Protein AF-A0A9P6FR64-F1 (afdb_monomer)

Mean predicted aligned error: 18.08 Å

Sequence (550 aa):
MVRSAIDPIRPGASLILAWQIKQKHVVIIGGGFVAAGRLVNVLEADAKVTLICPDTEDMSEIVRQHLQDHAETTRWVQRSFQDSDLLIPFGQHPSSASSTQESLNHSTAAVDMVLSAIDDIPLSTHIYNLCKQYKIPVNIADVPPQCDFYFCSTHRDKSLQVAVSTSGKGPKMANLIRRHIADTLPDRVGDAIEQVGQLRAKLRVQAPENEQGPKRMQWMSKVCEQWAIKDLATLDEPSMEVILQGFEQNLVFSSAQVKAKLVSLQDQVAPTAASAVTPVADHDGAIVHQEKRGRLVLVGAGPGDPELLTRKAARRLEEADLVVADRLIPSEVLELARGEVRIAPKKRVILPVEQVSDQSPASGTTPTSPTDEKAITSDNIQDQLNAWCLEGLQAGKTVVRLKQGDPFIFGRGAEEILFFQKHGFDASEIEVIPGISSALSAPLAANVPLTHRGSSDQVVITTAQAKGGVLPDNFPEYDAKRTVVVLMGVGKAKEISDRLQSASLRWPKEVPVVIVENAHCENERVFDATLETLAQVVEEKKAVPPAVFV

Solvent-accessible surface area (backbone atoms only — not comparable to full-atom values): 31994 Å² total; per-residue (Å²): 133,83,81,89,62,90,73,82,88,74,85,86,71,70,88,88,75,89,79,86,39,63,74,34,34,33,38,34,34,31,41,26,68,64,25,34,60,52,49,52,58,40,54,77,40,48,26,29,36,42,37,28,26,56,89,53,90,72,44,28,66,68,40,57,50,48,48,64,79,34,51,91,44,37,43,80,42,75,32,78,86,55,84,65,64,52,53,46,45,87,94,61,65,80,88,74,61,78,93,46,82,78,60,61,81,76,57,69,58,36,42,66,32,40,39,39,36,57,100,42,68,71,59,50,53,49,53,44,53,52,26,58,76,55,71,31,51,34,32,37,58,98,36,74,93,57,36,78,59,79,88,52,34,69,45,76,40,83,84,43,73,47,75,28,73,50,72,87,75,36,70,68,57,19,42,54,54,36,47,54,53,59,74,68,53,65,75,57,49,27,45,16,53,52,36,52,51,51,46,52,52,51,49,42,67,80,52,67,57,73,86,47,48,65,59,53,51,56,49,51,50,50,48,65,71,73,47,54,54,66,57,40,40,64,58,45,74,71,52,45,56,56,40,56,67,23,54,89,77,72,42,74,65,50,75,68,54,41,52,53,52,51,53,60,56,56,74,73,70,73,82,88,84,86,79,91,79,83,78,82,83,76,92,69,98,69,90,77,75,80,73,62,75,29,43,49,31,42,26,8,44,7,57,40,32,57,87,54,36,39,76,68,41,52,52,47,37,48,69,15,51,31,37,43,31,48,67,85,54,43,67,75,51,56,66,54,39,70,35,50,78,48,65,49,79,82,73,68,80,80,72,83,77,77,84,77,84,80,83,88,84,89,82,91,76,91,77,82,80,81,77,87,77,73,81,64,45,74,65,60,50,51,53,50,53,53,48,54,46,49,53,36,26,75,72,38,28,38,27,28,43,39,29,58,11,12,31,75,68,91,47,57,39,65,58,53,46,56,52,41,36,76,73,73,44,55,69,91,68,47,45,75,40,74,24,46,34,44,82,68,51,26,40,54,74,71,72,43,71,65,56,39,95,97,50,20,88,38,74,47,82,48,55,41,58,38,89,92,71,40,68,56,90,78,72,75,60,63,50,87,39,52,36,55,28,32,36,69,29,73,95,39,34,54,60,52,35,55,52,41,49,27,91,87,23,57,36,63,53,76,43,73,29,40,38,26,24,40,34,69,39,99,76,47,46,76,44,85,39,23,41,69,42,37,38,56,50,40,60,77,69,61,63,59,85,63,37,38,38,63

Secondary structure (DSSP, 8-state):
----S-PPP---PPPP-----TT-EEEEE--SHHHHHHHHHHHTTT-EEEEE----TTS-HHHHHHHHHTTTTEEEE-S---GGGGGSPTT--GGGS---TTTGGGPPP--SEEEE--S-HHHHHHHHHHHHHHT--EEETT-GGG-S----EEEEETTEEEEE--TTS-HHHHHHHHHHHHHHSPTTHHHHHHHHHHHHHHHHHHS--GGGHHHHHHHHHHHHHHS-HHHHTT--HHHHHHHHTTTTTT----HHHHHHHHHHHHTTS--------PPP--------------EEEEEE-BSS-GGGS-HHHHHHHHH-SEEEE-TTS-HHHHTT--SEEEEPPP-------------------------------HHHHHHHHHHHHHHHHHTT-EEEEEESB-SSSSS-HHHHHHHHHHTT--TTTSEEE----HHHHHHHHTT--S-BTTTBSEEEEEES--GGGPPPS-PPPP-TTEEEEEES-GGGHHHHHHHHTSTTT---TT-EEEEEESTTSTT-EEEEEETTTHHHHHHHTT--SSEEE-

Foldseek 3Di:
DPPPDPDDDDPQDDDDDDDQQAAFEEEEEDQAPVSLVVVVVQVLSNAQYEYEEADDPRGDPSSVVCCVVVVVRYHYDHHHDDLCVQQAARPDDPVPDPPDPVVVLPGAGNHQAYEYDDPDPVVLVVVLVSCVSNVHAYDHPPPVVSHPDDAFQWDDDAPDIDGFDPSPPDNPVRVVVNVVVVLPDDPLLNLLVVLLVVLLVVLCVVVVDPVCVVLSVVLSVVQVVQADSVLSSPDDPQLSVQQSVCSVVSDGDYSVRSVVVVVVVVVVPDDDDDDDDDDDDDPDDDDDDPQQFAFAEEAECALADNVQGDPVRLVLQCQFQEEQEEPNHDPVSNVSHPHHYHYQDDQDDPDPDPPDDDDDDDDDDDDDDDDPPDGDDPVNSVVVSLVVQVVCRSNNTHYYHYFYAFCPQPVCVVVSLVSVVVVPQHSVRYHYYTGHHCLQQQCVLVVHHQADVPFADEEAEEECQDPVRHGDPPDAADDRRYDYKYFPCLVPLPVQLCNCCDPVRNDDQQAKKKKWASGPDPPIDIDIDTSNCRNVRSVVVVGDPPMMID

InterPro domains:
  IPR000878 Tetrapyrrole methylase [PF00590] (295-535)
  IPR006366 Uroporphyrin-III C-methyltransferase [cd11642] (299-550)
  IPR006367 Sirohaem synthase, N-terminal [TIGR01470] (109-212)
  IPR014776 Tetrapyrrole methylase, subdomain 2 [G3DSA:3.30.950.10] (438-550)
  IPR014777 Tetrapyrrole methylase, subdomain 1 [G3DSA:3.40.1010.10] (284-437)
  IPR028162 Siroheme biosynthesis protein Met8, C-terminal [PF14823] (186-251)
  IPR028281 Siroheme synthase, central domain [PF14824] (158-183)
  IPR035996 Tetrapyrrole methylase superfamily [SSF53790] (290-550)
  IPR036291 NAD(P)-binding domain superfamily [SSF51735] (15-151)
  IPR050161 Siroheme/cobalamin biosynthesis enzyme [PTHR45790] (160-550)

Nearest PDB structures (foldseek):
  6p5x-assembly1_B  TM=6.928E-01  e=2.566E-35  Salmonella enterica subsp. enterica serovar Typhimurium
  6ulu-assembly1_B  TM=6.928E-01  e=1.700E-35  Salmonella enterica subsp. enterica serovar Typhimurium
  1pjs-assembly1_B  TM=7.042E-01  e=3.849E-34  Salmonella enterica subsp. enterica serovar Typhimurium
  2ybo-assembly1_A-2  TM=8.734E-01  e=6.281E-19  Pseudomonas aeruginosa PAO1
  1cbf-assembly1_A  TM=8.084E-01  e=9.360E-17  Priestia megaterium

pLDDT: mean 84.08, std 19.16, range [25.22, 98.44]

Organism: NCBI:txid979761

Radius of gyration: 35.46 Å; Cα contacts (8 Å, |Δi|>4): 812; chains: 1; bounding box: 69×98×98 Å

Structure (mmCIF, N/CA/C/O backbone):
data_AF-A0A9P6FR64-F1
#
_entry.id   AF-A0A9P6FR64-F1
#
loop_
_atom_site.group_PDB
_atom_site.id
_atom_site.type_symbol
_atom_site.label_atom_id
_atom_site.label_alt_id
_atom_site.label_comp_id
_atom_site.label_asym_id
_atom_site.label_entity_id
_atom_site.label_seq_id
_atom_site.pdbx_PDB_ins_code
_atom_site.Cartn_x
_atom_site.Cartn_y
_atom_site.Cartn_z
_atom_site.occupancy
_atom_site.B_iso_or_equiv
_atom_site.auth_seq_id
_atom_site.auth_comp_id
_atom_site.auth_asym_id
_atom_site.auth_atom_id
_atom_site.pdbx_PDB_model_num
ATOM 1 N N . MET A 1 1 ? -29.094 -0.201 7.083 1.00 40.16 1 MET A N 1
ATOM 2 C CA . MET A 1 1 ? -30.062 -0.798 6.136 1.00 40.16 1 MET A CA 1
ATOM 3 C C . MET A 1 1 ? -31.048 -1.663 6.903 1.00 40.16 1 MET A C 1
ATOM 5 O O . MET A 1 1 ? -30.707 -2.776 7.279 1.00 40.16 1 MET A O 1
ATOM 9 N N . VAL A 1 2 ? -32.254 -1.158 7.158 1.00 39.72 2 VAL A N 1
ATOM 10 C CA . VAL A 1 2 ? -33.399 -2.029 7.459 1.00 39.72 2 VAL A CA 1
ATOM 11 C C . VAL A 1 2 ? -33.817 -2.613 6.108 1.00 39.72 2 VAL A C 1
ATOM 13 O O . VAL A 1 2 ? -34.114 -1.847 5.195 1.00 39.72 2 VAL A O 1
ATOM 16 N N . ARG A 1 3 ? -33.706 -3.935 5.928 1.00 43.22 3 ARG A N 1
ATOM 17 C CA . ARG A 1 3 ? -34.007 -4.605 4.651 1.00 43.22 3 ARG A CA 1
ATOM 18 C C . ARG A 1 3 ? -35.487 -4.398 4.312 1.00 43.22 3 ARG A C 1
ATOM 20 O O . ARG A 1 3 ? -36.341 -4.990 4.961 1.00 43.22 3 ARG A O 1
ATOM 27 N N . SER A 1 4 ? -35.785 -3.557 3.323 1.00 55.59 4 SER A N 1
ATOM 28 C CA . SER A 1 4 ? -37.152 -3.274 2.858 1.00 55.59 4 SER A CA 1
ATOM 29 C C . SER A 1 4 ? -37.603 -4.150 1.679 1.00 55.59 4 SER A C 1
ATOM 31 O O . SER A 1 4 ? -38.637 -3.884 1.077 1.00 55.59 4 SER A O 1
ATOM 33 N N . ALA A 1 5 ? -36.881 -5.229 1.373 1.00 57.34 5 ALA A N 1
ATOM 34 C CA . ALA A 1 5 ? -37.316 -6.291 0.471 1.00 57.34 5 ALA A CA 1
ATOM 35 C C . ALA A 1 5 ? -36.776 -7.627 1.002 1.00 57.34 5 ALA A C 1
ATOM 37 O O . ALA A 1 5 ? -35.629 -7.698 1.448 1.00 57.34 5 ALA A O 1
ATOM 38 N N . ILE A 1 6 ? -37.607 -8.671 1.031 1.00 72.19 6 ILE A N 1
ATOM 39 C CA . ILE A 1 6 ? -37.185 -10.004 1.481 1.00 72.19 6 ILE A CA 1
ATOM 40 C C . ILE A 1 6 ? -36.338 -10.615 0.361 1.00 72.19 6 ILE A C 1
ATOM 42 O O . ILE A 1 6 ? -36.864 -11.259 -0.543 1.00 72.19 6 ILE A O 1
ATOM 46 N N . ASP A 1 7 ? -35.028 -10.375 0.396 1.00 73.19 7 ASP A N 1
ATOM 47 C CA . ASP A 1 7 ? -34.085 -11.058 -0.488 1.00 73.19 7 ASP A CA 1
ATOM 48 C C . ASP A 1 7 ? -34.197 -12.585 -0.308 1.00 73.19 7 ASP A C 1
ATOM 50 O O . ASP A 1 7 ? -34.325 -13.063 0.828 1.00 73.19 7 ASP A O 1
ATOM 54 N N . PRO A 1 8 ? -34.117 -13.381 -1.391 1.00 84.88 8 PRO A N 1
ATOM 55 C CA . PRO A 1 8 ? -34.158 -14.834 -1.290 1.00 84.88 8 PRO A CA 1
ATOM 56 C C . PRO A 1 8 ? -32.965 -15.360 -0.480 1.00 84.88 8 PRO A C 1
ATOM 58 O O . PRO A 1 8 ? -31.817 -14.959 -0.694 1.00 84.88 8 PRO A O 1
ATOM 61 N N . ILE A 1 9 ? -33.233 -16.294 0.439 1.00 84.12 9 ILE A N 1
ATOM 62 C CA . ILE A 1 9 ? -32.202 -16.941 1.260 1.00 84.12 9 ILE A CA 1
ATOM 63 C C . ILE A 1 9 ? -31.272 -17.757 0.353 1.00 84.12 9 ILE A C 1
ATOM 65 O O . ILE A 1 9 ? -31.723 -18.637 -0.380 1.00 84.12 9 ILE A O 1
ATOM 69 N N . ARG A 1 10 ? -29.963 -17.491 0.432 1.00 83.19 10 ARG A N 1
ATOM 70 C CA . ARG A 1 10 ? -28.919 -18.231 -0.294 1.00 83.19 10 ARG A CA 1
ATOM 71 C C . ARG A 1 10 ? -28.153 -19.141 0.680 1.00 83.19 10 ARG A C 1
ATOM 73 O O . ARG A 1 10 ? -27.409 -18.616 1.508 1.00 83.19 10 ARG A O 1
ATOM 80 N N . PRO A 1 11 ? -28.333 -20.474 0.631 1.00 81.31 11 PRO A N 1
ATOM 81 C CA . PRO A 1 11 ? -27.602 -21.398 1.497 1.00 81.31 11 PRO A CA 1
ATOM 82 C C . PRO A 1 11 ? -26.124 -21.515 1.084 1.00 81.31 11 PRO A C 1
ATOM 84 O O . PRO A 1 11 ? -25.746 -21.149 -0.026 1.00 81.31 11 PRO A O 1
ATOM 87 N N . GLY A 1 12 ? -25.288 -22.065 1.972 1.00 78.06 12 GLY A N 1
ATOM 88 C CA . GLY A 1 12 ? -23.887 -22.405 1.673 1.00 78.06 12 GLY A CA 1
ATOM 89 C C . GLY A 1 12 ? -22.829 -21.421 2.184 1.00 78.06 12 GLY A C 1
ATOM 90 O O . GLY A 1 12 ? -21.642 -21.681 2.008 1.00 78.06 12 GLY A O 1
ATOM 91 N N . ALA A 1 13 ? -23.226 -20.327 2.837 1.00 81.00 13 ALA A N 1
ATOM 92 C CA . ALA A 1 13 ? -22.302 -19.437 3.540 1.00 81.00 13 ALA A CA 1
ATOM 93 C C . ALA A 1 13 ? -22.090 -19.884 4.996 1.00 81.00 13 ALA A C 1
ATOM 95 O O . ALA A 1 13 ? -23.035 -20.303 5.666 1.00 81.00 13 ALA A O 1
ATOM 96 N N . SER A 1 14 ? -20.863 -19.747 5.507 1.00 82.44 14 SER A N 1
ATOM 97 C CA . SER A 1 14 ? -20.594 -19.868 6.945 1.00 82.44 14 SER A CA 1
ATOM 98 C C . SER A 1 14 ? -21.149 -18.662 7.708 1.00 82.44 14 SER A C 1
ATOM 100 O O . SER A 1 14 ? -21.071 -17.527 7.235 1.00 82.44 14 SER A O 1
ATOM 102 N N . LEU A 1 15 ? -21.655 -18.893 8.921 1.00 87.88 15 LEU A N 1
ATOM 103 C CA . LEU A 1 15 ? -21.983 -17.815 9.849 1.00 87.88 15 LEU A CA 1
ATOM 104 C C . LEU A 1 15 ? -20.681 -17.221 10.409 1.00 87.88 15 LEU A C 1
ATOM 106 O O . LEU A 1 15 ? -19.907 -17.922 11.056 1.00 87.88 15 LEU A O 1
ATOM 110 N N . ILE A 1 16 ? -20.431 -15.937 10.147 1.00 89.38 16 ILE A N 1
ATOM 111 C CA . ILE A 1 16 ? -19.239 -15.236 10.640 1.00 89.38 16 ILE A CA 1
ATOM 112 C C . ILE A 1 16 ? -19.541 -14.672 12.029 1.00 89.38 16 ILE A C 1
ATOM 114 O O . ILE A 1 16 ? -20.452 -13.861 12.187 1.00 89.38 16 ILE A O 1
ATOM 118 N N . LEU A 1 17 ? -18.772 -15.101 13.031 1.00 91.06 17 LEU A N 1
ATOM 119 C CA . LEU A 1 17 ? -18.908 -14.681 14.427 1.00 91.06 17 LEU A CA 1
ATOM 120 C C . LEU A 1 17 ? -17.532 -14.354 15.010 1.00 91.06 17 LEU A C 1
ATOM 122 O O . LEU A 1 17 ? -16.554 -15.042 14.724 1.00 91.06 17 LEU A O 1
ATOM 126 N N . ALA A 1 18 ? -17.475 -13.340 15.872 1.00 90.12 18 ALA A N 1
ATOM 127 C CA . ALA A 1 18 ? -16.319 -13.082 16.723 1.00 90.12 18 ALA A CA 1
ATOM 128 C C . ALA A 1 18 ? -16.471 -13.884 18.022 1.00 90.12 18 ALA A C 1
ATOM 130 O O . ALA A 1 18 ? -17.239 -13.509 18.911 1.00 90.12 18 ALA A O 1
ATOM 131 N N . TRP A 1 19 ? -15.772 -15.012 18.123 1.00 91.44 19 TRP A N 1
ATOM 132 C CA . TRP A 1 19 ? -15.867 -15.878 19.293 1.00 91.44 19 TRP A CA 1
ATOM 133 C C . TRP A 1 19 ? -14.985 -15.360 20.435 1.00 91.44 19 TRP A C 1
ATOM 135 O O . TRP A 1 19 ? -13.762 -15.350 20.346 1.00 91.44 19 TRP A O 1
ATOM 145 N N . GLN A 1 20 ? -15.618 -14.937 21.529 1.00 92.44 20 GLN A N 1
ATOM 146 C CA . GLN A 1 20 ? -14.935 -14.526 22.754 1.00 92.44 20 GLN A CA 1
ATOM 147 C C . GLN A 1 20 ? -14.429 -15.750 23.532 1.00 92.44 20 GLN A C 1
ATOM 149 O O . GLN A 1 20 ? -15.215 -16.440 24.183 1.00 92.44 20 GLN A O 1
ATOM 154 N N . ILE A 1 21 ? -13.119 -16.003 23.470 1.00 94.31 21 ILE A N 1
ATOM 155 C CA . ILE A 1 21 ? -12.447 -17.118 24.167 1.00 94.31 21 ILE A CA 1
ATOM 156 C C . ILE A 1 21 ? -11.516 -16.653 25.296 1.00 94.31 21 ILE A C 1
ATOM 158 O O . ILE A 1 21 ? -10.679 -17.413 25.781 1.00 94.31 21 ILE A O 1
ATOM 162 N N . LYS A 1 22 ? -11.707 -15.420 25.771 1.00 94.75 22 LYS A N 1
ATOM 163 C CA . LYS A 1 22 ? -10.971 -14.878 26.911 1.00 94.75 22 LYS A CA 1
ATOM 164 C C . LYS A 1 22 ? -11.104 -15.791 28.129 1.00 94.75 22 LYS A C 1
ATOM 166 O O . LYS A 1 22 ? -12.213 -16.087 28.571 1.00 94.75 22 LYS A O 1
ATOM 171 N N . GLN A 1 23 ? -9.963 -16.214 28.671 1.00 93.69 23 GLN A N 1
ATOM 172 C CA . GLN A 1 23 ? -9.821 -17.132 29.807 1.00 93.69 23 GLN A CA 1
ATOM 173 C C . GLN A 1 23 ? -10.394 -18.545 29.589 1.00 93.69 23 GLN A C 1
ATOM 175 O O . GLN A 1 23 ? -10.441 -19.329 30.540 1.00 93.69 23 GLN A O 1
ATOM 180 N N . LYS A 1 24 ? -10.807 -18.887 28.363 1.00 95.62 24 LYS A N 1
ATOM 181 C CA . LYS A 1 24 ? -11.268 -20.231 27.999 1.00 95.62 24 LYS A CA 1
ATOM 182 C C . LYS A 1 24 ? -10.095 -21.176 27.779 1.00 95.62 24 LYS A C 1
ATOM 184 O O . LYS A 1 24 ? -9.022 -20.739 27.368 1.00 95.62 24 LYS A O 1
ATOM 189 N N . HIS A 1 25 ? -10.303 -22.459 28.059 1.00 96.56 25 HIS A N 1
ATOM 190 C CA . HIS A 1 25 ? -9.278 -23.484 27.918 1.00 96.56 25 HIS A CA 1
ATOM 191 C C . HIS A 1 25 ? -9.278 -24.052 26.497 1.00 96.56 25 HIS A C 1
ATOM 193 O O . HIS A 1 25 ? -10.228 -24.715 26.081 1.00 96.56 25 HIS A O 1
ATOM 199 N N . VAL A 1 26 ? -8.198 -23.808 25.760 1.00 97.75 26 VAL A N 1
ATOM 200 C CA . VAL A 1 26 ? -7.993 -24.298 24.396 1.00 97.75 26 VAL A CA 1
ATOM 201 C C . VAL A 1 26 ? -6.879 -25.335 24.390 1.00 97.75 26 VAL A C 1
ATOM 203 O O . VAL A 1 26 ? -5.791 -25.082 24.903 1.00 97.75 26 VAL A O 1
ATOM 206 N N . VAL A 1 27 ? -7.126 -26.485 23.771 1.00 97.88 27 VAL A N 1
ATOM 207 C CA . VAL A 1 27 ? -6.100 -27.504 23.537 1.00 97.88 27 VAL A CA 1
ATOM 208 C C . VAL A 1 27 ? -5.612 -27.414 22.095 1.00 97.88 27 VAL A C 1
ATOM 210 O O . VAL A 1 27 ? -6.414 -27.446 21.163 1.00 97.88 27 VAL A O 1
ATOM 213 N N . ILE A 1 28 ? -4.296 -27.320 21.909 1.00 97.75 28 ILE A N 1
ATOM 214 C CA . ILE A 1 28 ? -3.639 -27.382 20.600 1.00 97.75 28 ILE A CA 1
ATOM 215 C C . ILE A 1 28 ? -2.817 -28.665 20.533 1.00 97.75 28 ILE A C 1
ATOM 217 O O . ILE A 1 28 ? -2.012 -28.926 21.423 1.00 97.75 28 ILE A O 1
ATOM 221 N N . ILE A 1 29 ? -3.004 -29.459 19.482 1.00 97.38 29 ILE A N 1
ATOM 222 C CA . ILE A 1 29 ? -2.300 -30.729 19.280 1.00 97.38 29 ILE A CA 1
ATOM 223 C C . ILE A 1 29 ? -1.369 -30.574 18.076 1.00 97.38 29 ILE A C 1
ATOM 225 O O . ILE A 1 29 ? -1.831 -30.274 16.977 1.00 97.38 29 ILE A O 1
ATOM 229 N N . GLY A 1 30 ? -0.068 -30.777 18.284 1.00 95.44 30 GLY A N 1
ATOM 230 C CA . GLY A 1 30 ? 0.987 -30.538 17.293 1.00 95.44 30 GLY A CA 1
ATOM 231 C C . GLY A 1 30 ? 1.830 -29.294 17.599 1.00 95.44 30 GLY A C 1
ATOM 232 O O . GLY A 1 30 ? 1.368 -28.368 18.256 1.00 95.44 30 GLY A O 1
ATOM 233 N N . GLY A 1 31 ? 3.087 -29.290 17.138 1.00 93.94 31 GLY A N 1
ATOM 234 C CA . GLY A 1 31 ? 4.082 -28.244 17.440 1.00 93.94 31 GLY A CA 1
ATOM 235 C C . GLY A 1 31 ? 4.693 -27.546 16.217 1.00 93.94 31 GLY A C 1
ATOM 236 O O . GLY A 1 31 ? 5.573 -26.705 16.375 1.00 93.94 31 GLY A O 1
ATOM 237 N N . GLY A 1 32 ? 4.255 -27.892 15.002 1.00 93.31 32 GLY A N 1
ATOM 238 C CA . GLY A 1 32 ? 4.803 -27.350 13.754 1.00 93.31 32 GLY A CA 1
ATOM 239 C C . GLY A 1 32 ? 4.287 -25.950 13.390 1.00 93.31 32 GLY A C 1
ATOM 240 O O . GLY A 1 32 ? 3.623 -25.268 14.173 1.00 93.31 32 GLY A O 1
ATOM 241 N N . PHE A 1 33 ? 4.544 -25.521 12.152 1.00 90.38 33 PHE A N 1
ATOM 242 C CA . PHE A 1 33 ? 4.175 -24.183 11.663 1.00 90.38 33 PHE A CA 1
ATOM 243 C C . PHE A 1 33 ? 2.658 -23.917 11.671 1.00 90.38 33 PHE A C 1
ATOM 245 O O . PHE A 1 33 ? 2.209 -22.815 11.990 1.00 90.38 33 PHE A O 1
ATOM 252 N N . VAL A 1 34 ? 1.844 -24.936 11.374 1.00 91.25 34 VAL A N 1
ATOM 253 C CA . VAL A 1 34 ? 0.378 -24.820 11.439 1.00 91.25 34 VAL A CA 1
ATOM 254 C C . VAL A 1 34 ? -0.079 -24.567 12.879 1.00 91.25 34 VAL A C 1
ATOM 256 O O . VAL A 1 34 ? -0.910 -23.687 13.116 1.00 91.25 34 VAL A O 1
ATOM 259 N N . ALA A 1 35 ? 0.509 -25.276 13.848 1.00 94.38 35 ALA A N 1
ATOM 260 C CA . ALA A 1 35 ? 0.237 -25.070 15.267 1.00 94.38 35 ALA A CA 1
ATOM 261 C C . ALA A 1 35 ? 0.660 -23.669 15.731 1.00 94.38 35 ALA A C 1
ATOM 263 O O . ALA A 1 35 ? -0.084 -23.037 16.475 1.00 94.38 35 ALA A O 1
ATOM 264 N N . ALA A 1 36 ? 1.784 -23.141 15.231 1.00 93.56 36 ALA A N 1
ATOM 265 C CA . ALA A 1 36 ? 2.227 -21.775 15.519 1.00 93.56 36 ALA A CA 1
ATOM 266 C C . ALA A 1 36 ? 1.159 -20.732 15.149 1.00 93.56 36 ALA A C 1
ATOM 268 O O . ALA A 1 36 ? 0.788 -19.898 15.972 1.00 93.56 36 ALA A O 1
ATOM 269 N N . GLY A 1 37 ? 0.591 -20.825 13.941 1.00 91.00 37 GLY A N 1
ATOM 270 C CA . GLY A 1 37 ? -0.484 -19.925 13.514 1.00 91.00 37 GLY A CA 1
ATOM 271 C C . GLY A 1 37 ? -1.752 -20.053 14.366 1.00 91.00 37 GLY A C 1
ATOM 272 O O . GLY A 1 37 ? -2.430 -19.061 14.631 1.00 91.00 37 GLY A O 1
ATOM 273 N N . ARG A 1 38 ? -2.088 -21.264 14.829 1.00 94.19 38 ARG A N 1
ATOM 274 C CA . ARG A 1 38 ? -3.214 -21.491 15.752 1.00 94.19 38 ARG A CA 1
ATOM 275 C C . ARG A 1 38 ? -2.949 -20.889 17.130 1.00 94.19 38 ARG A C 1
ATOM 277 O O . ARG A 1 38 ? -3.829 -20.212 17.654 1.00 94.19 38 ARG A O 1
ATOM 284 N N . LEU A 1 39 ? -1.746 -21.093 17.663 1.00 95.31 39 LEU A N 1
ATOM 285 C CA . LEU A 1 39 ? -1.305 -20.592 18.961 1.00 95.31 39 LEU A CA 1
ATOM 286 C C . LEU A 1 39 ? -1.382 -19.067 19.026 1.00 95.31 39 LEU A C 1
ATOM 288 O O . LEU A 1 39 ? -2.020 -18.542 19.934 1.00 95.31 39 LEU A O 1
ATOM 292 N N . VAL A 1 40 ? -0.822 -18.371 18.029 1.00 92.56 40 VAL A N 1
ATOM 293 C CA . VAL A 1 40 ? -0.865 -16.901 17.959 1.00 92.56 40 VAL A CA 1
ATOM 294 C C . VAL A 1 40 ? -2.305 -16.403 18.044 1.00 92.56 40 VAL A C 1
ATOM 296 O O . VAL A 1 40 ? -2.603 -15.599 18.916 1.00 92.56 40 VAL A O 1
ATOM 299 N N . ASN A 1 41 ? -3.216 -16.943 17.224 1.00 92.19 41 ASN A N 1
ATOM 300 C CA . ASN A 1 41 ? -4.616 -16.502 17.185 1.00 92.19 41 ASN A CA 1
ATOM 301 C C . ASN A 1 41 ? -5.352 -16.657 18.526 1.00 92.19 41 ASN A C 1
ATOM 303 O O . ASN A 1 41 ? -6.180 -15.815 18.868 1.00 92.19 41 ASN A O 1
ATOM 307 N N . VAL A 1 42 ? -5.101 -17.739 19.271 1.00 95.00 42 VAL A N 1
ATOM 308 C CA . VAL A 1 42 ? -5.805 -17.973 20.543 1.00 95.00 42 VAL A CA 1
ATOM 309 C C . VAL A 1 42 ? -5.187 -17.201 21.705 1.00 95.00 42 VAL A C 1
ATOM 311 O O . VAL A 1 42 ? -5.927 -16.721 22.561 1.00 95.00 42 VAL A O 1
ATOM 314 N N . LEU A 1 43 ? -3.863 -17.012 21.712 1.00 94.25 43 LEU A N 1
ATOM 315 C CA . LEU A 1 43 ? -3.188 -16.146 22.685 1.00 94.25 43 LEU A CA 1
ATOM 316 C C . LEU A 1 43 ? -3.618 -14.694 22.521 1.00 94.25 43 LEU A C 1
ATOM 318 O O . LEU A 1 43 ? -3.958 -14.024 23.490 1.00 94.25 43 LEU A O 1
ATOM 322 N N . GLU A 1 44 ? -3.706 -14.247 21.274 1.00 90.94 44 GLU A N 1
ATOM 323 C CA . GLU A 1 44 ? -4.242 -12.948 20.892 1.00 90.94 44 GLU A CA 1
ATOM 324 C C . GLU A 1 44 ? -5.686 -12.699 21.365 1.00 90.94 44 GLU A C 1
ATOM 326 O O . GLU A 1 44 ? -6.118 -11.544 21.453 1.00 90.94 44 GLU A O 1
ATOM 331 N N . ALA A 1 45 ? -6.438 -13.767 21.632 1.00 92.62 45 ALA A N 1
ATOM 332 C CA . ALA A 1 45 ? -7.809 -13.743 22.129 1.00 92.62 45 ALA A CA 1
ATOM 333 C C . ALA A 1 45 ? -7.905 -14.015 23.646 1.00 92.62 45 ALA A C 1
ATOM 335 O O . ALA A 1 45 ? -8.988 -14.331 24.145 1.00 92.62 45 ALA A O 1
ATOM 336 N N . ASP A 1 46 ? -6.793 -13.881 24.377 1.00 94.75 46 ASP A N 1
ATOM 337 C CA . ASP A 1 46 ? -6.674 -14.068 25.828 1.00 94.75 46 ASP A CA 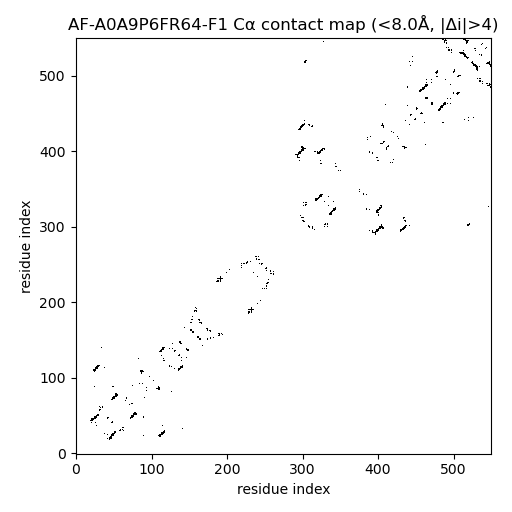1
ATOM 338 C C . ASP A 1 46 ? -7.032 -15.489 26.320 1.00 94.75 46 ASP A C 1
ATOM 340 O O . ASP A 1 46 ? -7.505 -15.656 27.452 1.00 94.75 46 ASP A O 1
ATOM 344 N N . ALA A 1 47 ? -6.864 -16.522 25.489 1.00 96.69 47 ALA A N 1
ATOM 345 C CA . ALA A 1 47 ? -7.149 -17.903 25.878 1.00 96.69 47 ALA A CA 1
ATOM 346 C C . ALA A 1 47 ? -6.076 -18.496 26.809 1.00 96.69 47 ALA A C 1
ATOM 348 O O . ALA A 1 47 ? -4.916 -18.088 26.807 1.00 96.69 47 ALA A O 1
ATOM 349 N N . LYS A 1 48 ? -6.468 -19.519 27.575 1.00 96.81 48 LYS A N 1
ATOM 350 C CA . LYS A 1 48 ? -5.555 -20.402 28.310 1.00 96.81 48 LYS A CA 1
ATOM 351 C C . LYS A 1 48 ? -5.273 -21.624 27.451 1.00 96.81 48 LYS A C 1
ATOM 353 O O . LYS A 1 48 ? -6.208 -22.336 27.091 1.00 96.81 48 LYS A O 1
ATOM 358 N N . VAL A 1 49 ? -4.016 -21.876 27.115 1.00 97.00 49 VAL A N 1
ATOM 359 C CA . VAL A 1 49 ? -3.652 -22.842 26.076 1.00 97.00 49 VAL A CA 1
ATOM 360 C C . VAL A 1 49 ? -2.886 -24.020 26.657 1.00 97.00 49 VAL A C 1
ATOM 362 O O . VAL A 1 49 ? -1.835 -23.838 27.263 1.00 97.00 49 VAL A O 1
ATOM 365 N N . THR A 1 50 ? -3.359 -25.237 26.410 1.00 96.56 50 THR A N 1
ATOM 366 C CA . THR A 1 50 ? -2.558 -26.452 26.596 1.00 96.56 50 THR A CA 1
ATOM 367 C C . THR A 1 50 ? -2.077 -26.933 25.230 1.00 96.56 50 THR A C 1
ATOM 369 O O . THR A 1 50 ? -2.877 -27.356 24.399 1.00 96.56 50 THR A O 1
ATOM 372 N N . LEU A 1 51 ? -0.772 -26.860 24.989 1.00 96.19 51 LEU A N 1
ATOM 373 C CA . LEU A 1 51 ? -0.112 -27.383 23.799 1.00 96.19 51 LEU A CA 1
ATOM 374 C C . LEU A 1 51 ? 0.365 -28.814 24.062 1.00 96.19 51 LEU A C 1
ATOM 376 O O . LEU A 1 51 ? 1.111 -29.054 25.010 1.00 96.19 51 LEU A O 1
ATOM 380 N N . ILE A 1 52 ? -0.026 -29.755 23.209 1.00 96.12 52 ILE A N 1
ATOM 381 C CA . ILE A 1 52 ? 0.339 -31.169 23.305 1.00 96.12 52 ILE A CA 1
ATOM 382 C C . ILE A 1 52 ? 1.155 -31.539 22.072 1.00 96.12 52 ILE A C 1
ATOM 384 O O . ILE A 1 52 ? 0.621 -31.662 20.968 1.00 96.12 52 ILE A O 1
ATOM 388 N N . CYS A 1 53 ? 2.459 -31.705 22.256 1.00 94.62 53 CYS A N 1
ATOM 389 C CA . CYS A 1 53 ? 3.356 -32.191 21.217 1.00 94.62 53 CYS A CA 1
ATOM 390 C C . CYS A 1 53 ? 4.654 -32.715 21.839 1.00 94.62 53 CYS A C 1
ATOM 392 O O . CYS A 1 53 ? 5.092 -32.178 22.861 1.00 94.62 53 CYS A O 1
ATOM 394 N N . PRO A 1 54 ? 5.292 -33.734 21.240 1.00 91.31 54 PRO A N 1
ATOM 395 C CA . PRO A 1 54 ? 6.607 -34.179 21.681 1.00 91.31 54 PRO A CA 1
ATOM 396 C C . PRO A 1 54 ? 7.655 -33.081 21.457 1.00 91.31 54 PRO A C 1
ATOM 398 O O . PRO A 1 54 ? 7.535 -32.272 20.533 1.00 91.31 54 PRO A O 1
ATOM 401 N N . ASP A 1 55 ? 8.690 -33.073 22.295 1.00 87.25 55 ASP A N 1
ATOM 402 C CA . ASP A 1 55 ? 9.874 -32.248 22.060 1.00 87.25 55 ASP A CA 1
ATOM 403 C C . ASP A 1 55 ? 10.693 -32.872 20.925 1.00 87.25 55 ASP A C 1
ATOM 405 O O . ASP A 1 55 ? 11.268 -33.951 21.068 1.00 87.25 55 ASP A O 1
ATOM 409 N N . THR A 1 56 ? 10.630 -32.245 19.754 1.00 84.50 56 THR A N 1
ATOM 410 C CA . THR A 1 56 ? 11.218 -32.732 18.500 1.00 84.50 56 THR A CA 1
ATOM 411 C C . THR A 1 56 ? 11.874 -31.573 17.759 1.00 84.50 56 THR A C 1
ATOM 413 O O . THR A 1 56 ? 11.533 -30.405 17.977 1.00 84.50 56 THR A O 1
ATOM 416 N N . GLU A 1 57 ? 12.812 -31.883 16.861 1.00 75.56 57 GLU A N 1
ATOM 417 C CA . GLU A 1 57 ? 13.474 -30.871 16.025 1.00 75.56 57 GLU A CA 1
ATOM 418 C C . GLU A 1 57 ? 12.476 -30.109 15.134 1.00 75.56 57 GLU A C 1
ATOM 420 O O . GLU A 1 57 ? 12.653 -28.913 14.915 1.00 75.56 57 GLU A O 1
ATOM 425 N N . ASP A 1 58 ? 11.377 -30.758 14.731 1.00 79.50 58 ASP A N 1
ATOM 426 C CA . ASP A 1 58 ? 10.322 -30.204 13.866 1.00 79.50 58 ASP A CA 1
ATOM 427 C C . ASP A 1 58 ? 9.412 -29.168 14.555 1.00 79.50 58 ASP A C 1
ATOM 429 O O . ASP A 1 58 ? 8.521 -28.578 13.930 1.00 79.50 58 ASP A O 1
ATOM 433 N N . MET A 1 59 ? 9.601 -28.937 15.856 1.00 88.75 59 MET A N 1
ATOM 434 C CA . MET A 1 59 ? 8.851 -27.926 16.588 1.00 88.75 59 MET A CA 1
ATOM 435 C C . MET A 1 59 ? 9.233 -26.518 16.118 1.00 88.75 59 MET A C 1
ATOM 437 O O . MET A 1 59 ? 10.400 -26.129 16.100 1.00 88.75 59 MET A O 1
ATOM 441 N N . SER A 1 60 ? 8.219 -25.724 15.780 1.00 91.06 60 SER A N 1
ATOM 442 C CA . SER A 1 60 ? 8.393 -24.361 15.288 1.00 91.06 60 SER A CA 1
ATOM 443 C C . SER A 1 60 ? 8.975 -23.447 16.366 1.00 91.06 60 SER A C 1
ATOM 445 O O . SER A 1 60 ? 8.451 -23.373 17.478 1.00 91.06 60 SER A O 1
ATOM 447 N N . GLU A 1 61 ? 9.970 -22.641 15.997 1.00 90.44 61 GLU A N 1
ATOM 448 C CA . GLU A 1 61 ? 10.603 -21.682 16.911 1.00 90.44 61 GLU A CA 1
ATOM 449 C C . GLU A 1 61 ? 9.605 -20.663 17.482 1.00 90.44 61 GLU A C 1
ATOM 451 O O . GLU A 1 61 ? 9.649 -20.337 18.662 1.00 90.44 61 GLU A O 1
ATOM 456 N N . ILE A 1 62 ? 8.611 -20.255 16.684 1.00 89.44 62 ILE A N 1
ATOM 457 C CA . ILE A 1 62 ? 7.504 -19.390 17.134 1.00 89.44 62 ILE A CA 1
ATOM 458 C C . ILE A 1 62 ? 6.748 -20.014 18.320 1.00 89.44 62 ILE A C 1
ATOM 460 O O . ILE A 1 62 ? 6.349 -19.314 19.247 1.00 89.44 62 ILE A O 1
ATOM 464 N N . VAL A 1 63 ? 6.548 -21.336 18.305 1.00 92.31 63 VAL A N 1
ATOM 465 C CA . VAL A 1 63 ? 5.861 -22.041 19.393 1.00 92.31 63 VAL A CA 1
ATOM 466 C C . VAL A 1 63 ? 6.741 -22.051 20.637 1.00 92.31 63 VAL A C 1
ATOM 468 O O . VAL A 1 63 ? 6.249 -21.734 21.717 1.00 92.31 63 VAL A O 1
ATOM 471 N N . ARG A 1 64 ? 8.040 -22.355 20.494 1.00 91.56 64 ARG A N 1
ATOM 472 C CA . ARG A 1 64 ? 8.996 -22.326 21.615 1.00 91.56 64 ARG A CA 1
ATOM 473 C C . ARG A 1 64 ? 9.048 -20.950 22.275 1.00 91.56 64 ARG A C 1
ATOM 475 O O . ARG A 1 64 ? 8.938 -20.869 23.495 1.00 91.56 64 ARG A O 1
ATOM 482 N N . GLN A 1 65 ? 9.139 -19.891 21.474 1.00 92.06 65 GLN A N 1
ATOM 483 C CA . GLN A 1 65 ? 9.172 -18.512 21.954 1.00 92.06 65 GLN A CA 1
ATOM 484 C C . GLN A 1 65 ? 7.898 -18.156 22.734 1.00 92.06 65 GLN A C 1
ATOM 486 O O . GLN A 1 65 ? 7.979 -17.719 23.878 1.00 92.06 65 GLN A O 1
ATOM 491 N N . HIS A 1 66 ? 6.708 -18.424 22.184 1.00 91.75 66 HIS A N 1
ATOM 492 C CA . HIS A 1 66 ? 5.457 -18.105 22.882 1.00 91.75 66 HIS A CA 1
ATOM 493 C C . HIS A 1 66 ? 5.222 -18.937 24.148 1.00 91.75 66 HIS A C 1
ATOM 495 O O . HIS A 1 66 ? 4.615 -18.429 25.088 1.00 91.75 66 HIS A O 1
ATOM 501 N N . LEU A 1 67 ? 5.698 -20.185 24.210 1.00 91.00 67 LEU A N 1
ATOM 502 C CA . LEU A 1 67 ? 5.656 -20.968 25.451 1.00 91.00 67 LEU A CA 1
ATOM 503 C C . LEU A 1 67 ? 6.496 -20.326 26.567 1.00 91.00 67 LEU A C 1
ATOM 505 O O . LEU A 1 67 ? 6.135 -20.436 27.736 1.00 91.00 67 LEU A O 1
ATOM 509 N N . GLN A 1 68 ? 7.601 -19.663 26.216 1.00 89.88 68 GLN A N 1
ATOM 510 C CA . GLN A 1 68 ? 8.434 -18.928 27.171 1.00 89.88 68 GLN A CA 1
ATOM 511 C C . GLN A 1 68 ? 7.785 -17.593 27.554 1.00 89.88 68 GLN A C 1
ATOM 513 O O . GLN A 1 68 ? 7.598 -17.319 28.739 1.00 89.88 68 GLN A O 1
ATOM 518 N N . ASP A 1 69 ? 7.380 -16.800 26.561 1.00 92.25 69 ASP A N 1
ATOM 519 C CA . ASP A 1 69 ? 6.838 -15.450 26.763 1.00 92.25 69 ASP A CA 1
ATOM 520 C C . ASP A 1 69 ? 5.472 -15.447 27.468 1.00 92.25 69 ASP A C 1
ATOM 522 O O . ASP A 1 69 ? 5.102 -14.471 28.121 1.00 92.25 69 ASP A O 1
ATOM 526 N N . HIS A 1 70 ? 4.715 -16.543 27.358 1.00 91.56 70 HIS A N 1
ATOM 527 C CA . HIS A 1 70 ? 3.362 -16.671 27.901 1.00 91.56 70 HIS A CA 1
ATOM 528 C C . HIS A 1 70 ? 3.221 -17.857 28.862 1.00 91.56 70 HIS A C 1
ATOM 530 O O . HIS A 1 70 ? 2.183 -18.522 28.885 1.00 91.56 70 HIS A O 1
ATOM 536 N N . ALA A 1 71 ? 4.239 -18.135 29.677 1.00 88.44 71 ALA A N 1
ATOM 537 C CA . ALA A 1 71 ? 4.247 -19.271 30.606 1.00 88.44 71 ALA A CA 1
ATOM 538 C C . ALA A 1 71 ? 3.073 -19.286 31.618 1.00 88.44 71 ALA A C 1
ATOM 540 O O . ALA A 1 71 ? 2.719 -20.339 32.141 1.00 88.44 71 ALA A O 1
ATOM 541 N N . GLU A 1 72 ? 2.439 -18.140 31.894 1.00 88.19 72 GLU A N 1
ATOM 542 C CA . GLU A 1 72 ? 1.274 -18.053 32.794 1.00 88.19 72 GLU A CA 1
ATOM 543 C C . GLU A 1 72 ? -0.038 -18.528 32.148 1.00 88.19 72 GLU A C 1
ATOM 545 O O . GLU A 1 72 ? -0.950 -18.999 32.833 1.00 88.19 72 GLU A O 1
ATOM 550 N N . THR A 1 73 ? -0.155 -18.391 30.826 1.00 91.00 73 THR A N 1
ATOM 551 C CA . THR A 1 73 ? -1.371 -18.714 30.065 1.00 91.00 73 THR A CA 1
ATOM 552 C C . THR A 1 73 ? -1.179 -19.887 29.117 1.00 91.00 73 THR A C 1
ATOM 554 O O . THR A 1 73 ? -2.158 -20.367 28.549 1.00 91.00 73 THR A O 1
ATOM 557 N N . THR A 1 74 ? 0.045 -20.397 28.982 1.00 94.00 74 THR A N 1
ATOM 558 C CA . THR A 1 74 ? 0.372 -21.568 28.172 1.00 94.00 74 THR A CA 1
ATOM 559 C C . THR A 1 74 ? 0.941 -22.691 29.020 1.00 94.00 74 THR A C 1
ATOM 561 O O . THR A 1 74 ? 1.690 -22.483 29.970 1.00 94.00 74 THR A O 1
ATOM 564 N N . ARG A 1 75 ? 0.593 -23.920 28.656 1.00 92.94 75 ARG A N 1
ATOM 565 C CA . ARG A 1 75 ? 1.164 -25.131 29.225 1.00 92.94 75 ARG A CA 1
ATOM 566 C C . ARG A 1 75 ? 1.590 -26.057 28.109 1.00 92.94 75 ARG A C 1
ATOM 568 O O . ARG A 1 75 ? 0.801 -26.341 27.214 1.00 92.94 75 ARG A O 1
ATOM 575 N N . TRP A 1 76 ? 2.789 -26.608 28.225 1.00 94.00 76 TRP A N 1
ATOM 576 C CA . TRP A 1 76 ? 3.278 -27.620 27.303 1.00 94.00 76 TRP A CA 1
ATOM 577 C C . TRP A 1 76 ? 3.224 -29.020 27.920 1.00 94.00 76 TRP A C 1
ATOM 579 O O . TRP A 1 76 ? 3.712 -29.257 29.026 1.00 94.00 76 TRP A O 1
ATOM 589 N N . VAL A 1 77 ? 2.612 -29.953 27.197 1.00 94.12 77 VAL A N 1
ATOM 590 C CA . VAL A 1 77 ? 2.593 -31.386 27.488 1.00 94.12 77 VAL A CA 1
ATOM 591 C C . VAL A 1 77 ? 3.471 -32.079 26.446 1.00 94.12 77 VAL A C 1
ATOM 593 O O . VAL A 1 77 ? 3.073 -32.252 25.296 1.00 94.12 77 VAL A O 1
ATOM 596 N N . GLN A 1 78 ? 4.677 -32.460 26.869 1.00 93.56 78 GLN A N 1
ATOM 597 C CA . GLN A 1 78 ? 5.755 -33.003 26.030 1.00 93.56 78 GLN A CA 1
ATOM 598 C C . GLN A 1 78 ? 5.542 -34.473 25.640 1.00 93.56 78 GLN A C 1
ATOM 600 O O . GLN A 1 78 ? 6.342 -35.348 25.964 1.00 93.56 78 GLN A O 1
ATOM 605 N N . ARG A 1 79 ? 4.423 -34.782 24.992 1.00 93.75 79 ARG A N 1
ATOM 606 C CA . ARG A 1 79 ? 4.121 -36.122 24.474 1.00 93.75 79 ARG A CA 1
ATOM 607 C C . ARG A 1 79 ? 3.054 -36.056 23.389 1.00 93.75 79 ARG A C 1
ATOM 609 O O . ARG A 1 79 ? 2.468 -35.006 23.139 1.00 93.75 79 ARG A O 1
ATOM 616 N N . SER A 1 80 ? 2.774 -37.202 22.782 1.00 93.19 80 SER A N 1
ATOM 617 C CA . SER A 1 80 ? 1.603 -37.380 21.926 1.00 93.19 80 SER A CA 1
ATOM 618 C C . SER A 1 80 ? 0.296 -37.270 22.719 1.00 93.19 80 SER A C 1
ATOM 620 O O . SER A 1 80 ? 0.255 -37.487 23.938 1.00 93.19 80 SER A O 1
ATOM 622 N N . PHE A 1 81 ? -0.771 -36.934 21.997 1.00 95.50 81 PHE A N 1
ATOM 623 C CA . PHE A 1 81 ? -2.131 -36.820 22.515 1.00 95.50 81 PHE A CA 1
ATOM 624 C C . PHE A 1 81 ? -2.638 -38.126 23.145 1.00 95.50 81 PHE A C 1
ATOM 626 O O . PHE A 1 81 ? -2.336 -39.219 22.666 1.00 95.50 81 PHE A O 1
ATOM 633 N N . GLN A 1 82 ? -3.424 -37.991 24.213 1.00 94.62 82 GLN A N 1
ATOM 634 C CA . GLN A 1 82 ? -4.164 -39.058 24.882 1.00 94.62 82 GLN A CA 1
ATOM 635 C C . GLN A 1 82 ? -5.600 -38.592 25.139 1.00 94.62 82 GLN A C 1
ATOM 637 O O . GLN A 1 82 ? -5.819 -37.437 25.487 1.00 94.62 82 GLN A O 1
ATOM 642 N N . ASP A 1 83 ? -6.579 -39.493 25.062 1.00 93.75 83 ASP A N 1
ATOM 643 C CA . ASP A 1 83 ? -8.005 -39.150 25.207 1.00 93.75 83 ASP A CA 1
ATOM 644 C C . ASP A 1 83 ? -8.330 -38.403 26.513 1.00 93.75 83 ASP A C 1
ATOM 646 O O . ASP A 1 83 ? -9.178 -37.508 26.538 1.00 93.75 83 ASP A O 1
ATOM 650 N N . SER A 1 84 ? -7.609 -38.717 27.596 1.00 89.94 84 SER A N 1
ATOM 651 C CA . SER A 1 84 ? -7.744 -38.044 28.892 1.00 89.94 84 SER A CA 1
ATOM 652 C C . SER A 1 84 ? -7.407 -36.553 28.850 1.00 89.94 84 SER A C 1
ATOM 654 O O . SER A 1 84 ? -7.857 -35.816 29.721 1.00 89.94 84 SER A O 1
ATOM 656 N N . ASP A 1 85 ? -6.645 -36.086 27.858 1.00 92.12 85 ASP A N 1
ATOM 657 C CA . ASP A 1 85 ? -6.234 -34.683 27.739 1.00 92.12 85 ASP A CA 1
ATOM 658 C C . ASP A 1 85 ? -7.417 -33.728 27.568 1.00 92.12 85 ASP A C 1
ATOM 660 O O . ASP A 1 85 ? -7.342 -32.574 27.984 1.00 92.12 85 ASP A O 1
ATOM 664 N N . LEU A 1 86 ? -8.541 -34.210 27.027 1.00 93.00 86 LEU A N 1
ATOM 665 C CA . LEU A 1 86 ? -9.763 -33.411 26.887 1.00 93.00 86 LEU A CA 1
ATOM 666 C C . LEU A 1 86 ? -10.557 -33.271 28.197 1.00 93.00 86 LEU A C 1
ATOM 668 O O . LEU A 1 86 ? -11.511 -32.491 28.280 1.00 93.00 86 LEU A O 1
ATOM 672 N N . LEU A 1 87 ? -10.168 -34.022 29.228 1.00 89.06 87 LEU A N 1
ATOM 673 C CA . LEU A 1 87 ? -10.839 -34.080 30.526 1.00 89.06 87 LEU A CA 1
ATOM 674 C C . LEU A 1 87 ? -10.043 -33.397 31.643 1.00 89.06 87 LEU A C 1
ATOM 676 O O . LEU A 1 87 ? -10.533 -33.302 32.765 1.00 89.06 87 LEU A O 1
ATOM 680 N N . ILE A 1 88 ? -8.832 -32.914 31.356 1.00 86.62 88 ILE A N 1
ATOM 681 C CA . ILE A 1 88 ? -7.966 -32.259 32.341 1.00 86.62 88 ILE A CA 1
ATOM 682 C C . ILE A 1 88 ? -8.244 -30.745 32.338 1.00 86.62 88 ILE A C 1
ATOM 684 O O . ILE A 1 88 ? -8.038 -30.090 31.314 1.00 86.62 88 ILE A O 1
ATOM 688 N N . PRO A 1 89 ? -8.674 -30.145 33.466 1.00 86.56 89 PRO A N 1
ATOM 689 C CA . PRO A 1 89 ? -8.794 -28.695 33.576 1.00 86.56 89 PRO A CA 1
ATOM 690 C C . PRO A 1 89 ? -7.439 -27.999 33.434 1.00 86.56 89 PRO A C 1
ATOM 692 O O . PRO A 1 89 ? -6.407 -28.516 33.874 1.00 86.56 89 PRO A O 1
ATOM 695 N N . PHE A 1 90 ? -7.441 -26.782 32.885 1.00 86.81 90 PHE A N 1
ATOM 696 C CA . PHE A 1 90 ? -6.220 -25.986 32.776 1.00 86.81 90 PHE A CA 1
ATOM 697 C C . PHE A 1 90 ? -5.528 -25.838 34.145 1.00 86.81 90 PHE A C 1
ATOM 699 O O . PHE A 1 90 ? -6.162 -25.484 35.140 1.00 86.81 90 PHE A O 1
ATOM 706 N N . GLY A 1 91 ? -4.221 -26.113 34.190 1.00 78.88 91 GLY A N 1
ATOM 707 C CA . GLY A 1 91 ? -3.405 -26.062 35.410 1.00 78.88 91 GLY A CA 1
ATOM 708 C C . GLY A 1 91 ? -3.362 -27.348 36.255 1.00 78.88 91 GLY A C 1
ATOM 709 O O . GLY A 1 91 ? -2.553 -27.416 37.175 1.00 78.88 91 GLY A O 1
ATOM 710 N N . GLN A 1 92 ? -4.147 -28.392 35.951 1.00 79.81 92 GLN A N 1
ATOM 711 C CA . GLN A 1 92 ? -4.121 -29.665 36.703 1.00 79.81 92 GLN A CA 1
ATOM 712 C C . GLN A 1 92 ? -3.217 -30.726 36.063 1.00 79.81 92 GLN A C 1
ATOM 714 O O . GLN A 1 92 ? -3.079 -30.779 34.844 1.00 79.81 92 GLN A O 1
ATOM 719 N N . HIS A 1 93 ? -2.552 -31.569 36.860 1.00 65.31 93 HIS A N 1
ATOM 720 C CA . HIS A 1 93 ? -1.661 -32.614 36.335 1.00 65.31 93 HIS A CA 1
ATOM 721 C C . HIS A 1 93 ? -2.422 -33.885 35.913 1.00 65.31 93 HIS A C 1
ATOM 723 O O . HIS A 1 93 ? -3.396 -34.245 36.563 1.00 65.31 93 HIS A O 1
ATOM 729 N N . PRO A 1 94 ? -1.940 -34.633 34.898 1.00 58.38 94 PRO A N 1
ATOM 730 C CA . PRO A 1 94 ? -2.579 -35.874 34.442 1.00 58.38 94 PRO A CA 1
ATOM 731 C C . PRO A 1 94 ? -2.731 -36.956 35.526 1.00 58.38 94 PRO A C 1
ATOM 733 O O . PRO A 1 94 ? -3.574 -37.836 35.402 1.00 58.38 94 PRO A O 1
ATOM 736 N N . SER A 1 95 ? -1.936 -36.895 36.599 1.00 56.56 95 SER A N 1
ATOM 737 C CA . SER A 1 95 ? -1.960 -37.858 37.705 1.00 56.56 95 SER A CA 1
ATOM 738 C C . SER A 1 95 ? -3.184 -37.750 38.627 1.00 56.56 95 SER A C 1
ATOM 740 O O . SER A 1 95 ? -3.341 -38.605 39.494 1.00 56.56 95 SER A O 1
ATOM 742 N N . SER A 1 96 ? -4.053 -36.743 38.464 1.00 49.53 96 SER A N 1
ATOM 743 C CA . SER A 1 96 ? -5.288 -36.602 39.255 1.00 49.53 96 SER A CA 1
ATOM 744 C C . SER A 1 96 ? -6.529 -37.242 38.619 1.00 49.53 96 SER A C 1
ATOM 746 O O . SER A 1 96 ? -7.577 -37.280 39.260 1.00 49.53 96 SER A O 1
ATOM 748 N N . ALA A 1 97 ? -6.440 -37.760 37.389 1.00 51.41 97 ALA A N 1
ATOM 749 C CA . ALA A 1 97 ? -7.537 -38.480 36.746 1.00 51.41 97 ALA A CA 1
ATOM 750 C C . ALA A 1 97 ? -7.451 -39.978 37.089 1.00 51.41 97 ALA A C 1
ATOM 752 O O . ALA A 1 97 ? -6.561 -40.683 36.616 1.00 51.41 97 ALA A O 1
ATOM 753 N N . SER A 1 98 ? -8.360 -40.477 37.931 1.00 44.38 98 SER A N 1
ATOM 754 C CA . SER A 1 98 ? -8.434 -41.903 38.264 1.00 44.38 98 SER A CA 1
ATOM 755 C C . SER A 1 98 ? -8.696 -42.742 37.008 1.00 44.38 98 SER A C 1
ATOM 757 O O . SER A 1 98 ? -9.727 -42.600 36.354 1.00 44.38 98 SER A O 1
ATOM 759 N N . SER A 1 99 ? -7.768 -43.643 36.702 1.00 44.19 99 SER A N 1
ATOM 760 C CA . SER A 1 99 ? -7.721 -44.524 35.534 1.00 44.19 99 SER A CA 1
ATOM 761 C C . SER A 1 99 ? -8.710 -45.698 35.600 1.00 44.19 99 SER A C 1
ATOM 763 O O . SER A 1 99 ? -8.315 -46.860 35.531 1.00 44.19 99 SER A O 1
ATOM 765 N N . THR A 1 100 ? -10.010 -45.423 35.711 1.00 46.22 100 THR A N 1
ATOM 766 C CA . THR A 1 100 ? -11.045 -46.445 35.474 1.00 46.22 100 THR A CA 1
ATOM 767 C C . THR A 1 100 ? -11.901 -46.035 34.282 1.00 46.22 100 THR A C 1
ATOM 769 O O . THR A 1 100 ? -12.567 -45.007 34.314 1.00 46.22 100 THR A O 1
ATOM 772 N N . GLN A 1 101 ? -11.890 -46.837 33.211 1.00 48.00 101 GLN A N 1
ATOM 773 C CA . GLN A 1 101 ? -12.668 -46.590 31.984 1.00 48.00 101 GLN A CA 1
ATOM 774 C C . GLN A 1 101 ? -14.176 -46.391 32.243 1.00 48.00 101 GLN A C 1
ATOM 776 O O . GLN A 1 101 ? -14.847 -45.733 31.454 1.00 48.00 101 GLN A O 1
ATOM 781 N N . GLU A 1 102 ? -14.704 -46.880 33.368 1.00 41.03 102 GLU A N 1
ATOM 782 C CA . GL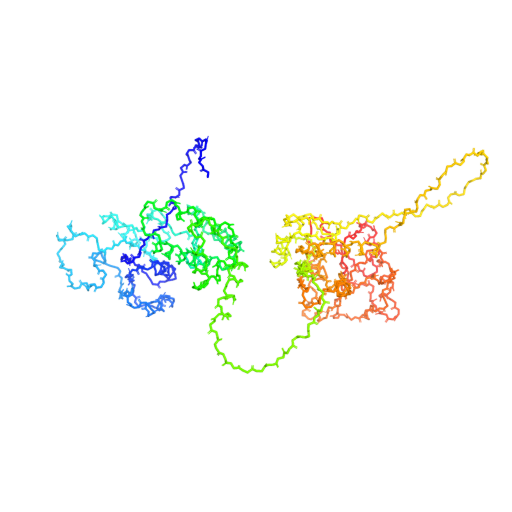U A 1 102 ? -16.100 -46.677 33.775 1.00 41.03 102 GLU A CA 1
ATOM 783 C C . GLU A 1 102 ? -16.413 -45.249 34.262 1.00 41.03 102 GLU A C 1
ATOM 785 O O . GLU A 1 102 ? -17.549 -44.802 34.115 1.00 41.03 102 GLU A O 1
ATOM 790 N N . SER A 1 103 ? -15.434 -44.488 34.774 1.00 46.47 103 SER A N 1
ATOM 791 C CA . SER A 1 103 ? -15.651 -43.109 35.255 1.00 46.47 103 SER A CA 1
ATOM 792 C C . SER A 1 103 ? -15.497 -42.031 34.167 1.00 46.47 103 SER A C 1
ATOM 794 O O . SER A 1 103 ? -15.989 -40.915 34.340 1.00 46.47 103 SER A O 1
ATOM 796 N N . LEU A 1 104 ? -14.934 -42.364 32.994 1.00 51.75 104 LEU A N 1
ATOM 797 C CA . LEU A 1 104 ? -14.885 -41.460 31.831 1.00 51.75 104 LEU A CA 1
ATOM 798 C C . LEU A 1 104 ? -16.260 -41.220 31.186 1.00 51.75 104 LEU A C 1
ATOM 800 O O . LEU A 1 104 ? -16.480 -40.161 30.600 1.00 51.75 104 LEU A O 1
ATOM 804 N N . ASN A 1 105 ? -17.201 -42.160 31.324 1.00 46.78 105 ASN A N 1
ATOM 805 C CA . ASN A 1 105 ? -18.521 -42.078 30.686 1.00 46.78 105 ASN A CA 1
ATOM 806 C C . ASN A 1 105 ? -19.450 -41.017 31.313 1.00 46.78 105 ASN A C 1
ATOM 808 O O . ASN A 1 105 ? -20.462 -40.658 30.711 1.00 46.78 105 ASN A O 1
ATOM 812 N N . HIS A 1 106 ? -19.100 -40.485 32.490 1.00 48.09 106 HIS A N 1
ATOM 813 C CA . HIS A 1 106 ? -19.840 -39.421 33.181 1.00 48.09 106 HIS A CA 1
ATOM 814 C C . HIS A 1 106 ? -19.024 -38.138 33.419 1.00 48.09 106 HIS A C 1
ATOM 816 O O . HIS A 1 106 ? -19.528 -37.209 34.050 1.00 48.09 106 HIS A O 1
ATOM 822 N N . SER A 1 107 ? -17.791 -38.052 32.907 1.00 58.59 107 SER A N 1
ATOM 823 C CA . SER A 1 107 ? -16.952 -36.860 33.062 1.00 58.59 107 SER A CA 1
ATOM 824 C C . SER A 1 107 ? -17.333 -35.779 32.043 1.00 58.59 107 SER A C 1
ATOM 826 O O . SER A 1 107 ? -17.427 -36.039 30.843 1.00 58.59 107 SER A O 1
ATOM 828 N N . THR A 1 108 ? -17.573 -34.555 32.514 1.00 64.88 108 THR A N 1
ATOM 829 C CA . THR A 1 108 ? -17.808 -33.383 31.658 1.00 64.88 108 THR A CA 1
ATOM 830 C C . THR A 1 108 ? -16.494 -32.890 31.059 1.00 64.88 108 THR A C 1
ATOM 832 O O . THR A 1 108 ? -15.491 -32.823 31.767 1.00 64.88 108 THR A O 1
ATOM 835 N N . ALA A 1 109 ? -16.510 -32.495 29.783 1.00 71.56 109 ALA A N 1
ATOM 836 C CA . ALA A 1 109 ? -15.362 -31.886 29.111 1.00 71.56 109 ALA A CA 1
ATOM 837 C C . ALA A 1 109 ? -14.760 -30.732 29.931 1.00 71.56 109 ALA A C 1
ATOM 839 O O . ALA A 1 109 ? -15.493 -29.863 30.406 1.00 71.56 109 ALA A O 1
ATOM 840 N N . ALA A 1 110 ? -13.431 -30.700 30.051 1.00 86.31 110 ALA A N 1
ATOM 841 C CA . ALA A 1 110 ? -12.701 -29.638 30.752 1.00 86.31 110 ALA A CA 1
ATOM 842 C C . ALA A 1 110 ? -12.050 -28.622 29.791 1.00 86.31 110 ALA A C 1
ATOM 844 O O . ALA A 1 110 ? -11.258 -27.769 30.204 1.00 86.31 110 ALA A O 1
ATOM 845 N N . VAL A 1 111 ? -12.363 -28.742 28.500 1.00 93.81 111 VAL A N 1
ATOM 846 C CA . VAL A 1 111 ? -11.784 -27.993 27.382 1.00 93.81 111 VAL A CA 1
ATOM 847 C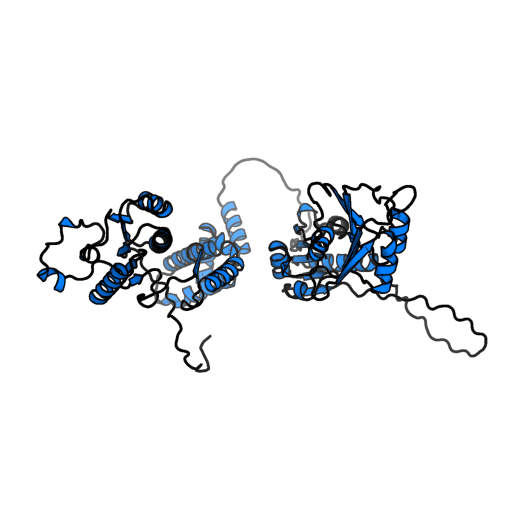 C . VAL A 1 111 ? -12.909 -27.309 26.609 1.00 93.81 111 VAL A C 1
ATOM 849 O O . VAL A 1 111 ? -13.934 -27.925 26.326 1.00 93.81 111 VAL A O 1
ATOM 852 N N . ASP A 1 112 ? -12.714 -26.040 26.253 1.00 95.62 112 ASP A N 1
ATOM 853 C CA . ASP A 1 112 ? -13.689 -25.237 25.510 1.00 95.62 112 ASP A CA 1
ATOM 854 C C . ASP A 1 112 ? -13.500 -25.331 23.981 1.00 95.62 112 ASP A C 1
ATOM 856 O O . ASP A 1 112 ? -14.440 -25.065 23.233 1.00 95.62 112 ASP A O 1
ATOM 860 N N . MET A 1 113 ? -12.295 -25.671 23.500 1.00 96.88 113 MET A N 1
ATOM 861 C CA . MET A 1 113 ? -11.962 -25.761 22.069 1.00 96.88 113 MET A CA 1
ATOM 862 C C . MET A 1 113 ? -10.741 -26.655 21.823 1.00 96.88 113 MET A C 1
ATOM 864 O O . MET A 1 113 ? -9.774 -26.604 22.584 1.00 96.88 113 MET A O 1
ATOM 868 N N . VAL A 1 114 ? -10.750 -27.408 20.719 1.00 98.06 114 VAL A N 1
ATOM 869 C CA . VAL A 1 114 ? -9.600 -28.207 20.262 1.00 98.06 114 VAL A CA 1
ATOM 870 C C . VAL A 1 114 ? -9.139 -27.765 18.874 1.00 98.06 114 VAL A C 1
ATOM 872 O O . VAL A 1 114 ? -9.945 -27.627 17.952 1.00 98.06 114 VAL A O 1
ATOM 875 N N . LEU A 1 115 ? -7.829 -27.578 18.713 1.00 97.94 115 LEU A N 1
ATOM 876 C CA . LEU A 1 115 ? -7.165 -27.261 17.451 1.00 97.94 115 LEU A CA 1
ATOM 877 C C . LEU A 1 115 ? -6.120 -28.344 17.152 1.00 97.94 115 LEU A C 1
ATOM 879 O O . LEU A 1 115 ? -5.060 -28.371 17.772 1.00 97.94 115 LEU A O 1
ATOM 883 N N . SER A 1 116 ? -6.408 -29.239 16.209 1.00 97.06 116 SER A N 1
ATOM 884 C CA . SER A 1 116 ? -5.451 -30.265 15.780 1.00 97.06 116 SER A CA 1
ATOM 885 C C . SER A 1 116 ? -4.658 -29.784 14.569 1.00 97.06 116 SER A C 1
ATOM 887 O O . SER A 1 116 ? -5.240 -29.354 13.573 1.00 97.06 116 SER A O 1
ATOM 889 N N . ALA A 1 117 ? -3.334 -29.853 14.658 1.00 94.88 117 ALA A N 1
ATOM 890 C CA . ALA A 1 117 ? -2.374 -29.423 13.646 1.00 94.88 117 ALA A CA 1
ATOM 891 C C . ALA A 1 117 ? -1.280 -30.489 13.431 1.00 94.88 117 ALA A C 1
ATOM 893 O O . ALA A 1 117 ? -0.099 -30.164 13.297 1.00 94.88 117 ALA A O 1
ATOM 894 N N . ILE A 1 118 ? -1.680 -31.761 13.454 1.00 93.75 118 ILE A N 1
ATOM 895 C CA . ILE A 1 118 ? -0.817 -32.926 13.228 1.00 93.75 118 ILE A CA 1
ATOM 896 C C . ILE A 1 118 ? -1.030 -33.493 11.826 1.00 93.75 118 ILE A C 1
ATOM 898 O O . ILE A 1 118 ? -2.148 -33.474 11.314 1.00 93.75 118 ILE A O 1
ATOM 902 N N . ASP A 1 119 ? 0.023 -34.064 11.248 1.00 90.12 119 ASP A N 1
ATOM 903 C CA . ASP A 1 119 ? -0.030 -34.783 9.970 1.00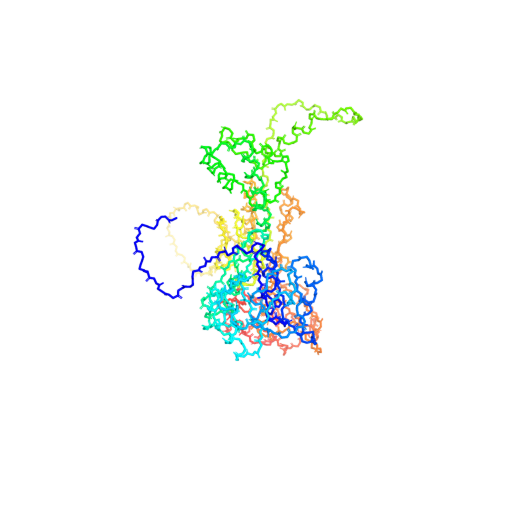 90.12 119 ASP A CA 1
ATOM 904 C C . ASP A 1 119 ? -0.285 -36.286 10.199 1.00 90.12 119 ASP A C 1
ATOM 906 O O . ASP A 1 119 ? 0.516 -37.155 9.865 1.00 90.12 119 ASP A O 1
ATOM 910 N N . ASP A 1 120 ? -1.388 -36.590 10.888 1.00 92.31 120 ASP A N 1
ATOM 911 C CA . ASP A 1 120 ? -1.846 -37.955 11.172 1.00 92.31 120 ASP A CA 1
ATOM 912 C C . ASP A 1 120 ? -3.369 -37.999 10.997 1.00 92.31 120 ASP A C 1
ATOM 914 O O . ASP A 1 120 ? -4.132 -37.535 11.851 1.00 92.31 120 ASP A O 1
ATOM 918 N N . ILE A 1 121 ? -3.815 -38.509 9.845 1.00 90.81 121 ILE A N 1
ATOM 919 C CA . ILE A 1 121 ? -5.235 -38.563 9.469 1.00 90.81 121 ILE A CA 1
ATOM 920 C C . ILE A 1 121 ? -6.038 -39.494 10.401 1.00 90.81 121 ILE A C 1
ATOM 922 O O . ILE A 1 121 ? -7.104 -39.067 10.868 1.00 90.81 121 ILE A O 1
ATOM 926 N N . PRO A 1 122 ? -5.588 -40.734 10.704 1.00 95.25 122 PRO A N 1
ATOM 927 C CA . PRO A 1 122 ? -6.245 -41.588 11.694 1.00 95.25 122 PRO A CA 1
ATOM 928 C C . PRO A 1 122 ? -6.418 -40.920 13.061 1.00 95.25 122 PRO A C 1
ATOM 930 O O . PRO A 1 122 ? -7.534 -40.891 13.586 1.00 95.25 122 PRO A O 1
ATOM 933 N N . LEU A 1 123 ? -5.351 -40.340 13.617 1.00 95.12 123 LEU A N 1
ATOM 934 C CA . LEU A 1 123 ? -5.403 -39.688 14.924 1.00 95.12 123 LEU A CA 1
ATOM 935 C C . LEU A 1 123 ? -6.274 -38.428 14.890 1.00 95.12 123 LEU A C 1
ATOM 937 O O . LEU A 1 123 ? -7.068 -38.205 15.799 1.00 95.12 123 LEU A O 1
ATOM 941 N N . SER A 1 124 ? -6.206 -37.640 13.818 1.00 95.69 124 SER A N 1
ATOM 942 C CA . SER A 1 124 ? -7.069 -36.468 13.628 1.00 95.69 124 SER A CA 1
ATOM 943 C C . SER A 1 124 ? -8.553 -36.835 13.565 1.00 95.69 124 SER A C 1
ATOM 945 O O . SER A 1 124 ? -9.384 -36.171 14.188 1.00 95.69 124 SER A O 1
ATOM 947 N N . THR A 1 125 ? -8.889 -37.936 12.885 1.00 96.12 125 THR A N 1
ATOM 948 C CA . THR A 1 125 ? -10.259 -38.468 12.836 1.00 96.12 125 THR A CA 1
ATOM 949 C C . THR A 1 125 ? -10.717 -38.946 14.216 1.00 96.12 125 THR A C 1
ATOM 951 O O . THR A 1 125 ? -11.857 -38.698 14.614 1.00 96.12 125 THR A O 1
ATOM 954 N N . HIS A 1 126 ? -9.831 -39.601 14.971 1.00 96.88 126 HIS A N 1
ATOM 955 C CA . HIS A 1 126 ? -10.100 -40.016 16.349 1.00 96.88 126 HIS A CA 1
ATOM 956 C C . HIS A 1 126 ? -10.368 -38.815 17.268 1.00 96.88 126 HIS A C 1
ATOM 958 O O . HIS A 1 126 ? -11.406 -38.770 17.928 1.00 96.88 126 HIS A O 1
ATOM 964 N N . ILE A 1 127 ? -9.506 -37.792 17.229 1.00 97.00 127 ILE A N 1
ATOM 965 C CA . ILE A 1 127 ? -9.676 -36.531 17.971 1.00 97.00 127 ILE A CA 1
ATOM 966 C C . ILE A 1 127 ? -11.016 -35.873 17.622 1.00 97.00 127 ILE A C 1
ATOM 968 O O . ILE A 1 127 ? -11.742 -35.449 18.522 1.00 97.00 127 ILE A O 1
ATOM 972 N N . TYR A 1 128 ? -11.376 -35.813 16.335 1.00 97.56 128 TYR A N 1
ATOM 973 C CA . TYR A 1 128 ? -12.659 -35.268 15.891 1.00 97.56 128 TYR A CA 1
ATOM 974 C C . TYR A 1 128 ? -13.845 -36.006 16.528 1.00 97.56 128 TYR A C 1
ATOM 976 O O . TYR A 1 128 ? -14.726 -35.364 17.107 1.00 97.56 128 TYR A O 1
ATOM 984 N N . ASN A 1 129 ? -13.854 -37.341 16.474 1.00 96.94 129 ASN A N 1
ATOM 985 C CA . ASN A 1 129 ? -14.924 -38.165 17.042 1.00 96.94 129 ASN A CA 1
ATOM 986 C C . ASN A 1 129 ? -15.039 -37.986 18.561 1.00 96.94 129 ASN A C 1
ATOM 988 O O . ASN A 1 129 ? -16.144 -37.836 19.087 1.00 96.94 129 ASN A O 1
ATOM 992 N N . LEU A 1 130 ? -13.902 -37.924 19.256 1.00 95.75 130 LEU A N 1
ATOM 993 C CA . LEU A 1 130 ? -13.854 -37.682 20.694 1.00 95.75 130 LEU A CA 1
ATOM 994 C C . LEU A 1 130 ? -14.420 -36.295 21.045 1.00 95.75 130 LEU A C 1
ATOM 996 O O . LEU A 1 130 ? -15.251 -36.155 21.943 1.00 95.75 130 LEU A O 1
ATOM 1000 N N . CYS A 1 131 ? -14.062 -35.267 20.272 1.00 96.62 131 CYS A N 1
ATOM 1001 C CA . CYS A 1 131 ? -14.622 -33.923 20.419 1.00 96.62 131 CYS A CA 1
ATOM 1002 C C . CYS A 1 131 ? -16.139 -33.901 20.170 1.00 96.62 131 CYS A C 1
ATOM 1004 O O . CYS A 1 131 ? -16.866 -33.239 20.912 1.00 96.62 131 CYS A O 1
ATOM 1006 N N . LYS A 1 132 ? -16.651 -34.656 19.181 1.00 95.62 132 LYS A N 1
ATOM 1007 C CA . LYS A 1 132 ? -18.103 -34.804 18.962 1.00 95.62 132 LYS A CA 1
ATOM 1008 C C . LYS A 1 132 ? -18.794 -35.414 20.183 1.00 95.62 132 LYS A C 1
ATOM 1010 O O . LYS A 1 132 ? -19.818 -34.887 20.615 1.00 95.62 132 LYS A O 1
ATOM 1015 N N . GLN A 1 133 ? -18.229 -36.482 20.747 1.00 93.50 133 GLN A N 1
ATOM 1016 C CA . GLN A 1 133 ? -18.767 -37.160 21.929 1.00 93.50 133 GLN A CA 1
ATOM 1017 C C . GLN A 1 133 ? -18.862 -36.212 23.132 1.00 93.50 133 GLN A C 1
ATOM 1019 O O . GLN A 1 133 ? -19.888 -36.170 23.811 1.00 93.50 133 GLN A O 1
ATOM 1024 N N . TYR A 1 134 ? -17.828 -35.399 23.350 1.00 94.00 134 TYR A N 1
ATOM 1025 C CA . TYR A 1 134 ? -17.762 -34.445 24.457 1.00 94.00 134 TYR A CA 1
ATOM 1026 C C . TYR A 1 134 ? -18.385 -33.073 24.162 1.00 94.00 134 TYR A C 1
ATOM 1028 O O . TYR A 1 134 ? -18.387 -32.205 25.033 1.00 94.00 134 TYR A O 1
ATOM 1036 N N . LYS A 1 135 ? -18.950 -32.876 22.962 1.00 95.12 135 LYS A N 1
ATOM 1037 C CA . LYS A 1 135 ? -19.518 -31.599 22.491 1.00 95.12 135 LYS A CA 1
ATOM 1038 C C . LYS A 1 135 ? -18.513 -30.441 22.535 1.00 95.12 135 LYS A C 1
ATOM 1040 O O . LYS A 1 135 ? -18.889 -29.297 22.785 1.00 95.12 135 LYS A O 1
ATOM 1045 N N . ILE A 1 136 ? -17.247 -30.744 22.266 1.00 96.19 136 ILE A N 1
ATOM 1046 C CA . ILE A 1 136 ? -16.169 -29.764 22.171 1.00 96.19 136 ILE A CA 1
ATOM 1047 C C . ILE A 1 136 ? -16.058 -29.322 20.707 1.00 96.19 136 ILE A C 1
ATOM 1049 O O . ILE A 1 136 ? -15.928 -30.173 19.821 1.00 96.19 136 ILE A O 1
ATOM 1053 N N . PRO A 1 137 ? -16.112 -28.016 20.415 1.00 96.62 137 PRO A N 1
ATOM 1054 C CA . PRO A 1 137 ? -15.847 -27.518 19.077 1.00 96.62 137 PRO A CA 1
ATOM 1055 C C . PRO A 1 137 ? -14.400 -27.782 18.658 1.00 96.62 137 PRO A C 1
ATOM 1057 O O . PRO A 1 137 ? -13.459 -27.480 19.398 1.00 96.62 137 PRO A O 1
ATOM 1060 N N . VAL A 1 138 ? -14.226 -28.308 17.450 1.00 97.38 138 VAL A N 1
ATOM 1061 C CA . VAL A 1 138 ? -12.925 -28.743 16.945 1.00 97.38 138 VAL A CA 1
ATOM 1062 C C . VAL A 1 138 ? -12.620 -28.178 15.559 1.00 97.38 138 VAL A C 1
ATOM 1064 O O . VAL A 1 138 ? -13.483 -28.113 14.680 1.00 97.38 138 VAL A O 1
ATOM 1067 N N . ASN A 1 139 ? -11.365 -27.783 15.358 1.00 96.12 139 ASN A N 1
ATOM 1068 C CA . ASN A 1 139 ? -10.791 -27.503 14.047 1.00 96.12 139 ASN A CA 1
ATOM 1069 C C . ASN A 1 139 ? -9.616 -28.457 13.806 1.00 96.12 139 ASN A C 1
ATOM 1071 O O . ASN A 1 139 ? -8.666 -28.482 14.588 1.00 96.12 139 ASN A O 1
ATOM 1075 N N . ILE A 1 140 ? -9.688 -29.223 12.722 1.00 95.75 140 ILE A N 1
ATOM 1076 C CA . ILE A 1 140 ? -8.631 -30.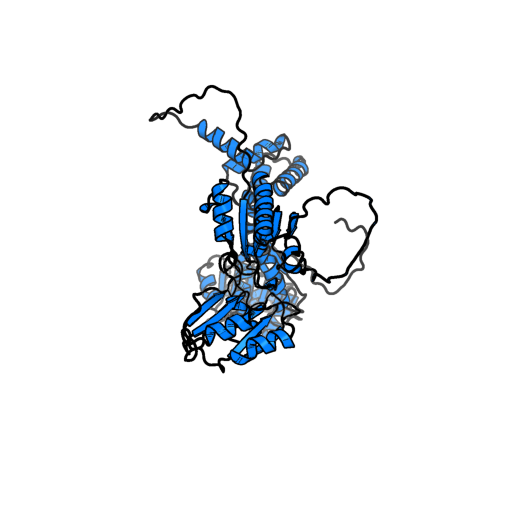129 12.273 1.00 95.75 140 ILE A CA 1
ATOM 1077 C C . ILE A 1 140 ? -7.970 -29.510 11.038 1.00 95.75 140 ILE A C 1
ATOM 1079 O O . ILE A 1 140 ? -8.640 -29.225 10.042 1.00 95.75 140 ILE A O 1
ATOM 1083 N N . ALA A 1 141 ? -6.662 -29.266 11.102 1.00 90.56 141 ALA A N 1
ATOM 1084 C CA . ALA A 1 141 ? -5.896 -28.778 9.962 1.00 90.56 141 ALA A CA 1
ATOM 1085 C C . ALA A 1 141 ? -6.019 -29.738 8.771 1.00 90.56 141 ALA A C 1
ATOM 1087 O O . ALA A 1 141 ? -6.033 -30.950 8.947 1.00 90.56 141 ALA A O 1
ATOM 1088 N N . ASP A 1 142 ? -6.159 -29.179 7.569 1.00 86.06 142 ASP A N 1
ATOM 1089 C CA . ASP A 1 142 ? -6.178 -29.907 6.292 1.00 86.06 142 ASP A CA 1
ATOM 1090 C C . ASP A 1 142 ? -7.255 -31.001 6.126 1.00 86.06 142 ASP A C 1
ATOM 1092 O O . ASP A 1 142 ? -7.330 -31.643 5.079 1.00 86.06 142 ASP A O 1
ATOM 1096 N N . VAL A 1 143 ? -8.200 -31.117 7.072 1.00 89.69 143 VAL A N 1
ATOM 1097 C CA . VAL A 1 143 ? -9.373 -32.005 6.974 1.00 89.69 143 VAL A CA 1
ATOM 1098 C C . VAL A 1 143 ? -10.685 -31.207 7.113 1.00 89.69 143 VAL A C 1
ATOM 1100 O O . VAL A 1 143 ? -11.384 -31.300 8.127 1.00 89.69 143 VAL A O 1
ATOM 1103 N N . PRO A 1 144 ? -11.085 -30.407 6.097 1.00 84.75 144 PRO A N 1
ATOM 1104 C CA . PRO A 1 144 ? -12.254 -29.523 6.183 1.00 84.75 144 PRO A CA 1
ATOM 1105 C C . PRO A 1 144 ? -13.597 -30.179 6.555 1.00 84.75 144 PRO A C 1
ATOM 1107 O O . PRO A 1 144 ? -14.376 -29.511 7.240 1.00 84.75 144 PRO A O 1
ATOM 1110 N N . PRO A 1 145 ? -13.909 -31.430 6.146 1.00 89.56 145 PRO A N 1
ATOM 1111 C CA . PRO A 1 145 ? -15.134 -32.117 6.575 1.00 89.56 145 PRO A CA 1
ATOM 1112 C C . PRO A 1 145 ? -15.176 -32.439 8.076 1.00 89.56 145 PRO A C 1
ATOM 1114 O O . PRO A 1 145 ? -16.252 -32.676 8.615 1.00 89.56 145 PRO A O 1
ATOM 1117 N N . GLN A 1 146 ? -14.020 -32.444 8.746 1.00 93.94 146 GLN A N 1
ATOM 1118 C CA . GLN A 1 146 ? -13.867 -32.730 10.174 1.00 93.94 146 GLN A CA 1
ATOM 1119 C C . GLN A 1 146 ? -13.605 -31.445 10.980 1.00 93.94 146 GLN A C 1
ATOM 1121 O O . GLN A 1 146 ? -12.831 -31.432 11.930 1.00 93.94 146 GLN A O 1
ATOM 1126 N N . CYS A 1 147 ? -14.248 -30.337 10.607 1.00 92.06 147 CYS A N 1
ATOM 1127 C CA . CYS A 1 147 ? -14.168 -29.060 11.319 1.00 92.06 147 CYS A CA 1
ATOM 1128 C C . CYS A 1 147 ? -15.567 -28.555 11.689 1.00 92.06 147 CYS A C 1
ATOM 1130 O O . CYS A 1 147 ? -16.468 -28.584 10.856 1.00 92.06 147 CYS A O 1
ATOM 1132 N N . ASP A 1 148 ? -15.729 -28.007 12.895 1.00 92.81 148 ASP A N 1
ATOM 1133 C CA . ASP A 1 148 ? -16.938 -27.253 13.276 1.00 92.81 148 ASP A CA 1
ATOM 1134 C C . ASP A 1 148 ? -16.877 -25.785 12.850 1.00 92.81 148 ASP A C 1
ATOM 1136 O O . ASP A 1 148 ? -17.902 -25.126 12.679 1.00 92.81 148 ASP A O 1
ATOM 1140 N N . PHE A 1 149 ? -15.664 -25.256 12.707 1.00 91.75 149 PHE A N 1
ATOM 1141 C CA . PHE A 1 149 ? -15.405 -23.872 12.336 1.00 91.75 149 PHE A CA 1
ATOM 1142 C C . PHE A 1 149 ? -14.111 -23.758 11.531 1.00 91.75 149 PHE A C 1
ATOM 1144 O O . PHE A 1 149 ? -13.248 -24.639 11.565 1.00 91.75 149 PHE A O 1
ATOM 1151 N N . TYR A 1 150 ? -13.968 -22.638 10.826 1.00 87.38 150 TYR A N 1
ATOM 1152 C CA . TYR A 1 150 ? -12.800 -22.319 10.014 1.00 87.38 150 TYR A CA 1
ATOM 1153 C C . TYR A 1 150 ? -12.163 -21.015 10.481 1.00 87.38 150 TYR A C 1
ATOM 1155 O O . TYR A 1 150 ? -12.855 -20.075 10.874 1.00 87.38 150 TYR A O 1
ATOM 1163 N N . PHE A 1 151 ? -10.841 -20.933 10.368 1.00 86.44 151 PHE A N 1
ATOM 1164 C CA . PHE A 1 151 ? -10.133 -19.670 10.531 1.00 86.44 151 PHE A CA 1
ATOM 1165 C C . PHE A 1 151 ? -10.277 -18.845 9.253 1.00 86.44 151 PHE A C 1
ATOM 1167 O O . PHE A 1 151 ? -10.017 -19.328 8.150 1.00 86.44 151 PHE A O 1
ATOM 1174 N N . CYS A 1 152 ? -10.703 -17.597 9.413 1.00 90.12 152 CYS A N 1
ATOM 1175 C CA . CYS A 1 152 ? -10.759 -16.633 8.321 1.00 90.12 152 CYS A CA 1
ATOM 1176 C C . CYS A 1 152 ? -9.370 -16.041 8.057 1.00 90.12 152 CYS A C 1
ATOM 1178 O O . CYS A 1 152 ? -8.479 -16.120 8.901 1.00 90.12 152 CYS A O 1
ATOM 1180 N N . SER A 1 153 ? -9.195 -15.380 6.910 1.00 91.12 153 SER A N 1
ATOM 1181 C CA . SER A 1 153 ? -8.069 -14.459 6.772 1.00 91.12 153 SER A CA 1
ATOM 1182 C C . SER A 1 153 ? -8.384 -13.207 7.583 1.00 91.12 153 SER A C 1
ATOM 1184 O O . SER A 1 153 ? -9.340 -12.498 7.269 1.00 91.12 153 SER A O 1
ATOM 1186 N N . THR A 1 154 ? -7.615 -12.964 8.639 1.00 92.00 154 THR A N 1
ATOM 1187 C CA . THR A 1 154 ? -7.866 -11.884 9.595 1.00 92.00 154 THR A CA 1
ATOM 1188 C C . THR A 1 154 ? -6.829 -10.775 9.473 1.00 92.00 154 THR A C 1
ATOM 1190 O O . THR A 1 154 ? -5.640 -11.027 9.281 1.00 92.00 154 THR A O 1
ATOM 1193 N N . HIS A 1 155 ? -7.287 -9.528 9.530 1.00 92.12 155 HIS A N 1
ATOM 1194 C CA . HIS A 1 155 ? -6.451 -8.362 9.795 1.00 92.12 155 HIS A CA 1
ATOM 1195 C C . HIS A 1 155 ? -6.826 -7.830 11.170 1.00 92.12 155 HIS A C 1
ATOM 1197 O O . HIS A 1 155 ? -8.015 -7.711 11.478 1.00 92.12 155 HIS A O 1
ATOM 1203 N N . ARG A 1 156 ? -5.814 -7.514 11.971 1.00 89.06 156 ARG A N 1
ATOM 1204 C CA . ARG A 1 156 ? -5.986 -6.941 13.294 1.00 89.06 156 ARG A CA 1
ATOM 1205 C C . ARG A 1 156 ? -5.144 -5.684 13.426 1.00 89.06 156 ARG A C 1
ATOM 1207 O O . ARG A 1 156 ? -3.968 -5.690 13.075 1.00 89.06 156 ARG A O 1
ATOM 1214 N N . ASP A 1 157 ? -5.765 -4.651 13.972 1.00 90.69 157 ASP A N 1
ATOM 1215 C CA . ASP A 1 157 ? -5.126 -3.423 14.432 1.00 90.69 157 ASP A CA 1
ATOM 1216 C C . ASP A 1 157 ? -5.729 -3.081 15.801 1.00 90.69 157 ASP A C 1
ATOM 1218 O O . ASP A 1 157 ? -6.826 -2.527 15.904 1.00 90.69 157 ASP A O 1
ATOM 1222 N N . LYS A 1 158 ? -5.050 -3.512 16.872 1.00 89.06 158 LYS A N 1
ATOM 1223 C CA . LYS A 1 158 ? -5.550 -3.445 18.257 1.00 89.06 158 LYS A CA 1
ATOM 1224 C C . LYS A 1 158 ? -6.944 -4.081 18.397 1.00 89.06 158 LYS A C 1
ATOM 1226 O O . LYS A 1 158 ? -7.081 -5.293 18.196 1.00 89.06 158 LYS A O 1
ATOM 1231 N N . SER A 1 159 ? -7.959 -3.290 18.754 1.00 89.81 159 SER A N 1
ATOM 1232 C CA . SER A 1 159 ? -9.359 -3.718 18.848 1.00 89.81 159 SER A CA 1
ATOM 1233 C C . SER A 1 159 ? -10.067 -3.842 17.496 1.00 89.81 159 SER A C 1
ATOM 1235 O O . SER A 1 159 ? -11.105 -4.503 17.424 1.00 89.81 159 SER A O 1
ATOM 1237 N N . LEU A 1 160 ? -9.539 -3.255 16.415 1.00 93.88 160 LEU A N 1
ATOM 1238 C CA . LEU A 1 160 ? -10.089 -3.478 15.082 1.00 93.88 160 LEU A CA 1
ATOM 1239 C C . LEU A 1 160 ? -9.755 -4.890 14.616 1.00 93.88 160 LEU A C 1
ATOM 1241 O O . LEU A 1 160 ? -8.592 -5.292 14.589 1.00 93.88 160 LEU A O 1
ATOM 1245 N N . GLN A 1 161 ? -10.778 -5.615 14.180 1.00 92.56 161 GLN A N 1
ATOM 1246 C CA . GLN A 1 161 ? -10.625 -6.916 13.547 1.00 92.56 161 GLN A CA 1
ATOM 1247 C C . GLN A 1 161 ? -11.474 -6.973 12.282 1.00 92.56 161 GLN A C 1
ATOM 1249 O O . GLN A 1 161 ? -12.663 -6.655 12.297 1.00 92.56 161 GLN A O 1
ATOM 1254 N N . VAL A 1 162 ? -10.861 -7.417 11.189 1.00 94.12 162 VAL A N 1
ATOM 1255 C CA . VAL A 1 162 ? -11.527 -7.686 9.913 1.00 94.12 162 VAL A CA 1
ATOM 1256 C C . VAL A 1 162 ? -11.289 -9.143 9.558 1.00 94.12 162 VAL A C 1
ATOM 1258 O O . VAL A 1 162 ? -10.144 -9.584 9.509 1.00 94.12 162 VAL A O 1
ATOM 1261 N N . ALA A 1 163 ? -12.358 -9.883 9.274 1.00 92.88 163 ALA A N 1
ATOM 1262 C CA . ALA A 1 163 ? -12.293 -11.277 8.857 1.00 92.88 163 ALA A CA 1
ATOM 1263 C C . ALA A 1 163 ? -12.844 -11.438 7.436 1.00 92.88 163 ALA A C 1
ATOM 1265 O O . ALA A 1 163 ? -13.963 -11.023 7.142 1.00 92.88 163 ALA A O 1
ATOM 1266 N N . VAL A 1 164 ? -12.068 -12.085 6.567 1.00 93.12 164 VAL A N 1
ATOM 1267 C CA . VAL A 1 164 ? -12.481 -12.454 5.211 1.00 93.12 164 VAL A CA 1
ATOM 1268 C C . VAL A 1 164 ? -12.571 -13.970 5.108 1.00 93.12 164 VAL A C 1
ATOM 1270 O O . VAL A 1 164 ? -11.593 -14.683 5.349 1.00 93.12 164 VAL A O 1
ATOM 1273 N N . SER A 1 165 ? -13.746 -14.461 4.714 1.00 89.88 165 SER A N 1
ATOM 1274 C CA . SER A 1 165 ? -14.005 -15.880 4.471 1.00 89.88 165 SER A CA 1
ATOM 1275 C C . SER A 1 165 ? -14.441 -16.112 3.032 1.00 89.88 165 SER A C 1
ATOM 1277 O O . SER A 1 165 ? -15.265 -15.381 2.491 1.00 89.88 165 SER A O 1
ATOM 1279 N N . THR A 1 166 ? -13.924 -17.180 2.431 1.00 88.19 166 THR A N 1
ATOM 1280 C CA . THR A 1 166 ? -14.385 -17.719 1.142 1.00 88.19 166 THR A CA 1
ATOM 1281 C C . THR A 1 166 ? -15.128 -19.044 1.324 1.00 88.19 166 THR A C 1
ATOM 1283 O O . THR A 1 166 ? -15.233 -19.828 0.384 1.00 88.19 166 THR A O 1
ATOM 1286 N N . SER A 1 167 ? -15.612 -19.333 2.542 1.00 81.62 167 SER A N 1
ATOM 1287 C CA . SER A 1 167 ? -16.241 -20.616 2.912 1.00 81.62 167 SER A CA 1
ATOM 1288 C C . SER A 1 167 ? -15.387 -21.826 2.495 1.00 81.62 167 SER A C 1
ATOM 1290 O O . SER A 1 167 ? -15.877 -22.799 1.926 1.00 81.62 167 SER A O 1
ATOM 1292 N N . GLY A 1 168 ? -14.068 -21.711 2.694 1.00 75.62 168 GLY A N 1
ATOM 1293 C CA . GLY A 1 168 ? -13.084 -22.743 2.358 1.00 75.62 168 GLY A CA 1
ATOM 1294 C C . GLY A 1 168 ? -12.743 -22.887 0.868 1.00 75.62 168 GLY A C 1
ATOM 1295 O O . GLY A 1 168 ? -11.902 -23.711 0.530 1.00 75.62 168 GLY A O 1
ATOM 1296 N N . LYS A 1 169 ? -13.342 -22.100 -0.038 1.00 81.25 169 LYS A N 1
ATOM 1297 C CA . LYS A 1 169 ? -13.144 -22.255 -1.494 1.00 81.25 169 LYS A CA 1
ATOM 1298 C C . LYS A 1 169 ? -11.837 -21.671 -2.027 1.00 81.25 169 LYS A C 1
ATOM 1300 O O . LYS A 1 169 ? -11.361 -22.107 -3.068 1.00 81.25 169 LYS A O 1
ATOM 1305 N N . GLY A 1 170 ? -11.260 -20.680 -1.351 1.00 83.44 170 GLY A N 1
ATOM 1306 C CA . GLY A 1 170 ? -10.056 -20.007 -1.835 1.00 83.44 170 GLY A CA 1
ATOM 1307 C C . GLY A 1 170 ? -9.311 -19.268 -0.728 1.00 83.44 170 GLY A C 1
ATOM 1308 O O . GLY A 1 170 ? -9.551 -18.071 -0.546 1.00 83.44 170 GLY A O 1
ATOM 1309 N N . PRO A 1 171 ? -8.391 -19.933 -0.003 1.00 79.56 171 PRO A N 1
ATOM 1310 C CA . PRO A 1 171 ? -7.597 -19.300 1.054 1.00 79.56 171 PRO A CA 1
ATOM 1311 C C . PRO A 1 171 ? -6.716 -18.156 0.532 1.00 79.56 171 PRO A C 1
ATOM 1313 O O . PRO A 1 171 ? -6.634 -17.094 1.149 1.00 79.56 171 PRO A O 1
ATOM 1316 N N . LYS A 1 172 ? -6.113 -18.330 -0.654 1.00 80.94 172 LYS A N 1
ATOM 1317 C CA . LYS A 1 172 ? -5.296 -17.290 -1.301 1.00 80.94 172 LYS A CA 1
ATOM 1318 C C . LYS A 1 172 ? -6.125 -16.050 -1.639 1.00 80.94 172 LYS A C 1
ATOM 1320 O O . LYS A 1 172 ? -5.686 -14.938 -1.365 1.00 80.94 172 LYS A O 1
ATOM 1325 N N . MET A 1 173 ? -7.336 -16.242 -2.164 1.00 87.69 173 MET A N 1
ATOM 1326 C CA . MET A 1 173 ? -8.245 -15.141 -2.488 1.00 87.69 173 MET A CA 1
ATOM 1327 C C . MET A 1 173 ? -8.708 -14.395 -1.231 1.00 87.69 173 MET A C 1
ATOM 1329 O O . MET A 1 173 ? -8.694 -13.168 -1.209 1.00 87.69 173 MET A O 1
ATOM 1333 N N . ALA A 1 174 ? -9.025 -15.122 -0.151 1.00 89.50 174 ALA A N 1
ATOM 1334 C CA . ALA A 1 174 ? -9.360 -14.507 1.134 1.00 89.50 174 ALA A CA 1
ATOM 1335 C C . ALA A 1 174 ? -8.228 -13.594 1.638 1.00 89.50 174 ALA A C 1
ATOM 1337 O O . ALA A 1 174 ? -8.489 -12.486 2.100 1.00 89.50 174 ALA A O 1
ATOM 1338 N N . ASN A 1 175 ? -6.969 -14.030 1.497 1.00 86.06 175 ASN A N 1
ATOM 1339 C CA . ASN A 1 175 ? -5.805 -13.240 1.898 1.00 86.06 175 ASN A CA 1
ATOM 1340 C C . ASN A 1 175 ? -5.612 -11.990 1.026 1.00 86.06 175 ASN A C 1
ATOM 1342 O O . ASN A 1 175 ? -5.352 -10.921 1.571 1.00 86.06 175 ASN A O 1
ATOM 1346 N N . LEU A 1 176 ? -5.775 -12.097 -0.297 1.00 80.44 176 LEU A N 1
ATOM 1347 C CA . LEU A 1 176 ? -5.683 -10.945 -1.204 1.00 80.44 176 LEU A CA 1
ATOM 1348 C C . LEU A 1 176 ? -6.728 -9.873 -0.869 1.00 80.44 176 LEU A C 1
ATOM 1350 O O . LEU A 1 176 ? -6.370 -8.712 -0.692 1.00 80.44 176 LEU A O 1
ATOM 1354 N N . ILE A 1 177 ? -7.988 -10.272 -0.684 1.00 91.94 177 ILE A N 1
ATOM 1355 C CA . ILE A 1 177 ? -9.069 -9.353 -0.295 1.00 91.94 177 ILE A CA 1
ATOM 1356 C C . ILE A 1 177 ? -8.780 -8.735 1.078 1.00 91.94 177 ILE A C 1
ATOM 1358 O O . ILE A 1 177 ? -8.898 -7.526 1.251 1.00 91.94 177 ILE A O 1
ATOM 1362 N N . ARG A 1 178 ? -8.346 -9.537 2.059 1.00 95.38 178 ARG A N 1
ATOM 1363 C CA . ARG A 1 178 ? -7.992 -9.038 3.394 1.00 95.38 178 ARG A CA 1
ATOM 1364 C C . ARG A 1 178 ? -6.823 -8.042 3.357 1.00 95.38 178 ARG A C 1
ATOM 1366 O O . ARG A 1 178 ? -6.840 -7.083 4.124 1.00 95.38 178 ARG A O 1
ATOM 1373 N N . ARG A 1 179 ? -5.814 -8.249 2.499 1.00 87.25 179 ARG A N 1
ATOM 1374 C CA . ARG A 1 179 ? -4.723 -7.276 2.283 1.00 87.25 179 ARG A CA 1
ATOM 1375 C C . ARG A 1 179 ? -5.254 -5.980 1.713 1.00 87.25 179 ARG A C 1
ATOM 1377 O O . ARG A 1 179 ? -4.993 -4.947 2.301 1.00 87.25 179 ARG A O 1
ATOM 1384 N N . HIS A 1 180 ? -6.041 -6.064 0.644 1.00 90.19 180 HIS A N 1
ATOM 1385 C CA . HIS A 1 180 ? -6.642 -4.892 0.026 1.00 90.19 180 HIS A CA 1
ATOM 1386 C C . HIS A 1 180 ? -7.450 -4.079 1.045 1.00 90.19 180 HIS A C 1
ATOM 1388 O O . HIS A 1 180 ? -7.209 -2.889 1.192 1.00 90.19 180 HIS A O 1
ATOM 1394 N N . ILE A 1 181 ? -8.312 -4.733 1.837 1.00 92.12 181 ILE A N 1
ATOM 1395 C CA . ILE A 1 181 ? -9.050 -4.054 2.912 1.00 92.12 181 ILE A CA 1
ATOM 1396 C C . ILE A 1 181 ? -8.077 -3.391 3.894 1.00 92.12 181 ILE A C 1
ATOM 1398 O O . ILE A 1 181 ? -8.198 -2.197 4.139 1.00 92.12 181 ILE A O 1
ATOM 1402 N N . ALA A 1 182 ? -7.093 -4.130 4.414 1.00 88.94 182 ALA A N 1
ATOM 1403 C CA . ALA A 1 182 ? -6.123 -3.590 5.367 1.00 88.94 182 ALA A CA 1
ATOM 1404 C C . ALA A 1 182 ? -5.338 -2.387 4.813 1.00 88.94 182 ALA A C 1
ATOM 1406 O O . ALA A 1 182 ? -5.148 -1.409 5.523 1.00 88.94 182 ALA A O 1
ATOM 1407 N N . ASP A 1 183 ? -4.929 -2.433 3.544 1.00 85.75 183 ASP A N 1
ATOM 1408 C CA . ASP A 1 183 ? -4.178 -1.368 2.871 1.00 85.75 183 ASP A CA 1
ATOM 1409 C C . ASP A 1 183 ? -5.010 -0.108 2.590 1.00 85.75 183 ASP A C 1
ATOM 1411 O O . ASP A 1 183 ? -4.431 0.956 2.359 1.00 85.75 183 ASP A O 1
ATOM 1415 N N . THR A 1 184 ? -6.341 -0.233 2.590 1.00 90.81 184 THR A N 1
ATOM 1416 C CA . THR A 1 184 ? -7.292 0.881 2.422 1.00 90.81 184 THR A CA 1
ATOM 1417 C C . THR A 1 184 ? -7.771 1.480 3.745 1.00 90.81 184 THR A C 1
ATOM 1419 O O . THR A 1 184 ? -8.409 2.533 3.741 1.00 90.81 184 THR A O 1
ATOM 1422 N N . LEU A 1 185 ? -7.495 0.831 4.883 1.00 89.19 185 LEU A N 1
ATOM 1423 C CA . LEU A 1 185 ? -7.874 1.366 6.188 1.00 89.19 185 LEU A CA 1
ATOM 1424 C C . LEU A 1 185 ? -7.041 2.617 6.517 1.00 89.19 185 LEU A C 1
ATOM 1426 O O . LEU A 1 185 ? -5.836 2.629 6.267 1.00 89.19 185 LEU A O 1
ATOM 1430 N N . PRO A 1 186 ? -7.650 3.663 7.106 1.00 86.75 186 PRO A N 1
ATOM 1431 C CA . PRO A 1 186 ? -6.911 4.830 7.572 1.00 86.75 186 PRO A CA 1
ATOM 1432 C C . PRO A 1 186 ? -5.860 4.470 8.626 1.00 86.75 186 PRO A C 1
ATOM 1434 O O . PRO A 1 186 ? -6.097 3.621 9.489 1.00 86.75 186 PRO A O 1
ATOM 1437 N N . ASP A 1 187 ? -4.727 5.173 8.598 1.00 84.56 187 ASP A N 1
ATOM 1438 C CA . ASP A 1 187 ? -3.661 4.991 9.582 1.00 84.56 187 ASP A CA 1
ATOM 1439 C C . ASP A 1 187 ? -4.183 5.204 11.014 1.00 84.56 187 ASP A C 1
ATOM 1441 O O . ASP A 1 187 ? -4.959 6.125 11.287 1.00 84.56 187 ASP A O 1
ATOM 1445 N N . ARG A 1 188 ? -3.699 4.376 11.949 1.00 90.06 188 ARG A N 1
ATOM 1446 C CA . ARG A 1 188 ? -3.999 4.460 13.392 1.00 90.06 188 ARG A CA 1
ATOM 1447 C C . ARG A 1 188 ? -5.487 4.313 13.742 1.00 90.06 188 ARG A C 1
ATOM 1449 O O . ARG A 1 188 ? -5.938 4.807 14.777 1.00 90.06 188 ARG A O 1
ATOM 1456 N N . VAL A 1 189 ? -6.261 3.608 12.918 1.00 94.06 189 VAL A N 1
ATOM 1457 C CA . VAL A 1 189 ? -7.669 3.305 13.209 1.00 94.06 189 VAL A CA 1
ATOM 1458 C C . VAL A 1 189 ? -7.838 2.528 14.521 1.00 94.06 189 VAL A C 1
ATOM 1460 O O . VAL A 1 189 ? -8.750 2.832 15.292 1.00 94.06 189 VAL A O 1
ATOM 1463 N N . GLY A 1 190 ? -6.934 1.593 14.830 1.00 93.94 190 GLY A N 1
ATOM 1464 C CA . GLY A 1 190 ? -6.927 0.865 16.097 1.00 93.94 190 GLY A CA 1
ATOM 1465 C C . GLY A 1 190 ? -6.793 1.793 17.305 1.00 93.94 190 GLY A C 1
ATOM 1466 O O . GLY A 1 190 ? -7.538 1.646 18.271 1.00 93.94 190 GLY A O 1
ATOM 1467 N N . ASP A 1 191 ? -5.914 2.799 17.232 1.00 95.44 191 ASP A N 1
ATOM 1468 C CA . ASP A 1 191 ? -5.761 3.810 18.290 1.00 95.44 191 ASP A CA 1
ATOM 1469 C C . ASP A 1 191 ? -7.052 4.597 18.506 1.00 95.44 191 ASP A C 1
ATOM 1471 O O . ASP A 1 191 ? -7.486 4.767 19.642 1.00 95.44 191 ASP A O 1
ATOM 1475 N N . ALA A 1 192 ? -7.688 5.053 17.424 1.00 95.50 192 ALA A N 1
ATOM 1476 C CA . ALA A 1 192 ? -8.938 5.801 17.511 1.00 95.50 192 ALA A CA 1
ATOM 1477 C C . ALA A 1 192 ? -10.040 4.993 18.211 1.00 95.50 192 ALA A C 1
ATOM 1479 O O . ALA A 1 192 ? -10.767 5.538 19.040 1.00 95.50 192 ALA A O 1
ATOM 1480 N N . ILE A 1 193 ? -10.144 3.692 17.917 1.00 96.38 193 ILE A N 1
ATOM 1481 C CA . ILE A 1 193 ? -11.124 2.803 18.557 1.00 96.38 193 ILE A CA 1
ATOM 1482 C C . ILE A 1 193 ? -10.860 2.688 20.062 1.00 96.38 193 ILE A C 1
ATOM 1484 O O . ILE A 1 193 ? -11.807 2.788 20.845 1.00 96.38 193 ILE A O 1
ATOM 1488 N N . GLU A 1 194 ? -9.600 2.529 20.476 1.00 96.56 194 GLU A N 1
ATOM 1489 C CA . GLU A 1 194 ? -9.236 2.495 21.898 1.00 96.56 194 GLU A CA 1
ATOM 1490 C C . GLU A 1 194 ? -9.612 3.801 22.605 1.00 96.56 194 GLU A C 1
ATOM 1492 O O . GLU A 1 194 ? -10.280 3.774 23.642 1.00 96.56 194 GLU A O 1
ATOM 1497 N N . GLN A 1 195 ? -9.260 4.951 22.021 1.00 96.56 195 GLN A N 1
ATOM 1498 C CA . GLN A 1 195 ? -9.556 6.254 22.621 1.00 96.56 195 GLN A CA 1
ATOM 1499 C C . GLN A 1 195 ? -11.061 6.528 22.714 1.00 96.56 195 GLN A C 1
ATOM 1501 O O . GLN A 1 195 ? -11.554 7.008 23.736 1.00 96.56 195 GLN A O 1
ATOM 1506 N N . VAL A 1 196 ? -11.831 6.156 21.688 1.00 96.44 196 VAL A N 1
ATOM 1507 C CA . VAL A 1 196 ? -13.300 6.217 21.731 1.00 96.44 196 VAL A CA 1
ATOM 1508 C C . VAL A 1 196 ? -13.855 5.296 22.823 1.00 96.44 196 VAL A C 1
ATOM 1510 O O . VAL A 1 196 ? -14.808 5.663 23.515 1.00 96.44 196 VAL A O 1
ATOM 1513 N N . GLY A 1 197 ? -13.260 4.115 23.013 1.00 96.44 197 GLY A N 1
ATOM 1514 C CA . GLY A 1 197 ? -13.593 3.196 24.100 1.00 96.44 197 GLY A CA 1
ATOM 1515 C C . GLY A 1 197 ? -13.380 3.816 25.484 1.00 96.44 197 GLY A C 1
ATOM 1516 O O . GLY A 1 197 ? -14.280 3.759 26.328 1.00 96.44 197 GLY A O 1
ATOM 1517 N N . GLN A 1 198 ? -12.237 4.469 25.696 1.00 96.69 198 GLN A N 1
ATOM 1518 C CA . GLN A 1 198 ? -11.913 5.180 26.937 1.00 96.69 198 GLN A CA 1
ATOM 1519 C C . GLN A 1 198 ? -12.867 6.354 27.190 1.00 96.69 198 GLN A C 1
ATOM 1521 O O . GLN A 1 198 ? -13.451 6.456 28.273 1.00 96.69 198 GLN A O 1
ATOM 1526 N N . LEU A 1 199 ? -13.127 7.178 26.171 1.00 96.38 199 LEU A N 1
ATOM 1527 C CA . LEU A 1 199 ? -14.092 8.276 26.249 1.00 96.38 199 LEU A CA 1
ATOM 1528 C C . LEU A 1 199 ? -15.495 7.767 26.614 1.00 96.38 199 LEU A C 1
ATOM 1530 O O . LEU A 1 199 ? -16.166 8.333 27.477 1.00 96.38 199 LEU A O 1
ATOM 1534 N N . ARG A 1 200 ? -15.930 6.650 26.015 1.00 96.19 200 ARG A N 1
ATOM 1535 C CA . ARG A 1 200 ? -17.217 6.012 26.330 1.00 96.19 200 ARG A CA 1
ATOM 1536 C C . ARG A 1 200 ? -17.276 5.515 27.775 1.00 96.19 200 ARG A C 1
ATOM 1538 O O . ARG A 1 200 ? -18.331 5.617 28.405 1.00 96.19 200 ARG A O 1
ATOM 1545 N N . ALA A 1 201 ? -16.179 4.969 28.299 1.00 95.94 201 ALA A N 1
ATOM 1546 C CA . ALA A 1 201 ? -16.092 4.542 29.692 1.00 95.94 201 ALA A CA 1
ATOM 1547 C C . ALA A 1 201 ? -16.216 5.738 30.648 1.00 95.94 201 ALA A C 1
ATOM 1549 O O . ALA A 1 201 ? -17.029 5.695 31.570 1.00 95.94 201 ALA A O 1
ATOM 1550 N N . LYS A 1 202 ? -15.508 6.840 30.375 1.00 95.56 202 LYS A N 1
ATOM 1551 C CA . LYS A 1 202 ? -15.611 8.089 31.147 1.00 95.56 202 LYS A CA 1
ATOM 1552 C C . LYS A 1 202 ? -17.008 8.697 31.102 1.00 95.56 202 LYS A C 1
ATOM 1554 O O . LYS A 1 202 ? -17.554 9.060 32.141 1.00 95.56 202 LYS A O 1
ATOM 1559 N N . LEU A 1 203 ? -17.633 8.721 29.926 1.00 95.38 203 LEU A N 1
ATOM 1560 C CA . LEU A 1 203 ? -19.007 9.194 29.776 1.00 95.38 203 LEU A CA 1
ATOM 1561 C C . LEU A 1 203 ? -19.988 8.382 30.634 1.00 95.38 203 LEU A C 1
ATOM 1563 O O . LEU A 1 203 ? -20.941 8.928 31.184 1.00 95.38 203 LEU A O 1
ATOM 1567 N N . ARG A 1 204 ? -19.758 7.072 30.776 1.00 94.25 204 ARG A N 1
ATOM 1568 C CA . ARG A 1 204 ? -20.567 6.214 31.650 1.00 94.25 204 ARG A CA 1
ATOM 1569 C C . ARG A 1 204 ? -20.373 6.536 33.135 1.00 94.25 204 ARG A C 1
ATOM 1571 O O . ARG A 1 204 ? -21.311 6.341 33.896 1.00 94.25 204 ARG A O 1
ATOM 1578 N N . VAL A 1 205 ? -19.200 7.020 33.540 1.00 94.38 205 VAL A N 1
ATOM 1579 C CA . VAL A 1 205 ? -18.955 7.488 34.915 1.00 94.38 205 VAL A CA 1
ATOM 1580 C C . VAL A 1 205 ? -19.667 8.819 35.170 1.00 94.38 205 VAL A C 1
ATOM 1582 O O . VAL A 1 205 ? -20.318 8.960 36.199 1.00 94.38 205 VAL A O 1
ATOM 1585 N N . GLN A 1 206 ? -19.602 9.765 34.225 1.00 92.25 206 GLN A N 1
ATOM 1586 C CA . GLN A 1 206 ? -20.280 11.066 34.333 1.00 92.25 206 GLN A CA 1
ATOM 1587 C C . GLN A 1 206 ? -21.811 10.941 34.322 1.00 92.25 206 GLN A C 1
ATOM 1589 O O . GLN A 1 206 ? -22.493 11.653 35.051 1.00 92.25 206 GLN A O 1
ATOM 1594 N N . ALA A 1 207 ? -22.349 10.027 33.511 1.00 91.88 207 ALA A N 1
ATOM 1595 C CA . ALA A 1 207 ? -23.780 9.781 33.366 1.00 91.88 207 ALA A CA 1
ATOM 1596 C C . ALA A 1 207 ? -24.103 8.299 33.647 1.00 91.88 207 ALA A C 1
ATOM 1598 O O . ALA A 1 207 ? -24.278 7.526 32.696 1.00 91.88 207 ALA A O 1
ATOM 1599 N N . PRO A 1 208 ? -24.166 7.871 34.925 1.00 91.00 208 PRO A N 1
ATOM 1600 C CA . PRO A 1 208 ? -24.242 6.455 35.301 1.00 91.00 208 PRO A CA 1
ATOM 1601 C C . PRO A 1 208 ? -25.634 5.834 35.139 1.00 91.00 208 PRO A C 1
ATOM 1603 O O . PRO A 1 208 ? -25.750 4.618 34.984 1.00 91.00 208 PRO A O 1
ATOM 1606 N N . GLU A 1 209 ? -26.692 6.645 35.147 1.00 91.88 209 GLU A N 1
ATOM 1607 C CA . GLU A 1 209 ? -28.075 6.172 35.097 1.00 91.88 209 GLU A CA 1
ATOM 1608 C C . GLU A 1 209 ? -28.380 5.410 33.798 1.00 91.88 209 GLU A C 1
ATOM 1610 O O . GLU A 1 209 ? -28.004 5.814 32.689 1.00 91.88 209 GLU A O 1
ATOM 1615 N N . ASN A 1 210 ? -29.094 4.288 33.919 1.00 83.94 210 ASN A N 1
ATOM 1616 C CA . ASN A 1 210 ? -29.435 3.445 32.771 1.00 83.94 210 ASN A CA 1
ATOM 1617 C C . ASN A 1 210 ? -30.375 4.154 31.782 1.00 83.94 210 ASN A C 1
ATOM 1619 O O . ASN A 1 210 ? -30.240 3.955 30.575 1.00 83.94 210 ASN A O 1
ATOM 1623 N N . GLU A 1 211 ? -31.256 5.030 32.275 1.00 87.31 211 GLU A N 1
ATOM 1624 C CA . GLU A 1 211 ? -32.199 5.820 31.466 1.00 87.31 211 GLU A CA 1
ATOM 1625 C C . GLU A 1 211 ? -31.488 6.764 30.485 1.00 87.31 211 GLU A C 1
ATOM 1627 O O . GLU A 1 211 ? -31.995 7.042 29.400 1.00 87.31 211 GLU A O 1
ATOM 1632 N N . GLN A 1 212 ? -30.255 7.176 30.797 1.00 86.88 212 GLN A N 1
ATOM 1633 C CA . GLN A 1 212 ? -29.435 8.026 29.930 1.00 86.88 212 GLN A CA 1
ATOM 1634 C C . GLN A 1 212 ? -28.696 7.241 28.830 1.00 86.88 212 GLN A C 1
ATOM 1636 O O . GLN A 1 212 ? -27.952 7.823 28.038 1.00 86.88 212 GLN A O 1
ATOM 1641 N N . GLY A 1 213 ? -28.899 5.921 28.736 1.00 89.12 213 GLY A N 1
ATOM 1642 C CA . GLY A 1 213 ? -28.285 5.056 27.724 1.00 89.12 213 GLY A CA 1
ATOM 1643 C C . GLY A 1 213 ? -28.454 5.552 26.281 1.00 89.12 213 GLY A C 1
ATOM 1644 O O . GLY A 1 213 ? -27.440 5.702 25.591 1.00 89.12 213 GLY A O 1
ATOM 1645 N N . PRO A 1 214 ? -29.684 5.862 25.825 1.00 92.38 214 PRO A N 1
ATOM 1646 C CA . PRO A 1 214 ? -29.921 6.420 24.495 1.00 92.38 214 PRO A CA 1
ATOM 1647 C C . PRO A 1 214 ? -29.220 7.768 24.273 1.00 92.38 214 PRO A C 1
ATOM 1649 O O . PRO A 1 214 ? -28.603 7.960 23.227 1.00 92.38 214 PRO A O 1
ATOM 1652 N N . LYS A 1 215 ? -29.230 8.666 25.275 1.00 92.75 215 LYS A N 1
ATOM 1653 C CA . LYS A 1 215 ? -28.551 9.977 25.217 1.00 92.75 215 LYS A CA 1
ATOM 1654 C C . LYS A 1 215 ? -27.038 9.806 25.037 1.00 92.75 215 LYS A C 1
ATOM 1656 O O . LYS A 1 215 ? -26.457 10.421 24.145 1.00 92.75 215 LYS A O 1
ATOM 1661 N N . ARG A 1 216 ? -26.404 8.918 25.820 1.00 94.69 216 ARG A N 1
ATOM 1662 C CA . ARG A 1 216 ? -24.970 8.590 25.687 1.00 94.69 216 ARG A CA 1
ATOM 1663 C C . ARG A 1 216 ? -24.641 8.025 24.308 1.00 94.69 216 ARG A C 1
ATOM 1665 O O . ARG A 1 216 ? -23.658 8.438 23.705 1.00 94.69 216 ARG A O 1
ATOM 1672 N N . MET A 1 217 ? -25.451 7.087 23.812 1.00 92.38 217 MET A N 1
ATOM 1673 C CA . MET A 1 217 ? -25.240 6.470 22.499 1.00 92.38 217 MET A CA 1
ATOM 1674 C C . MET A 1 217 ? -25.321 7.511 21.382 1.00 92.38 217 MET A C 1
ATOM 1676 O O . MET A 1 217 ? -24.402 7.599 20.575 1.00 92.38 217 MET A O 1
ATOM 1680 N N . GLN A 1 218 ? -26.373 8.333 21.381 1.00 93.62 218 GLN A N 1
ATOM 1681 C CA . GLN A 1 218 ? -26.569 9.372 20.374 1.00 93.62 218 GLN A CA 1
ATOM 1682 C C . GLN A 1 218 ? -25.429 10.397 20.381 1.00 93.62 218 GLN A C 1
ATOM 1684 O O . GLN A 1 218 ? -24.946 10.788 19.321 1.00 93.62 218 GLN A O 1
ATOM 1689 N N . TRP A 1 219 ? -24.981 10.826 21.562 1.00 95.50 219 TRP A N 1
ATOM 1690 C CA . TRP A 1 219 ? -23.879 11.779 21.666 1.00 95.50 219 TRP A CA 1
ATOM 1691 C C . TRP A 1 219 ? -22.540 11.167 21.228 1.00 95.50 219 TRP A C 1
ATOM 1693 O O . TRP A 1 219 ? -21.819 11.786 20.452 1.00 95.50 219 TRP A O 1
ATOM 1703 N N . MET A 1 220 ? -22.239 9.923 21.620 1.00 95.88 220 MET A N 1
ATOM 1704 C CA . MET A 1 220 ? -21.030 9.226 21.157 1.00 95.88 220 MET A CA 1
ATOM 1705 C C . MET A 1 220 ? -21.013 9.019 19.639 1.00 95.88 220 MET A C 1
ATOM 1707 O O . MET A 1 220 ? -19.954 9.163 19.029 1.00 95.88 220 MET A O 1
ATOM 1711 N N . SER A 1 221 ? -22.162 8.727 19.018 1.00 92.94 221 SER A N 1
ATOM 1712 C CA . SER A 1 221 ? -22.274 8.666 17.555 1.00 92.94 221 SER A CA 1
ATOM 1713 C C . SER A 1 221 ? -21.879 9.995 16.913 1.00 92.94 221 SER A C 1
ATOM 1715 O O . SER A 1 221 ? -21.042 9.998 16.016 1.00 92.94 221 SER A O 1
ATOM 1717 N N . LYS A 1 222 ? -22.371 11.128 17.436 1.00 90.81 222 LYS A N 1
ATOM 1718 C CA . LYS A 1 222 ? -21.986 12.459 16.936 1.00 90.81 222 LYS A CA 1
ATOM 1719 C C . LYS A 1 222 ? -20.486 12.721 17.056 1.00 90.81 222 LYS A C 1
ATOM 1721 O O . LYS A 1 222 ? -19.903 13.270 16.129 1.00 90.81 222 LYS A O 1
ATOM 1726 N N . VAL A 1 223 ? -19.857 12.332 18.169 1.00 91.88 223 VAL A N 1
ATOM 1727 C CA . VAL A 1 223 ? -18.398 12.464 18.333 1.00 91.88 223 VAL A CA 1
ATOM 1728 C C . VAL A 1 223 ? -17.666 11.697 17.229 1.00 91.88 223 VAL A C 1
ATOM 1730 O O . VAL A 1 223 ? -16.791 12.261 16.578 1.00 91.88 223 VAL A O 1
ATOM 1733 N N . CYS A 1 224 ? -18.066 10.449 16.967 1.00 91.00 224 CYS A N 1
ATOM 1734 C CA . CYS A 1 224 ? -17.437 9.602 15.948 1.00 91.00 224 CYS A CA 1
ATOM 1735 C C . CYS A 1 224 ? -17.687 10.088 14.510 1.00 91.00 224 CYS A C 1
ATOM 1737 O O . CYS A 1 224 ? -16.852 9.862 13.643 1.00 91.00 224 CYS A O 1
ATOM 1739 N N . GLU A 1 225 ? -18.824 10.735 14.248 1.00 88.31 225 GLU A N 1
ATOM 1740 C CA . GLU A 1 225 ? -19.173 11.279 12.929 1.00 88.31 225 GLU A CA 1
ATOM 1741 C C . GLU A 1 225 ? -18.483 12.621 12.638 1.00 88.31 225 GLU A C 1
ATOM 1743 O O . GLU A 1 225 ? -18.186 12.921 11.484 1.00 88.31 225 GLU A O 1
ATOM 1748 N N . GLN A 1 226 ? -18.239 13.442 13.665 1.00 87.56 226 GLN A N 1
ATOM 1749 C CA . GLN A 1 226 ? -17.685 14.792 13.499 1.00 87.56 226 GLN A CA 1
ATOM 1750 C C . GLN A 1 226 ? -16.158 14.855 13.585 1.00 87.56 226 GLN A C 1
ATOM 1752 O O . GLN A 1 226 ? -15.557 15.800 13.072 1.00 87.56 226 GLN A O 1
ATOM 1757 N N . TRP A 1 227 ? -15.522 13.893 14.252 1.00 88.88 227 TRP A N 1
ATOM 1758 C CA . TRP A 1 227 ? -14.071 13.861 14.398 1.00 88.88 227 TRP A CA 1
ATOM 1759 C C . TRP A 1 227 ? -13.417 12.964 13.351 1.00 88.88 227 TRP A C 1
ATOM 1761 O O . TRP A 1 227 ? -13.868 11.852 13.087 1.00 88.88 227 TRP A O 1
ATOM 1771 N N . ALA A 1 228 ? -12.295 13.420 12.791 1.00 88.44 228 ALA A N 1
ATOM 1772 C CA . ALA A 1 228 ? -11.482 12.578 11.926 1.00 88.44 228 ALA A CA 1
ATOM 1773 C C . ALA A 1 228 ? -10.783 11.478 12.745 1.00 88.44 228 ALA A C 1
ATOM 1775 O O . ALA A 1 228 ? -10.337 11.715 13.869 1.00 88.44 228 ALA A O 1
ATOM 1776 N N . ILE A 1 229 ? -10.600 10.295 12.145 1.00 87.75 229 ILE A N 1
ATOM 1777 C CA . ILE A 1 229 ? -9.944 9.136 12.786 1.00 87.75 229 ILE A CA 1
ATOM 1778 C C . ILE A 1 229 ? -8.569 9.509 13.354 1.00 87.75 229 ILE A C 1
ATOM 1780 O O . ILE A 1 229 ? -8.259 9.163 14.489 1.00 87.75 229 ILE A O 1
ATOM 1784 N N . LYS A 1 230 ? -7.772 10.281 12.606 1.00 87.31 230 LYS A N 1
ATOM 1785 C CA . LYS A 1 230 ? -6.448 10.743 13.047 1.00 87.31 230 LYS A CA 1
ATOM 1786 C C . LYS A 1 230 ? -6.485 11.590 14.323 1.00 87.31 230 LYS A C 1
ATOM 1788 O O . LYS A 1 230 ? -5.562 11.501 15.121 1.00 87.31 230 LYS A O 1
ATOM 1793 N N . ASP A 1 231 ? -7.534 12.393 14.513 1.00 89.31 231 ASP A N 1
ATOM 1794 C CA . ASP A 1 231 ? -7.680 13.244 15.694 1.00 89.31 231 ASP A CA 1
ATOM 1795 C C . ASP A 1 231 ? -8.154 12.405 16.888 1.00 89.31 231 ASP A C 1
ATOM 1797 O O . ASP A 1 231 ? -7.592 12.519 17.978 1.00 89.31 231 ASP A O 1
ATOM 1801 N N . LEU A 1 232 ? -9.114 11.495 16.663 1.00 92.88 232 LEU A N 1
ATOM 1802 C CA . LEU A 1 232 ? -9.563 10.520 17.664 1.00 92.88 232 LEU A CA 1
ATOM 1803 C C . LEU A 1 232 ? -8.405 9.648 18.169 1.00 92.88 232 LEU A C 1
ATOM 1805 O O . LEU A 1 232 ? -8.282 9.428 19.368 1.00 92.88 232 LEU A O 1
ATOM 1809 N N . ALA A 1 233 ? -7.519 9.208 17.272 1.00 93.06 233 ALA A N 1
ATOM 1810 C CA . ALA A 1 233 ? -6.330 8.414 17.593 1.00 93.06 233 ALA A CA 1
ATOM 1811 C C . ALA A 1 233 ? -5.314 9.136 18.497 1.00 93.06 233 ALA A C 1
ATOM 1813 O O . ALA A 1 233 ? -4.410 8.502 19.047 1.00 93.06 233 ALA A O 1
ATOM 1814 N N . THR A 1 234 ? -5.428 10.458 18.628 1.00 91.69 234 THR A N 1
ATOM 1815 C CA . THR A 1 234 ? -4.533 11.299 19.436 1.00 91.69 234 THR A CA 1
ATOM 1816 C C . THR A 1 234 ? -5.201 11.886 20.672 1.00 91.69 234 THR A C 1
ATOM 1818 O O . THR A 1 234 ? -4.591 12.718 21.335 1.00 91.69 234 THR A O 1
ATOM 1821 N N . LEU A 1 235 ? -6.437 11.483 20.984 1.00 92.94 235 LEU A N 1
ATOM 1822 C CA . LEU A 1 235 ? -7.112 11.943 22.191 1.00 92.94 235 LEU A CA 1
ATOM 1823 C C . LEU A 1 235 ? -6.339 11.506 23.433 1.00 92.94 235 LEU A C 1
ATOM 1825 O O . LEU A 1 235 ? -6.089 10.321 23.639 1.00 92.94 235 LEU A O 1
ATOM 1829 N N . ASP A 1 236 ? -5.989 12.486 24.252 1.00 93.25 236 ASP A N 1
ATOM 1830 C CA . ASP A 1 236 ? -5.415 12.303 25.573 1.00 93.25 236 ASP A CA 1
ATOM 1831 C C . ASP A 1 236 ? -6.448 12.618 26.663 1.00 93.25 236 ASP A C 1
ATOM 1833 O O . ASP A 1 236 ? -7.545 13.126 26.403 1.00 93.25 236 ASP A O 1
ATOM 1837 N N . GLU A 1 237 ? -6.092 12.294 27.904 1.00 93.25 237 GLU A N 1
ATOM 1838 C CA . GLU A 1 237 ? -6.968 12.441 29.066 1.00 93.25 237 GLU A CA 1
ATOM 1839 C C . GLU A 1 237 ? -7.551 13.866 29.206 1.00 93.25 237 GLU A C 1
ATOM 1841 O O . GLU A 1 237 ? -8.777 13.989 29.309 1.00 93.25 237 GLU A O 1
ATOM 1846 N N . PRO A 1 238 ? -6.753 14.955 29.117 1.00 93.44 238 PRO A N 1
ATOM 1847 C CA . PRO A 1 238 ? -7.284 16.314 29.217 1.00 93.44 238 PRO A CA 1
ATOM 1848 C C . PRO A 1 238 ? -8.235 16.664 28.068 1.00 93.44 238 PRO A C 1
ATOM 1850 O O . PRO A 1 238 ? -9.270 17.299 28.286 1.00 93.44 238 PRO A O 1
ATOM 1853 N N . SER A 1 239 ? -7.929 16.234 26.837 1.00 92.75 239 SER A N 1
ATOM 1854 C CA . SER A 1 239 ? -8.822 16.447 25.693 1.00 92.75 239 SER A CA 1
ATOM 1855 C C . SER A 1 239 ? -10.171 15.770 25.909 1.00 92.75 239 SER A C 1
ATOM 1857 O O . SER A 1 239 ? -11.210 16.371 25.630 1.00 92.75 239 SER A O 1
ATOM 1859 N N . MET A 1 240 ? -10.180 14.541 26.436 1.00 95.19 240 MET A N 1
ATOM 1860 C CA . MET A 1 240 ? -11.420 13.822 26.731 1.00 95.19 240 MET A CA 1
ATOM 1861 C C . MET A 1 240 ? -12.274 14.556 27.764 1.00 95.19 240 MET A C 1
ATOM 1863 O O . MET A 1 240 ? -13.482 14.676 27.569 1.00 95.19 240 MET A O 1
ATOM 1867 N N . GLU A 1 241 ? -11.668 15.084 28.829 1.00 94.00 241 GLU A N 1
ATOM 1868 C CA . GLU A 1 241 ? -12.386 15.860 29.846 1.00 94.00 241 GLU A CA 1
ATOM 1869 C C . GLU A 1 241 ? -13.050 17.103 29.254 1.00 94.00 241 GLU A C 1
ATOM 1871 O O . GLU A 1 241 ? -14.216 17.381 29.537 1.00 94.00 241 GLU A O 1
ATOM 1876 N N . VAL A 1 242 ? -12.351 17.817 28.370 1.00 93.31 242 VAL A N 1
ATOM 1877 C CA . VAL A 1 242 ? -12.920 18.970 27.666 1.00 93.31 242 VAL A CA 1
ATOM 1878 C C . VAL A 1 242 ? -14.078 18.554 26.759 1.00 93.31 242 VAL A C 1
ATOM 1880 O O . VAL A 1 242 ? -15.113 19.219 26.749 1.00 93.31 242 VAL A O 1
ATOM 1883 N N . ILE A 1 243 ? -13.944 17.453 26.014 1.00 93.50 243 ILE A N 1
ATOM 1884 C CA . ILE A 1 243 ? -15.013 16.944 25.141 1.00 93.50 243 ILE A CA 1
ATOM 1885 C C . ILE A 1 243 ? -16.262 16.608 25.965 1.00 93.50 243 ILE A C 1
ATOM 1887 O O . ILE A 1 243 ? -17.371 17.005 25.603 1.00 93.50 243 ILE A O 1
ATOM 1891 N N . LEU A 1 244 ? -16.082 15.940 27.104 1.00 95.56 244 LEU A N 1
ATOM 1892 C CA . LEU A 1 244 ? -17.152 15.518 28.010 1.00 95.56 244 LEU A CA 1
ATOM 1893 C C . LEU A 1 244 ? -17.963 16.678 28.609 1.00 95.56 244 LEU A C 1
ATOM 1895 O O . LEU A 1 244 ? -19.151 16.507 28.893 1.00 95.56 244 LEU A O 1
ATOM 1899 N N . GLN A 1 245 ? -17.389 17.881 28.724 1.00 93.75 245 GLN A N 1
ATOM 1900 C CA . GLN A 1 245 ? -18.130 19.077 29.157 1.00 93.75 245 GLN A CA 1
ATOM 1901 C C . GLN A 1 245 ? -19.303 19.418 28.221 1.00 93.75 245 GLN A C 1
ATOM 1903 O O . GLN A 1 245 ? -20.283 20.023 28.653 1.00 93.75 245 GLN A O 1
ATOM 1908 N N . GLY A 1 246 ? -19.234 19.019 26.946 1.00 91.75 246 GLY A N 1
ATOM 1909 C CA . GLY A 1 246 ? -20.292 19.260 25.963 1.00 91.75 246 GLY A CA 1
ATOM 1910 C C . GLY A 1 246 ? -21.491 18.314 26.090 1.00 91.75 246 GLY A C 1
ATOM 1911 O O . GLY A 1 246 ? -22.548 18.588 25.517 1.00 91.75 246 GLY A O 1
ATOM 1912 N N . PHE A 1 247 ? -21.366 17.220 26.854 1.00 94.75 247 PHE A N 1
ATOM 1913 C CA . PHE A 1 247 ? -22.377 16.162 26.914 1.00 94.75 247 PHE A CA 1
ATOM 1914 C C . PHE A 1 247 ? -23.752 16.661 27.372 1.00 94.75 247 PHE A C 1
ATOM 1916 O O . PHE A 1 247 ? -24.758 16.367 26.719 1.00 94.75 247 PHE A O 1
ATOM 1923 N N . GLU A 1 248 ? -23.816 17.446 28.453 1.00 90.31 248 GLU A N 1
ATOM 1924 C CA . GLU A 1 248 ? -25.105 17.891 29.002 1.00 90.31 248 GLU A CA 1
ATOM 1925 C C . GLU A 1 248 ? -25.899 18.749 28.019 1.00 90.31 248 GLU A C 1
ATOM 1927 O O . GLU A 1 248 ? -27.119 18.627 27.917 1.00 90.31 248 GLU A O 1
ATOM 1932 N N . GLN A 1 249 ? -25.182 19.548 27.232 1.00 90.81 249 GLN A N 1
ATOM 1933 C CA . GLN A 1 249 ? -25.732 20.446 26.221 1.00 90.81 249 GLN A CA 1
ATOM 1934 C C . GLN A 1 249 ? -25.902 19.756 24.858 1.00 90.81 249 GLN A C 1
ATOM 1936 O O . GLN A 1 249 ? -26.304 20.398 23.891 1.00 90.81 249 GLN A O 1
ATOM 1941 N N . ASN A 1 250 ? -25.600 18.452 24.762 1.00 89.62 250 ASN A N 1
ATOM 1942 C CA . ASN A 1 250 ? -25.578 17.686 23.514 1.00 89.62 250 ASN A CA 1
ATOM 1943 C C . ASN A 1 250 ? -24.700 18.339 22.424 1.00 89.62 250 ASN A C 1
ATOM 1945 O O . ASN A 1 250 ? -24.989 18.242 21.225 1.00 89.62 250 ASN A O 1
ATOM 1949 N N . LEU A 1 251 ? -23.638 19.015 22.866 1.00 90.19 251 LEU A N 1
ATOM 1950 C CA . LEU A 1 251 ? -22.657 19.708 22.048 1.00 90.19 251 LEU A CA 1
ATOM 1951 C C . LEU A 1 251 ? -21.408 18.832 21.927 1.00 90.19 251 LEU A C 1
ATOM 1953 O O . LEU A 1 251 ? -20.971 18.214 22.897 1.00 90.19 251 LEU A O 1
ATOM 1957 N N . VAL A 1 252 ? -20.833 18.776 20.731 1.00 90.38 252 VAL A N 1
ATOM 1958 C CA . VAL A 1 252 ? -19.551 18.115 20.481 1.00 90.38 252 VAL A CA 1
ATOM 1959 C C . VAL A 1 252 ? -18.568 19.199 20.068 1.00 90.38 252 VAL A C 1
ATOM 1961 O O . VAL A 1 252 ? -18.768 19.875 19.061 1.00 90.38 252 VAL A O 1
ATOM 1964 N N . PHE A 1 253 ? -17.527 19.402 20.872 1.00 87.88 253 PHE A N 1
ATOM 1965 C CA . PHE A 1 253 ? -16.450 20.320 20.518 1.00 87.88 253 PHE A CA 1
ATOM 1966 C C . PHE A 1 253 ? -15.604 19.704 19.403 1.00 87.88 253 PHE A C 1
ATOM 1968 O O . PHE A 1 253 ? -15.286 18.519 19.447 1.00 87.88 253 PHE A O 1
ATOM 1975 N N . SER A 1 254 ? -15.224 20.507 18.414 1.00 86.81 254 SER A N 1
ATOM 1976 C CA . SER A 1 254 ? -14.250 20.111 17.390 1.00 86.81 254 SER A CA 1
ATOM 1977 C C . SER A 1 254 ? -12.834 20.012 17.969 1.00 86.81 254 SER A C 1
ATOM 1979 O O . SER A 1 254 ? -12.521 20.650 18.976 1.00 86.81 254 SER A O 1
ATOM 1981 N N . SER A 1 255 ? -11.939 19.290 17.285 1.00 84.31 255 SER A N 1
ATOM 1982 C CA . SER A 1 255 ? -10.518 19.173 17.667 1.00 84.31 255 SER A CA 1
ATOM 1983 C C . SER A 1 255 ? -9.845 20.536 17.893 1.00 84.31 255 SER A C 1
ATOM 1985 O O . SER A 1 255 ? -9.123 20.724 18.872 1.00 84.31 255 SER A O 1
ATOM 1987 N N . ALA A 1 256 ? -10.153 21.539 17.063 1.00 80.00 256 ALA A N 1
ATOM 1988 C CA . ALA A 1 256 ? -9.636 22.898 17.232 1.00 80.00 256 ALA A CA 1
ATOM 1989 C C . ALA A 1 256 ? -10.167 23.586 18.505 1.00 80.00 256 ALA A C 1
ATOM 1991 O O . ALA A 1 256 ? -9.401 24.221 19.227 1.00 80.00 256 ALA A O 1
ATOM 1992 N N . GLN A 1 257 ? -11.460 23.435 18.809 1.00 85.31 257 GLN A N 1
ATOM 1993 C CA . GLN A 1 257 ? -12.069 24.010 20.014 1.00 85.31 257 GLN A CA 1
ATOM 1994 C C . GLN A 1 257 ? -11.538 23.359 21.293 1.00 85.31 257 GLN A C 1
ATOM 1996 O O . GLN A 1 257 ? -11.336 24.054 22.287 1.00 85.31 257 GLN A O 1
ATOM 2001 N N . VAL A 1 258 ? -11.284 22.047 21.265 1.00 86.75 258 VAL A N 1
ATOM 2002 C CA . VAL A 1 258 ? -10.663 21.331 22.386 1.00 86.75 258 VAL A CA 1
ATOM 2003 C C . VAL A 1 258 ? -9.248 21.848 22.629 1.00 86.75 258 VAL A C 1
ATOM 2005 O O . VAL A 1 258 ? -8.938 22.245 23.749 1.00 86.75 258 VAL A O 1
ATOM 2008 N N . LYS A 1 259 ? -8.423 21.952 21.579 1.00 86.44 259 LYS A N 1
ATOM 2009 C CA . LYS A 1 259 ? -7.061 22.503 21.680 1.00 86.44 259 LYS A CA 1
ATOM 2010 C C . LYS A 1 259 ? -7.057 23.933 22.223 1.00 86.44 259 LYS A C 1
ATOM 2012 O O . LYS A 1 259 ? -6.303 24.227 23.143 1.00 86.44 259 LYS A O 1
ATOM 2017 N N . ALA A 1 260 ? -7.935 24.801 21.718 1.00 84.25 260 ALA A N 1
ATOM 2018 C CA . ALA A 1 260 ? -8.052 26.177 22.201 1.00 84.25 260 ALA A CA 1
ATOM 2019 C C . ALA A 1 260 ? -8.440 26.245 23.689 1.00 84.25 260 ALA A C 1
ATOM 2021 O O . ALA A 1 260 ? -7.858 27.017 24.450 1.00 84.25 260 ALA A O 1
ATOM 2022 N N . LYS A 1 261 ? -9.386 25.400 24.126 1.00 86.62 261 LYS A N 1
ATOM 2023 C CA . LYS A 1 261 ? -9.775 25.299 25.539 1.00 86.62 261 LYS A CA 1
ATOM 2024 C C . LYS A 1 261 ? -8.625 24.800 26.415 1.00 86.62 261 LYS A C 1
ATOM 2026 O O . LYS A 1 261 ? -8.421 25.356 27.488 1.00 86.62 261 LYS A O 1
ATOM 2031 N N . LEU A 1 262 ? -7.850 23.817 25.960 1.00 85.25 262 LEU A N 1
ATOM 2032 C CA . LEU A 1 262 ? -6.693 23.313 26.704 1.00 85.25 262 LEU A CA 1
ATOM 2033 C C . LEU A 1 262 ? -5.602 24.374 26.882 1.00 85.25 262 LEU A C 1
ATOM 2035 O O . LEU A 1 262 ? -5.109 24.535 27.995 1.00 85.25 262 LEU A O 1
ATOM 2039 N N . VAL A 1 263 ? -5.290 25.149 25.838 1.00 80.94 263 VAL A N 1
ATOM 2040 C CA . VAL A 1 263 ? -4.342 26.275 25.936 1.00 80.94 263 VAL A CA 1
ATOM 2041 C C . VAL A 1 263 ? -4.830 27.301 26.965 1.00 80.94 263 VAL A C 1
ATOM 2043 O O . VAL A 1 263 ? -4.088 27.669 27.870 1.00 80.94 263 VAL A O 1
ATOM 2046 N N . SER A 1 264 ? -6.117 27.668 26.921 1.00 75.06 264 SER A N 1
ATOM 2047 C CA . SER A 1 264 ? -6.693 28.621 27.885 1.00 75.06 264 SER A CA 1
ATOM 2048 C C . SER A 1 264 ? -6.707 28.126 29.339 1.00 75.06 264 SER A C 1
ATOM 2050 O O . SER A 1 264 ? -6.743 28.940 30.259 1.00 75.06 264 SER A O 1
ATOM 2052 N N . LEU A 1 265 ? -6.690 26.805 29.557 1.00 69.81 265 LEU A N 1
ATOM 2053 C CA . LEU A 1 265 ? -6.613 26.190 30.886 1.00 69.81 265 LEU A CA 1
ATOM 2054 C C . LEU A 1 265 ? -5.167 26.109 31.395 1.00 69.81 265 LEU A C 1
ATOM 2056 O O . LEU A 1 265 ? -4.944 26.210 32.598 1.00 69.81 265 LEU A O 1
ATOM 2060 N N . GLN A 1 266 ? -4.185 25.968 30.499 1.00 62.94 266 GLN A N 1
ATOM 2061 C CA . GLN A 1 266 ? -2.760 25.981 30.845 1.00 62.94 266 GLN A CA 1
ATOM 2062 C C . GLN A 1 266 ? -2.278 27.385 31.245 1.00 62.94 266 GLN A C 1
ATOM 2064 O O . GLN A 1 266 ? -1.522 27.511 32.210 1.00 62.94 266 GLN A O 1
ATOM 2069 N N . ASP A 1 267 ? -2.797 28.438 30.605 1.00 54.16 267 ASP A N 1
ATOM 2070 C CA . ASP A 1 267 ? -2.486 29.837 30.950 1.00 54.16 267 ASP A CA 1
ATOM 2071 C C . ASP A 1 267 ? -3.029 30.275 32.327 1.00 54.16 267 ASP A C 1
ATOM 2073 O O . ASP A 1 267 ? -2.597 31.290 32.872 1.00 54.16 267 ASP A O 1
ATOM 2077 N N . GLN A 1 268 ? -3.943 29.510 32.937 1.00 53.62 268 GLN A N 1
ATOM 2078 C CA . GLN A 1 268 ? -4.498 29.817 34.264 1.00 53.62 268 GLN A CA 1
ATOM 2079 C C . GLN A 1 268 ? -3.717 29.189 35.437 1.00 53.62 268 GLN A C 1
ATOM 2081 O O . GLN A 1 268 ? -4.068 29.446 36.589 1.00 53.62 268 GLN A O 1
ATOM 2086 N N . VAL A 1 269 ? -2.663 28.390 35.189 1.00 43.09 269 VAL A N 1
ATOM 2087 C CA . VAL A 1 269 ? -1.998 27.568 36.232 1.00 43.09 269 VAL A CA 1
ATOM 2088 C C . VAL A 1 269 ? -0.523 27.935 36.515 1.00 43.09 269 VAL A C 1
ATOM 2090 O O . VAL A 1 269 ? 0.084 27.347 37.407 1.00 43.09 269 VAL A O 1
ATOM 2093 N N . ALA A 1 270 ? 0.080 28.948 35.883 1.00 34.31 270 ALA A N 1
ATOM 2094 C CA . ALA A 1 270 ? 1.471 29.332 36.192 1.00 34.31 270 ALA A CA 1
ATOM 2095 C C . ALA A 1 270 ? 1.594 30.618 37.048 1.00 34.31 270 ALA A C 1
ATOM 2097 O O . ALA A 1 270 ? 1.249 31.700 36.568 1.00 34.31 270 ALA A O 1
ATOM 2098 N N . PRO A 1 271 ? 2.162 30.565 38.276 1.00 38.16 271 PRO A N 1
ATOM 2099 C CA . PRO A 1 271 ? 2.673 31.742 38.969 1.00 38.16 271 PRO A CA 1
ATOM 2100 C C . PRO A 1 271 ? 4.151 32.010 38.612 1.00 38.16 271 PRO A C 1
ATOM 2102 O O . PRO A 1 271 ? 4.985 31.112 38.633 1.00 38.16 271 PRO A O 1
ATOM 2105 N N . THR A 1 272 ? 4.454 33.285 38.336 1.00 40.28 272 THR A N 1
ATOM 2106 C CA . THR A 1 272 ? 5.746 33.991 38.506 1.00 40.28 272 THR A CA 1
ATOM 2107 C C . THR A 1 272 ? 7.056 33.268 38.139 1.00 40.28 272 THR A C 1
ATOM 2109 O O . THR A 1 272 ? 7.597 32.536 38.960 1.00 40.28 272 THR A O 1
ATOM 2112 N N . ALA A 1 273 ? 7.671 33.639 37.006 1.00 30.98 273 ALA A N 1
ATOM 2113 C CA . ALA A 1 273 ? 8.995 34.288 36.952 1.00 30.98 273 ALA A CA 1
ATOM 2114 C C . ALA A 1 273 ? 9.526 34.448 35.510 1.00 30.98 273 ALA A C 1
ATOM 2116 O O . ALA A 1 273 ? 9.483 33.521 34.712 1.00 30.98 273 ALA A O 1
ATOM 2117 N N . ALA A 1 274 ? 10.154 35.608 35.294 1.00 29.00 274 ALA A N 1
ATOM 2118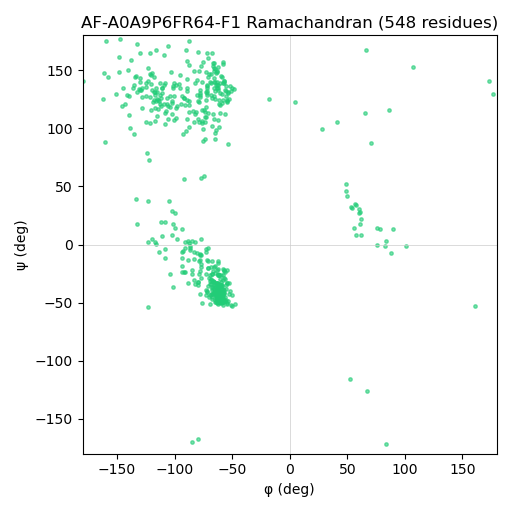 C CA . ALA A 1 274 ? 11.186 35.934 34.304 1.00 29.00 274 ALA A CA 1
ATOM 2119 C C . ALA A 1 274 ? 10.796 36.377 32.873 1.00 29.00 274 ALA A C 1
ATOM 2121 O O . ALA A 1 274 ? 10.351 35.613 32.028 1.00 29.00 274 ALA A O 1
ATOM 2122 N N . SER A 1 275 ? 11.186 37.637 32.630 1.00 27.70 275 SER A N 1
ATOM 2123 C CA . SER A 1 275 ? 11.750 38.212 31.401 1.00 27.70 275 SER A CA 1
ATOM 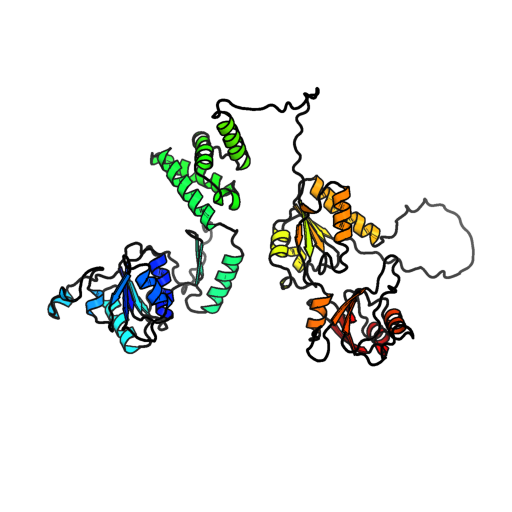2124 C C . SER A 1 275 ? 10.866 38.405 30.171 1.00 27.70 275 SER A C 1
ATOM 2126 O O . SER A 1 275 ? 10.877 37.635 29.220 1.00 27.70 275 SER A O 1
ATOM 2128 N N . ALA A 1 276 ? 10.219 39.572 30.176 1.00 37.62 276 ALA A N 1
ATOM 2129 C CA . ALA A 1 276 ? 10.402 40.638 29.188 1.00 37.62 276 ALA A CA 1
ATOM 2130 C C . ALA A 1 276 ? 10.843 40.229 27.770 1.00 37.62 276 ALA A C 1
ATOM 2132 O O . ALA A 1 276 ? 12.036 40.169 27.487 1.00 37.62 276 ALA A O 1
ATOM 2133 N N . VAL A 1 277 ? 9.871 40.161 26.858 1.00 28.11 277 VAL A N 1
ATOM 2134 C CA . VAL A 1 277 ? 9.943 40.873 25.573 1.00 28.11 277 VAL A CA 1
ATOM 2135 C C . VAL A 1 277 ? 8.549 41.434 25.290 1.00 28.11 277 VAL A C 1
ATOM 2137 O O . VAL A 1 277 ? 7.589 40.697 25.092 1.00 28.11 277 VAL A O 1
ATOM 2140 N N . THR A 1 278 ? 8.427 42.754 25.337 1.00 25.22 278 THR A N 1
ATOM 2141 C CA . THR A 1 278 ? 7.243 43.511 24.924 1.00 25.22 278 THR A CA 1
ATOM 2142 C C . THR A 1 278 ? 7.040 43.352 23.414 1.00 25.22 278 THR A C 1
ATOM 2144 O O . THR A 1 278 ? 7.971 43.667 22.669 1.00 25.22 278 THR A O 1
ATOM 2147 N N . PRO A 1 279 ? 5.855 42.966 22.908 1.00 30.20 279 PRO A N 1
ATOM 2148 C CA . PRO A 1 279 ? 5.463 43.360 21.570 1.00 30.20 279 PRO A CA 1
ATOM 2149 C C . PRO A 1 279 ? 4.994 44.814 21.627 1.00 30.20 279 PRO A C 1
ATOM 2151 O O . PRO A 1 279 ? 4.241 45.227 22.512 1.00 30.20 279 PRO A O 1
ATOM 2154 N N . VAL A 1 280 ? 5.502 45.594 20.685 1.00 28.88 280 VAL A N 1
ATOM 2155 C CA . VAL A 1 280 ? 5.070 46.956 20.388 1.00 28.88 280 VAL A CA 1
ATOM 2156 C C . VAL A 1 280 ? 3.562 46.941 20.118 1.00 28.88 280 VAL A C 1
ATOM 2158 O O . VAL A 1 280 ? 3.066 46.084 19.390 1.00 28.88 280 VAL A O 1
ATOM 2161 N N . ALA A 1 281 ? 2.836 47.863 20.746 1.00 28.42 281 ALA A N 1
ATOM 2162 C CA . ALA A 1 281 ? 1.426 48.080 20.470 1.00 28.42 281 ALA A CA 1
ATOM 2163 C C . ALA A 1 281 ? 1.281 48.737 19.093 1.00 28.42 281 ALA A C 1
ATOM 2165 O O . ALA A 1 281 ? 1.662 49.897 18.940 1.00 28.42 281 ALA A O 1
ATOM 2166 N N . ASP A 1 282 ? 0.697 48.026 18.130 1.00 28.70 282 ASP A N 1
ATOM 2167 C CA . ASP A 1 282 ? 0.117 48.669 16.955 1.00 28.70 282 ASP A CA 1
ATOM 2168 C C . ASP A 1 282 ? -1.304 49.129 17.299 1.00 28.70 282 ASP A C 1
ATOM 2170 O O . ASP A 1 282 ? -2.205 48.345 17.609 1.00 28.70 282 ASP A O 1
ATOM 2174 N N . HIS A 1 283 ? -1.478 50.450 17.280 1.00 36.44 283 HIS A N 1
ATOM 2175 C CA . HIS A 1 283 ? -2.765 51.083 17.028 1.00 36.44 283 HIS A CA 1
ATOM 2176 C C . HIS A 1 283 ? -3.209 50.677 15.620 1.00 36.44 283 HIS A C 1
ATOM 2178 O O . HIS A 1 283 ? -2.687 51.195 14.642 1.00 36.44 283 HIS A O 1
ATOM 2184 N N . ASP A 1 284 ? -4.116 49.711 15.527 1.00 33.38 284 ASP A N 1
ATOM 2185 C CA . ASP A 1 284 ? -5.396 49.865 14.832 1.00 33.38 284 ASP A CA 1
ATOM 2186 C C . ASP A 1 284 ? -6.154 48.534 14.855 1.00 33.38 284 ASP A C 1
ATOM 2188 O O . ASP A 1 284 ? -5.632 47.461 14.555 1.00 33.38 284 ASP A O 1
ATOM 2192 N N . GLY A 1 285 ? -7.415 48.602 15.277 1.00 38.72 285 GLY A N 1
ATOM 2193 C CA . GLY A 1 285 ? -8.282 47.442 15.413 1.00 38.72 285 GLY A CA 1
ATOM 2194 C C . GLY A 1 285 ? -8.598 46.798 14.065 1.00 38.72 285 GLY A C 1
ATOM 2195 O O . GLY A 1 285 ? -9.425 47.304 13.312 1.00 38.72 285 GLY A O 1
ATOM 2196 N N . ALA A 1 286 ? -8.021 45.625 13.815 1.00 28.14 286 ALA A N 1
ATOM 2197 C CA . ALA A 1 286 ? -8.537 44.650 12.864 1.00 28.14 286 ALA A CA 1
ATOM 2198 C C . ALA A 1 286 ? -8.242 43.236 13.383 1.00 28.14 286 ALA A C 1
ATOM 2200 O O . ALA A 1 286 ? -7.092 42.850 13.577 1.00 28.14 286 ALA A O 1
ATOM 2201 N N . ILE A 1 287 ? -9.294 42.448 13.618 1.00 34.00 287 ILE A N 1
ATOM 2202 C CA . ILE A 1 287 ? -9.168 41.007 13.850 1.00 34.00 287 ILE A CA 1
ATOM 2203 C C . ILE A 1 287 ? -8.692 40.399 12.526 1.00 34.00 287 ILE A C 1
ATOM 2205 O O . ILE A 1 287 ? -9.477 40.258 11.591 1.00 34.00 287 ILE A O 1
ATOM 2209 N N . VAL A 1 288 ? -7.404 40.071 12.421 1.00 29.06 288 VAL A N 1
ATOM 2210 C CA . VAL A 1 288 ? -6.872 39.345 11.264 1.00 29.06 288 VAL A CA 1
ATOM 2211 C C . VAL A 1 288 ? -7.304 37.887 11.405 1.00 29.06 288 VAL A C 1
ATOM 2213 O O . VAL A 1 288 ? -6.710 37.115 12.157 1.00 29.06 288 VAL A O 1
ATOM 2216 N N . HIS A 1 289 ? -8.369 37.497 10.703 1.00 36.75 289 HIS A N 1
ATOM 2217 C CA . HIS A 1 289 ? -8.607 36.089 10.406 1.00 36.75 289 HIS A CA 1
ATOM 2218 C C . HIS A 1 289 ? -7.358 35.565 9.680 1.00 36.75 289 HIS A C 1
ATOM 2220 O O . HIS A 1 289 ? -7.077 36.003 8.568 1.00 36.75 289 HIS A O 1
ATOM 2226 N N . GLN A 1 290 ? -6.580 34.661 10.289 1.00 39.00 290 GLN A N 1
ATOM 2227 C CA . GLN A 1 290 ? -5.600 33.888 9.522 1.00 39.00 290 GLN A CA 1
ATOM 2228 C C . GLN A 1 290 ? -6.393 33.013 8.549 1.00 39.00 290 GLN A C 1
ATOM 2230 O O . GLN A 1 290 ? -6.912 31.960 8.924 1.00 39.00 290 GLN A O 1
ATOM 2235 N N . GLU A 1 291 ? -6.554 33.490 7.315 1.00 51.16 291 GLU A N 1
ATOM 2236 C CA . GLU A 1 291 ? -7.127 32.700 6.236 1.00 51.16 291 GLU A CA 1
ATOM 2237 C C . GLU A 1 291 ? -6.323 31.405 6.105 1.00 51.16 291 GLU A C 1
ATOM 2239 O O . GLU A 1 291 ? -5.090 31.400 6.063 1.00 51.16 291 GLU A O 1
ATOM 2244 N N . LYS A 1 292 ? -7.038 30.280 6.116 1.00 60.00 292 LYS A N 1
ATOM 2245 C CA . LYS A 1 292 ? -6.457 28.943 6.053 1.00 60.00 292 LYS A CA 1
ATOM 2246 C C . LYS A 1 292 ? -5.761 28.795 4.698 1.00 60.00 292 LYS A C 1
ATOM 2248 O O . LYS A 1 292 ? -6.424 28.549 3.698 1.00 60.00 292 LYS A O 1
ATOM 2253 N N . ARG A 1 293 ? -4.441 28.982 4.656 1.00 75.44 293 ARG A N 1
ATOM 2254 C CA . ARG A 1 293 ? -3.648 28.849 3.426 1.00 75.44 293 ARG A CA 1
ATOM 2255 C C . ARG A 1 293 ? -3.767 27.428 2.875 1.00 75.44 293 ARG A C 1
ATOM 2257 O O . ARG A 1 293 ? -3.611 26.459 3.620 1.00 75.44 293 ARG A O 1
ATOM 2264 N N . GLY A 1 294 ? -4.071 27.317 1.584 1.00 89.12 294 GLY A N 1
ATOM 2265 C CA . GLY A 1 294 ? -4.184 26.034 0.898 1.00 89.12 294 GLY A CA 1
ATOM 2266 C C . GLY A 1 294 ? -2.838 25.327 0.779 1.00 89.12 294 GLY A C 1
ATOM 2267 O O . GLY A 1 294 ? -1.778 25.922 0.974 1.00 89.12 294 GLY A O 1
ATOM 2268 N N . ARG A 1 295 ? -2.881 24.036 0.455 1.00 94.75 295 ARG A N 1
ATOM 2269 C CA . ARG A 1 295 ? -1.700 23.168 0.397 1.00 94.75 295 ARG A CA 1
ATOM 2270 C C . ARG A 1 295 ? -1.468 22.684 -1.023 1.00 94.75 295 ARG A C 1
ATOM 2272 O O . ARG A 1 295 ? -2.390 22.152 -1.630 1.00 94.75 295 ARG A O 1
ATOM 2279 N N . LEU A 1 296 ? -0.237 22.801 -1.519 1.00 96.62 296 LEU A N 1
ATOM 2280 C CA . LEU A 1 296 ? 0.145 22.308 -2.840 1.00 96.62 296 LEU A CA 1
ATOM 2281 C C . LEU A 1 296 ? 0.888 20.973 -2.746 1.00 96.62 296 LEU A C 1
ATOM 2283 O O . LEU A 1 296 ? 1.823 20.823 -1.956 1.00 96.62 296 LEU A O 1
ATOM 2287 N N . VAL A 1 297 ? 0.507 20.030 -3.604 1.00 97.75 297 VAL A N 1
ATOM 2288 C CA . VAL A 1 297 ? 1.201 18.755 -3.787 1.00 97.75 297 VAL A CA 1
ATOM 2289 C C . VAL A 1 297 ? 1.484 18.544 -5.276 1.00 97.75 297 VAL A C 1
ATOM 2291 O O . VAL A 1 297 ? 0.555 18.433 -6.070 1.00 97.75 297 VAL A O 1
ATOM 2294 N N . LEU A 1 298 ? 2.755 18.473 -5.673 1.00 97.62 298 LEU A N 1
ATOM 2295 C CA . LEU A 1 298 ? 3.160 18.077 -7.027 1.00 97.62 298 LEU A CA 1
ATOM 2296 C C . LEU A 1 298 ? 3.284 16.557 -7.079 1.00 97.62 298 LEU A C 1
ATOM 2298 O O . LEU A 1 298 ? 4.049 15.972 -6.316 1.00 97.62 298 LEU A O 1
ATOM 2302 N N . VAL A 1 299 ? 2.557 15.915 -7.986 1.00 98.06 299 VAL A N 1
ATOM 2303 C CA . VAL A 1 299 ? 2.456 14.454 -8.049 1.00 98.06 299 VAL A CA 1
ATOM 2304 C C . VAL A 1 299 ? 2.841 13.957 -9.433 1.00 98.06 299 VAL A C 1
ATOM 2306 O O . VAL A 1 299 ? 2.293 14.421 -10.429 1.00 98.06 299 VAL A O 1
ATOM 2309 N N . GLY A 1 300 ? 3.763 12.999 -9.497 1.00 97.69 300 GLY A N 1
ATOM 2310 C CA . GLY A 1 300 ? 4.025 12.230 -10.712 1.00 97.69 300 GLY A CA 1
ATOM 2311 C C . GLY A 1 300 ? 2.983 11.133 -10.922 1.00 97.69 300 GLY A C 1
ATOM 2312 O O . GLY A 1 300 ? 2.805 10.276 -10.058 1.00 97.69 300 GLY A O 1
ATOM 2313 N N . ALA A 1 301 ? 2.310 11.157 -12.069 1.00 95.00 301 ALA A N 1
ATOM 2314 C CA . ALA A 1 301 ? 1.272 10.204 -12.459 1.00 95.00 301 ALA A CA 1
ATOM 2315 C C . ALA A 1 301 ? 1.832 8.867 -12.969 1.00 95.00 301 ALA A C 1
ATOM 2317 O O . ALA A 1 301 ? 1.087 7.902 -13.081 1.00 95.00 301 ALA A O 1
ATOM 2318 N N . GLY A 1 302 ? 3.129 8.797 -13.285 1.00 93.25 302 GLY A N 1
ATOM 2319 C CA . GLY A 1 302 ? 3.692 7.642 -13.984 1.00 93.25 302 GLY A CA 1
ATOM 2320 C C . GLY A 1 302 ? 3.514 7.722 -15.510 1.00 93.25 302 GLY A C 1
ATOM 2321 O O . GLY A 1 302 ? 3.140 8.777 -16.035 1.00 93.25 302 GLY A O 1
ATOM 2322 N N . PRO A 1 303 ? 3.836 6.648 -16.254 1.00 90.00 303 PRO A N 1
ATOM 2323 C CA . PRO A 1 303 ? 3.848 6.663 -17.718 1.00 90.00 303 PRO A CA 1
ATOM 2324 C C . PRO A 1 303 ? 2.457 6.590 -18.360 1.00 90.00 303 PRO A C 1
ATOM 2326 O O . PRO A 1 303 ? 2.332 6.997 -19.513 1.00 90.00 303 PRO A O 1
ATOM 2329 N N . GLY A 1 304 ? 1.439 6.134 -17.625 1.00 82.75 304 GLY A N 1
ATOM 2330 C CA . GLY A 1 304 ? 0.056 6.048 -18.092 1.00 82.75 304 GLY A CA 1
ATOM 2331 C C . GLY A 1 304 ? -0.788 5.088 -17.254 1.00 82.75 304 GLY A C 1
ATOM 2332 O O . GLY A 1 304 ? -1.809 5.505 -16.717 1.00 82.75 304 GLY A O 1
ATOM 2333 N N . ASP A 1 305 ? -0.320 3.848 -17.083 1.00 88.50 305 ASP A N 1
ATOM 2334 C CA . ASP A 1 305 ? -1.001 2.816 -16.288 1.00 88.50 305 ASP A CA 1
ATOM 2335 C C . ASP A 1 305 ? -1.300 3.287 -14.847 1.00 88.50 305 ASP A C 1
ATOM 2337 O O . ASP A 1 305 ? -0.359 3.626 -14.112 1.00 88.50 305 ASP A O 1
ATOM 2341 N N . PRO A 1 306 ? -2.570 3.281 -14.401 1.00 87.69 306 PRO A N 1
ATOM 2342 C CA . PRO A 1 306 ? -2.927 3.571 -13.016 1.00 87.69 306 PRO A CA 1
ATOM 2343 C C . PRO A 1 306 ? -2.237 2.663 -11.990 1.00 87.69 306 PRO A C 1
ATOM 2345 O O . PRO A 1 306 ? -1.962 3.107 -10.876 1.00 87.69 306 PRO A O 1
ATOM 2348 N N . GLU A 1 307 ? -1.905 1.415 -12.333 1.00 91.12 307 GLU A N 1
ATOM 2349 C CA . GLU A 1 307 ? -1.194 0.506 -11.424 1.00 91.12 307 GLU A CA 1
ATOM 2350 C C . GLU A 1 307 ? 0.274 0.912 -11.202 1.00 91.12 307 GLU A C 1
ATOM 2352 O O . GLU A 1 307 ? 0.908 0.471 -10.239 1.00 91.12 307 GLU A O 1
ATOM 2357 N N . LEU A 1 308 ? 0.812 1.806 -12.040 1.00 93.12 308 LEU A N 1
ATOM 2358 C CA . LEU A 1 308 ? 2.156 2.372 -11.906 1.00 93.12 308 LEU A CA 1
ATOM 2359 C C . LEU A 1 308 ? 2.191 3.679 -11.091 1.00 93.12 308 LEU A C 1
ATOM 2361 O O . LEU A 1 308 ? 3.270 4.251 -10.888 1.00 93.12 308 LEU A O 1
ATOM 2365 N N . LEU A 1 309 ? 1.050 4.142 -10.566 1.00 94.44 309 LEU A N 1
ATOM 2366 C CA . LEU A 1 309 ? 1.019 5.199 -9.555 1.00 94.44 309 LEU A CA 1
ATOM 2367 C C . LEU A 1 309 ? 1.684 4.728 -8.264 1.00 94.44 309 LEU A C 1
ATOM 2369 O O . LEU A 1 309 ? 1.463 3.626 -7.760 1.00 94.44 309 LEU A O 1
ATOM 2373 N N . THR A 1 310 ? 2.446 5.619 -7.633 1.00 96.56 310 THR A N 1
ATOM 2374 C CA . THR A 1 310 ? 2.916 5.336 -6.277 1.00 96.56 310 THR A CA 1
ATOM 2375 C C . THR A 1 310 ? 1.733 5.350 -5.305 1.00 96.56 310 THR A C 1
ATOM 2377 O O . THR A 1 310 ? 0.821 6.171 -5.418 1.00 96.56 310 THR A O 1
ATOM 2380 N N . ARG A 1 311 ? 1.772 4.512 -4.259 1.00 95.62 311 ARG A N 1
ATOM 2381 C CA . ARG A 1 311 ? 0.729 4.509 -3.210 1.00 95.62 311 ARG A CA 1
ATOM 2382 C C . ARG A 1 311 ? 0.495 5.897 -2.601 1.00 95.62 311 ARG A C 1
ATOM 2384 O O . ARG A 1 311 ? -0.613 6.220 -2.187 1.00 95.62 311 ARG A O 1
ATOM 2391 N N . LYS A 1 312 ? 1.550 6.714 -2.512 1.00 95.75 312 LYS A N 1
ATOM 2392 C CA . LYS A 1 312 ? 1.470 8.078 -1.980 1.00 95.75 312 LYS A CA 1
ATOM 2393 C C . LYS A 1 312 ? 0.766 9.028 -2.957 1.00 95.75 312 LYS A C 1
ATOM 2395 O O . LYS A 1 312 ? -0.019 9.851 -2.500 1.00 95.75 312 LYS A O 1
ATOM 2400 N N . ALA A 1 313 ? 1.019 8.893 -4.263 1.00 96.56 313 ALA A N 1
ATOM 2401 C CA . ALA A 1 313 ? 0.331 9.646 -5.311 1.00 96.56 313 ALA A CA 1
ATOM 2402 C C . ALA A 1 313 ? -1.177 9.359 -5.308 1.00 96.56 313 ALA A C 1
ATOM 2404 O O . ALA A 1 313 ? -1.965 10.297 -5.219 1.00 96.56 313 ALA A O 1
ATOM 2405 N N . ALA A 1 314 ? -1.566 8.078 -5.296 1.00 93.88 314 ALA A N 1
ATOM 2406 C CA . ALA A 1 314 ? -2.970 7.661 -5.262 1.00 93.88 314 ALA A CA 1
ATOM 2407 C C . ALA A 1 314 ? -3.721 8.244 -4.051 1.00 93.88 314 ALA A C 1
ATOM 2409 O O . ALA A 1 314 ? -4.746 8.899 -4.218 1.00 93.88 314 ALA A O 1
ATOM 2410 N N . ARG A 1 315 ? -3.155 8.131 -2.838 1.00 93.44 315 ARG A N 1
ATOM 2411 C CA . ARG A 1 315 ? -3.758 8.734 -1.634 1.00 93.44 315 ARG A CA 1
ATOM 2412 C C . ARG A 1 315 ? -3.938 10.248 -1.749 1.00 93.44 315 ARG A C 1
ATOM 2414 O O . ARG A 1 315 ? -4.959 10.773 -1.327 1.00 93.44 315 ARG A O 1
ATOM 2421 N N . ARG A 1 316 ? -2.962 10.966 -2.315 1.00 95.25 316 ARG A N 1
ATOM 2422 C CA . ARG A 1 316 ? -3.081 12.424 -2.481 1.00 95.25 316 ARG A CA 1
ATOM 2423 C C . ARG A 1 316 ? -4.133 12.814 -3.504 1.00 95.25 316 ARG A C 1
ATOM 2425 O O . ARG A 1 316 ? -4.782 13.829 -3.294 1.00 95.25 316 ARG A O 1
ATOM 2432 N N . LEU A 1 317 ? -4.322 12.025 -4.560 1.00 93.38 317 LEU A N 1
ATOM 2433 C CA . LEU A 1 317 ? -5.412 12.236 -5.514 1.00 93.38 317 LEU A CA 1
ATOM 2434 C C . LEU A 1 317 ? -6.784 12.059 -4.853 1.00 93.38 317 LEU A C 1
ATOM 2436 O O . LEU A 1 317 ? -7.674 12.877 -5.077 1.00 93.38 317 LEU A O 1
ATOM 2440 N N . GLU A 1 318 ? -6.936 11.058 -3.986 1.00 91.69 318 GLU A N 1
ATOM 2441 C CA . GLU A 1 318 ? -8.183 10.827 -3.245 1.00 91.69 318 GLU A CA 1
ATOM 2442 C C . GLU A 1 318 ? -8.485 11.916 -2.202 1.00 91.69 318 GLU A C 1
ATOM 2444 O O . GLU A 1 318 ? -9.650 12.229 -1.958 1.00 91.69 318 GLU A O 1
ATOM 2449 N N . GLU A 1 319 ? -7.449 12.481 -1.575 1.00 91.44 319 GLU A N 1
ATOM 2450 C CA . GLU A 1 319 ? -7.548 13.534 -0.551 1.00 91.44 319 GLU A CA 1
ATOM 2451 C C . GLU A 1 319 ? -7.695 14.953 -1.131 1.00 91.44 319 GLU A C 1
ATOM 2453 O O . GLU A 1 319 ? -7.959 15.892 -0.379 1.00 91.44 319 GLU A O 1
ATOM 2458 N N . ALA A 1 320 ? -7.466 15.140 -2.434 1.00 92.62 320 ALA A N 1
ATOM 2459 C CA . ALA A 1 320 ? -7.424 16.459 -3.053 1.00 92.62 320 ALA A CA 1
ATOM 2460 C C . ALA A 1 320 ? -8.812 17.103 -3.152 1.00 92.62 320 ALA A C 1
ATOM 2462 O O . ALA A 1 320 ? -9.769 16.485 -3.615 1.00 92.62 320 ALA A O 1
ATOM 2463 N N . ASP A 1 321 ? -8.885 18.394 -2.827 1.00 94.19 321 ASP A N 1
ATOM 2464 C CA . ASP A 1 321 ? -10.061 19.225 -3.096 1.00 94.19 321 ASP A CA 1
ATOM 2465 C C . ASP A 1 321 ? -10.088 19.676 -4.571 1.00 94.19 321 ASP A C 1
ATOM 2467 O O . ASP A 1 321 ? -11.157 19.859 -5.158 1.00 94.19 321 ASP A O 1
ATOM 2471 N N . LEU A 1 322 ? -8.902 19.869 -5.166 1.00 96.81 322 LEU A N 1
ATOM 2472 C CA . LEU A 1 322 ? -8.697 20.242 -6.566 1.00 96.81 322 LEU A CA 1
ATOM 2473 C C . LEU A 1 322 ? -7.505 19.473 -7.154 1.00 96.81 322 LEU A C 1
ATOM 2475 O O . LEU A 1 322 ? -6.397 19.542 -6.624 1.00 96.81 322 LEU A O 1
ATOM 2479 N N . VAL A 1 323 ? -7.707 18.815 -8.291 1.00 97.12 323 VAL A N 1
ATOM 2480 C CA . VAL A 1 323 ? -6.660 18.201 -9.112 1.00 97.12 323 VAL A CA 1
ATOM 2481 C C . VAL A 1 323 ? -6.487 19.008 -10.394 1.00 97.12 323 VAL A C 1
ATOM 2483 O O . VAL A 1 323 ? -7.418 19.159 -11.181 1.00 97.12 323 VAL A O 1
ATOM 2486 N N . VAL A 1 324 ? -5.278 19.517 -10.620 1.00 97.19 324 VAL A N 1
ATOM 2487 C CA . VAL A 1 324 ? -4.879 20.221 -11.842 1.00 97.19 324 VAL A CA 1
ATOM 2488 C C . VAL A 1 324 ? -3.933 19.325 -12.635 1.00 97.19 324 VAL A C 1
ATOM 2490 O O . VAL A 1 324 ? -2.814 19.048 -12.197 1.00 97.19 324 VAL A O 1
ATOM 2493 N N . ALA A 1 325 ? -4.379 18.866 -13.800 1.00 94.25 325 ALA A N 1
ATOM 2494 C CA . ALA A 1 325 ? -3.705 17.838 -14.584 1.00 94.25 325 ALA A CA 1
ATOM 2495 C C . ALA A 1 325 ? -3.298 18.318 -15.984 1.00 94.25 325 ALA A C 1
ATOM 2497 O O . ALA A 1 325 ? -4.008 19.079 -16.651 1.00 94.25 325 ALA A O 1
ATOM 2498 N N . ASP A 1 326 ? -2.160 17.813 -16.460 1.00 88.12 326 ASP A N 1
ATOM 2499 C CA . ASP A 1 326 ? -1.803 17.886 -17.874 1.00 88.12 326 ASP A CA 1
ATOM 2500 C C . ASP A 1 326 ? -2.749 17.028 -18.720 1.00 88.12 326 ASP A C 1
ATOM 2502 O O . ASP A 1 326 ? -3.316 16.040 -18.263 1.00 88.12 326 ASP A O 1
ATOM 2506 N N . ARG A 1 327 ? -2.870 17.365 -20.005 1.00 84.19 327 ARG A N 1
ATOM 2507 C CA . ARG A 1 327 ? -3.738 16.629 -20.934 1.00 84.19 327 ARG A CA 1
ATOM 2508 C C . ARG A 1 327 ? -3.273 15.194 -21.218 1.00 84.19 327 ARG A C 1
ATOM 2510 O O . ARG A 1 327 ? -4.069 14.391 -21.684 1.00 84.19 327 ARG A O 1
ATOM 2517 N N . LEU A 1 328 ? -1.988 14.902 -21.018 1.00 80.00 328 LEU A N 1
ATOM 2518 C CA . LEU A 1 328 ? -1.400 13.592 -21.321 1.00 80.00 328 LEU A CA 1
ATOM 2519 C C . LEU A 1 328 ? -1.739 12.516 -20.281 1.00 80.00 328 LEU A C 1
ATOM 2521 O O . LEU A 1 328 ? -1.427 11.356 -20.516 1.00 80.00 328 LEU A O 1
ATOM 2525 N N . ILE A 1 329 ? -2.354 12.896 -19.159 1.00 87.06 329 ILE A N 1
ATOM 2526 C CA . ILE A 1 329 ? -2.711 11.958 -18.099 1.00 87.06 329 ILE A CA 1
ATOM 2527 C C . ILE A 1 329 ? -3.972 11.184 -18.512 1.00 87.06 329 ILE A C 1
ATOM 2529 O O . ILE A 1 329 ? -4.969 11.826 -18.863 1.00 87.06 329 ILE A O 1
ATOM 2533 N N . PRO A 1 330 ? -3.949 9.839 -18.475 1.00 82.19 330 PRO A N 1
ATOM 2534 C CA . PRO A 1 330 ? -5.106 9.017 -18.826 1.00 82.19 330 PRO A CA 1
ATOM 2535 C C . PRO A 1 330 ? -6.309 9.239 -17.904 1.00 82.19 330 PRO A C 1
ATOM 2537 O O . PRO A 1 330 ? -6.161 9.606 -16.735 1.00 82.19 330 PRO A O 1
ATOM 2540 N N . SER A 1 331 ? -7.514 9.007 -18.429 1.00 81.62 331 SER A N 1
ATOM 2541 C CA . SER A 1 331 ? -8.774 9.172 -17.692 1.00 81.62 331 SER A CA 1
ATOM 2542 C C . SER A 1 331 ? -8.829 8.313 -16.436 1.00 81.62 331 SER A C 1
ATOM 2544 O O . SER A 1 331 ? -9.269 8.789 -15.397 1.00 81.62 331 SER A O 1
ATOM 2546 N N . GLU A 1 332 ? -8.309 7.095 -16.508 1.00 80.25 332 GLU A N 1
ATOM 2547 C CA . GLU A 1 332 ? -8.330 6.097 -15.441 1.00 80.25 332 GLU A CA 1
ATOM 2548 C C . GLU A 1 332 ? -7.544 6.577 -14.210 1.00 80.25 332 GLU A C 1
ATOM 2550 O O . GLU A 1 332 ? -7.922 6.315 -13.071 1.00 80.25 332 GLU A O 1
ATOM 2555 N N . VAL A 1 333 ? -6.471 7.348 -14.424 1.00 85.50 333 VAL A N 1
ATOM 2556 C CA . VAL A 1 333 ? -5.717 8.000 -13.344 1.00 85.50 333 VAL A CA 1
ATOM 2557 C C . VAL A 1 333 ? -6.517 9.156 -12.736 1.00 85.50 333 VAL A C 1
ATOM 2559 O O . VAL A 1 333 ? -6.502 9.355 -11.521 1.00 85.50 333 VAL A O 1
ATOM 2562 N N . LEU A 1 334 ? -7.209 9.936 -13.570 1.00 86.88 334 LEU A N 1
ATOM 2563 C CA . LEU A 1 334 ? -8.010 11.081 -13.127 1.00 86.88 334 LEU A CA 1
ATOM 2564 C C . LEU A 1 334 ? -9.269 10.649 -12.364 1.00 86.88 334 LEU A C 1
ATOM 2566 O O . LEU A 1 334 ? -9.703 11.372 -11.474 1.00 86.88 334 LEU A O 1
ATOM 2570 N N . GLU A 1 335 ? -9.820 9.472 -12.660 1.00 84.56 335 GLU A N 1
ATOM 2571 C CA . GLU A 1 335 ? -10.974 8.882 -11.966 1.00 84.56 335 GLU A CA 1
ATOM 2572 C C . GLU A 1 335 ? -10.698 8.540 -10.493 1.00 84.56 335 GLU A C 1
ATOM 2574 O O . GLU A 1 335 ? -11.634 8.422 -9.702 1.00 84.56 335 GLU A O 1
ATOM 2579 N N . LEU A 1 336 ? -9.426 8.443 -10.090 1.00 82.94 336 LEU A N 1
ATOM 2580 C CA . LEU A 1 336 ? -9.040 8.294 -8.682 1.00 82.94 336 LEU A CA 1
ATOM 2581 C C . LEU A 1 336 ? -9.270 9.578 -7.868 1.00 82.94 336 LEU A C 1
ATOM 2583 O O . LEU A 1 336 ? -9.339 9.534 -6.637 1.00 82.94 336 LEU A O 1
ATOM 2587 N N . ALA A 1 337 ? -9.369 10.732 -8.534 1.00 85.81 337 ALA A N 1
ATOM 2588 C CA . ALA A 1 337 ? -9.609 12.003 -7.874 1.00 85.81 337 ALA A CA 1
ATOM 2589 C C . ALA A 1 337 ? -11.052 12.097 -7.364 1.00 85.81 337 ALA A C 1
ATOM 2591 O O . ALA A 1 337 ? -12.009 11.882 -8.106 1.00 85.81 337 ALA A O 1
ATOM 2592 N N . ARG A 1 338 ? -11.219 12.483 -6.094 1.00 79.00 338 ARG A N 1
ATOM 2593 C CA . ARG A 1 338 ? -12.549 12.724 -5.500 1.00 79.00 338 ARG A CA 1
ATOM 2594 C C . ARG A 1 338 ? -12.992 14.186 -5.577 1.00 79.00 338 ARG A C 1
ATOM 2596 O O . ARG A 1 338 ? -14.188 14.460 -5.493 1.00 79.00 338 ARG A O 1
ATOM 2603 N N . GLY A 1 339 ? -12.035 15.106 -5.689 1.00 80.75 339 GLY A N 1
ATOM 2604 C CA . GLY A 1 339 ? -12.265 16.547 -5.775 1.00 80.75 339 GLY A CA 1
ATOM 2605 C C . GLY A 1 339 ? -12.556 17.053 -7.189 1.00 80.75 339 GLY A C 1
ATOM 2606 O O . GLY A 1 339 ? -12.752 16.293 -8.134 1.00 80.75 339 GLY A O 1
ATOM 2607 N N . GLU A 1 340 ? -12.568 18.376 -7.336 1.00 92.94 340 GLU A N 1
ATOM 2608 C CA . GLU A 1 340 ? -12.694 19.040 -8.637 1.00 92.94 340 GLU A CA 1
ATOM 2609 C C . GLU A 1 340 ? -11.489 18.689 -9.526 1.00 92.94 340 GLU A C 1
ATOM 2611 O O . GLU A 1 340 ? -10.353 18.773 -9.069 1.00 92.94 340 GLU A O 1
ATOM 2616 N N . VAL A 1 341 ? -11.700 18.341 -10.799 1.00 93.00 341 VAL A N 1
ATOM 2617 C CA . VAL A 1 341 ? -10.607 18.052 -11.745 1.00 93.00 341 VAL A CA 1
ATOM 2618 C C . VAL A 1 341 ? -10.588 19.101 -12.855 1.00 93.00 341 VAL A C 1
ATOM 2620 O O . VAL A 1 341 ? -11.575 19.287 -13.566 1.00 93.00 341 VAL A O 1
ATOM 2623 N N . ARG A 1 342 ? -9.445 19.772 -13.037 1.00 94.19 342 ARG A N 1
ATOM 2624 C CA . ARG A 1 342 ? -9.184 20.712 -14.137 1.00 94.19 342 ARG A CA 1
ATOM 2625 C C . ARG A 1 342 ? -8.056 20.181 -15.013 1.00 94.19 342 ARG A C 1
ATOM 2627 O O . ARG A 1 342 ? -6.950 19.936 -14.537 1.00 94.19 342 ARG A O 1
ATOM 2634 N N . ILE A 1 343 ? -8.329 20.031 -16.306 1.00 90.12 343 ILE A N 1
ATOM 2635 C CA . ILE A 1 343 ? -7.399 19.441 -17.277 1.00 90.12 343 ILE A CA 1
ATOM 2636 C C . ILE A 1 343 ? -6.941 20.516 -18.262 1.00 90.12 343 ILE A C 1
ATOM 2638 O O . ILE A 1 343 ? -7.748 21.322 -18.733 1.00 90.12 343 ILE A O 1
ATOM 2642 N N . ALA A 1 344 ? -5.653 20.513 -18.609 1.00 86.12 344 ALA A N 1
ATOM 2643 C CA . ALA A 1 344 ? -5.090 21.419 -19.605 1.00 86.12 344 ALA A CA 1
ATOM 2644 C C . ALA A 1 344 ? -5.879 21.397 -20.943 1.00 86.12 344 ALA A C 1
ATOM 2646 O O . ALA A 1 344 ? -6.201 20.319 -21.466 1.00 86.12 344 ALA A O 1
ATOM 2647 N N . PRO A 1 345 ? -6.157 22.566 -21.554 1.00 76.44 345 PRO A N 1
ATOM 2648 C CA . PRO A 1 345 ? -6.895 22.645 -22.812 1.00 76.44 345 PRO A CA 1
ATOM 2649 C C . PRO A 1 345 ? -6.108 22.038 -23.984 1.00 76.44 345 PRO A C 1
ATOM 2651 O O . PRO A 1 345 ? -4.876 22.007 -24.003 1.00 76.44 345 PRO A O 1
ATOM 2654 N N . LYS A 1 346 ? -6.823 21.556 -25.011 1.00 68.81 346 LYS A N 1
ATOM 2655 C CA . LYS A 1 346 ? -6.196 21.011 -26.225 1.00 68.81 346 LYS A CA 1
ATOM 2656 C C . LYS A 1 346 ? -5.498 22.135 -26.997 1.00 68.81 346 LYS A C 1
ATOM 2658 O O . LYS A 1 346 ? -6.133 23.117 -27.375 1.00 68.81 346 LYS A O 1
ATOM 2663 N N . LYS A 1 347 ? -4.211 21.957 -27.301 1.00 61.09 347 LYS A N 1
ATOM 2664 C CA . LYS A 1 347 ? -3.469 22.848 -28.201 1.00 61.09 347 LYS A CA 1
ATOM 2665 C C . LYS A 1 347 ? -4.135 22.828 -29.587 1.00 61.09 347 LYS A C 1
ATOM 2667 O O . LYS A 1 347 ? -4.147 21.787 -30.246 1.00 61.09 347 LYS A O 1
ATOM 2672 N N . ARG A 1 348 ? -4.726 23.946 -30.025 1.00 48.16 348 ARG A N 1
ATOM 2673 C CA . ARG A 1 348 ? -5.187 24.117 -31.414 1.00 48.16 348 ARG A CA 1
ATOM 2674 C C . ARG A 1 348 ? -3.957 24.348 -32.290 1.00 48.16 348 ARG A C 1
ATOM 2676 O O . ARG A 1 348 ? -3.259 25.342 -32.120 1.00 48.16 348 ARG A O 1
ATOM 2683 N N . VAL A 1 349 ? -3.681 23.423 -33.204 1.00 42.22 349 VAL A N 1
ATOM 2684 C CA . VAL A 1 349 ? -2.689 23.626 -34.265 1.00 42.22 349 VAL A CA 1
ATOM 2685 C C . VAL A 1 349 ? -3.397 24.384 -35.382 1.00 42.22 349 VAL A C 1
ATOM 2687 O O . VAL A 1 349 ? -4.235 23.810 -36.072 1.00 42.22 349 VAL A O 1
ATOM 2690 N N . ILE A 1 350 ? -3.110 25.677 -35.529 1.00 37.22 350 ILE A N 1
ATOM 2691 C CA . ILE A 1 350 ? -3.457 26.401 -36.754 1.00 37.22 350 ILE A CA 1
ATOM 2692 C C . ILE A 1 350 ? -2.382 26.004 -37.765 1.00 37.22 350 ILE A C 1
ATOM 2694 O O . ILE A 1 350 ? -1.226 26.402 -37.624 1.00 37.22 350 ILE A O 1
ATOM 2698 N N . LEU A 1 351 ? -2.734 25.145 -38.723 1.00 30.25 351 LEU A N 1
ATOM 2699 C CA . LEU A 1 351 ? -1.868 24.886 -39.873 1.00 30.25 351 LEU A CA 1
ATOM 2700 C C . LEU A 1 351 ? -1.749 26.197 -40.672 1.00 30.25 351 LEU A C 1
ATOM 2702 O O . LEU A 1 351 ? -2.768 26.876 -40.833 1.00 30.25 351 LEU A O 1
ATOM 2706 N N . PRO A 1 352 ? -0.555 26.588 -41.151 1.00 31.50 352 PRO A N 1
ATOM 2707 C CA . PRO A 1 352 ? -0.428 27.757 -42.009 1.00 31.50 352 PRO A CA 1
ATOM 2708 C C . PRO A 1 352 ? -1.296 27.539 -43.248 1.00 31.50 352 PRO A C 1
ATOM 2710 O O . PRO A 1 352 ? -1.128 26.545 -43.951 1.00 31.50 352 PRO A O 1
ATOM 2713 N N . VAL A 1 353 ? -2.244 28.440 -43.499 1.00 31.31 353 VAL A N 1
ATOM 2714 C CA . VAL A 1 353 ? -2.958 28.467 -44.776 1.00 31.31 353 VAL A CA 1
ATOM 2715 C C . VAL A 1 353 ? -1.923 28.858 -45.826 1.00 31.31 353 VAL A C 1
ATOM 2717 O O . VAL A 1 353 ? -1.400 29.973 -45.787 1.00 31.31 353 VAL A O 1
ATOM 2720 N N . GLU A 1 354 ? -1.584 27.929 -46.719 1.00 31.62 354 GLU A N 1
ATOM 2721 C CA . GLU A 1 354 ? -0.813 28.243 -47.918 1.00 31.62 354 GLU A CA 1
ATOM 2722 C C . GLU A 1 354 ? -1.516 29.384 -48.656 1.00 31.62 354 GLU A C 1
ATOM 2724 O O . GLU A 1 354 ? -2.711 29.317 -48.952 1.00 31.62 354 GLU A O 1
ATOM 2729 N N . GLN A 1 355 ? -0.774 30.461 -48.913 1.00 29.98 355 GLN A N 1
ATOM 2730 C CA . GLN A 1 355 ? -1.238 31.569 -49.734 1.00 29.98 355 GLN A CA 1
ATOM 2731 C C . GLN A 1 355 ? -1.438 31.066 -51.166 1.00 29.98 355 GLN A C 1
ATOM 2733 O O . GLN A 1 355 ? -0.521 31.100 -51.983 1.00 29.98 355 GLN A O 1
ATOM 2738 N N . VAL A 1 356 ? -2.648 30.606 -51.477 1.00 31.20 356 VAL A N 1
ATOM 2739 C CA . VAL A 1 356 ? -3.089 30.464 -52.861 1.00 31.20 356 VAL A CA 1
ATOM 2740 C C . VAL A 1 356 ? -3.345 31.872 -53.387 1.00 31.20 356 VAL A C 1
ATOM 2742 O O . VAL A 1 356 ? -4.264 32.571 -52.963 1.00 31.20 356 VAL A O 1
ATOM 2745 N N . SER A 1 357 ? -2.467 32.296 -54.287 1.00 35.22 357 SER A N 1
ATOM 2746 C CA . SER A 1 357 ? -2.644 33.457 -55.143 1.00 35.22 357 SER A CA 1
ATOM 2747 C C . SER A 1 357 ? -3.863 33.258 -56.040 1.00 35.22 357 SER A C 1
ATOM 2749 O O . SER A 1 357 ? -3.846 32.342 -56.862 1.00 35.22 357 SER A O 1
ATOM 2751 N N . ASP A 1 358 ? -4.862 34.138 -55.960 1.00 31.41 358 ASP A N 1
ATOM 2752 C CA . ASP A 1 358 ? -5.727 34.378 -57.114 1.00 31.41 358 ASP A CA 1
ATOM 2753 C C . ASP A 1 358 ? -6.257 35.819 -57.175 1.00 31.41 358 ASP A C 1
ATOM 2755 O O . ASP A 1 358 ? -6.398 36.512 -56.165 1.00 31.41 358 ASP A O 1
ATOM 2759 N N . GLN A 1 359 ? -6.449 36.288 -58.404 1.00 30.30 359 GLN A N 1
ATOM 2760 C CA . GLN A 1 359 ? -6.563 37.685 -58.813 1.00 30.30 359 GLN A CA 1
ATOM 2761 C C . GLN A 1 359 ? -8.027 38.181 -58.920 1.00 30.30 359 GLN A C 1
ATOM 2763 O O . GLN A 1 359 ? -8.820 37.584 -59.633 1.00 30.30 359 GLN A O 1
ATOM 2768 N N . SER A 1 360 ? -8.292 39.385 -58.374 1.00 29.41 360 SER A N 1
ATOM 2769 C CA . SER A 1 360 ? -9.284 40.420 -58.805 1.00 29.41 360 SER A CA 1
ATOM 2770 C C . SER A 1 360 ? -10.815 40.140 -58.720 1.00 29.41 360 SER A C 1
ATOM 2772 O O . SER A 1 360 ? -11.235 38.996 -58.628 1.00 29.41 360 SER A O 1
ATOM 2774 N N . PRO A 1 361 ? -11.706 41.159 -58.873 1.00 45.75 361 PRO A N 1
ATOM 2775 C CA . PRO A 1 361 ? -11.819 42.406 -58.099 1.00 45.75 361 PRO A CA 1
ATOM 2776 C C . PRO A 1 361 ? -13.264 42.712 -57.587 1.00 45.75 361 PRO A C 1
ATOM 2778 O O . PRO A 1 361 ? -14.251 42.219 -58.115 1.00 45.75 361 PRO A O 1
ATOM 2781 N N . ALA A 1 362 ? -13.359 43.647 -56.628 1.00 32.28 362 ALA A N 1
ATOM 2782 C CA . ALA A 1 362 ? -14.517 44.499 -56.279 1.00 32.28 362 ALA A CA 1
ATOM 2783 C C . ALA A 1 362 ? -15.820 43.870 -55.714 1.00 32.28 362 ALA A C 1
ATOM 2785 O O . ALA A 1 362 ? -16.634 43.302 -56.428 1.00 32.28 362 ALA A O 1
ATOM 2786 N N . SER A 1 363 ? -16.130 44.168 -54.446 1.00 27.94 363 SER A N 1
ATOM 2787 C CA . SER A 1 363 ? -17.274 45.013 -54.038 1.00 27.94 363 SER A CA 1
ATOM 2788 C C . SER A 1 363 ? -17.290 45.135 -52.508 1.00 27.94 363 SER A C 1
ATOM 2790 O O . SER A 1 363 ? -16.910 44.210 -51.794 1.00 27.94 363 SER A O 1
ATOM 2792 N N . GLY A 1 364 ? -17.607 46.326 -52.004 1.00 38.94 364 GLY A N 1
ATOM 2793 C CA . GLY A 1 364 ? -17.487 46.652 -50.590 1.00 38.94 364 GLY A CA 1
ATOM 2794 C C . GLY A 1 364 ? -18.653 46.151 -49.748 1.00 38.94 364 GLY A C 1
ATOM 2795 O O . GLY A 1 364 ? -19.800 46.299 -50.139 1.00 38.94 364 GLY A O 1
ATOM 2796 N N . THR A 1 365 ? -18.322 45.681 -48.550 1.00 27.22 365 THR A N 1
ATOM 2797 C CA . THR A 1 365 ? -19.055 45.914 -47.299 1.00 27.22 365 THR A CA 1
ATOM 2798 C C . THR A 1 365 ? -18.095 45.579 -46.165 1.00 27.22 365 THR A C 1
ATOM 2800 O O . THR A 1 365 ? -17.521 44.494 -46.137 1.00 27.22 365 THR A O 1
ATOM 2803 N N . THR A 1 366 ? -17.892 46.519 -45.249 1.00 35.38 366 THR A N 1
ATOM 2804 C CA . THR A 1 366 ? -17.251 46.279 -43.954 1.00 35.38 366 THR A CA 1
ATOM 2805 C C . THR A 1 366 ? -18.021 45.206 -43.181 1.00 35.38 366 THR A C 1
ATOM 2807 O O . THR A 1 366 ? -19.250 45.256 -43.123 1.00 35.38 366 THR A O 1
ATOM 2810 N N . PRO A 1 367 ? -17.311 44.293 -42.504 1.00 29.84 367 PRO A N 1
ATOM 2811 C CA . PRO A 1 367 ? -17.681 44.034 -41.123 1.00 29.84 367 PRO A CA 1
ATOM 2812 C C . PRO A 1 367 ? -16.466 44.096 -40.194 1.00 29.84 367 PRO A C 1
ATOM 2814 O O . PRO A 1 367 ? -15.395 43.563 -40.466 1.00 29.84 367 PRO A O 1
ATOM 2817 N N . THR A 1 368 ? -16.696 44.814 -39.101 1.00 28.59 368 THR A N 1
ATOM 2818 C CA . THR A 1 368 ? -16.141 44.650 -37.754 1.00 28.59 368 THR A CA 1
ATOM 2819 C C . THR A 1 368 ? -15.079 43.565 -37.554 1.00 28.59 368 THR A C 1
ATOM 2821 O O . THR A 1 368 ? -15.326 42.377 -37.744 1.00 28.59 368 THR A O 1
ATOM 2824 N N . SER A 1 369 ? -13.937 44.041 -37.062 1.00 26.34 369 SER A N 1
ATOM 2825 C CA . SER A 1 369 ? -12.823 43.362 -36.402 1.00 26.34 369 SER A CA 1
ATOM 2826 C C . SER A 1 369 ? -13.143 41.962 -35.846 1.00 26.34 369 SER A C 1
ATOM 2828 O O . SER A 1 369 ? -14.019 41.848 -34.984 1.00 26.34 369 SER A O 1
ATOM 2830 N N . PRO A 1 370 ? -12.386 40.913 -36.214 1.00 33.75 370 PRO A N 1
ATOM 2831 C CA . PRO A 1 370 ? -12.275 39.733 -35.377 1.00 33.75 370 PRO A CA 1
ATOM 2832 C C . PRO A 1 370 ? -11.415 40.105 -34.167 1.00 33.75 370 PRO A C 1
ATOM 2834 O O . PRO A 1 370 ? -10.300 40.605 -34.305 1.00 33.75 370 PRO A O 1
ATOM 2837 N N . THR A 1 371 ? -11.958 39.890 -32.976 1.00 32.88 371 THR A N 1
ATOM 2838 C CA . THR A 1 371 ? -11.218 39.861 -31.715 1.00 32.88 371 THR A CA 1
ATOM 2839 C C . THR A 1 371 ? -9.981 38.972 -31.839 1.00 32.88 371 THR A C 1
ATOM 2841 O O . THR A 1 371 ? -10.089 37.852 -32.335 1.00 32.88 371 THR A O 1
ATOM 2844 N N . ASP A 1 372 ? -8.837 39.467 -31.364 1.00 31.33 372 ASP A N 1
ATOM 2845 C CA . ASP A 1 372 ? -7.559 38.754 -31.268 1.00 31.33 372 ASP A CA 1
ATOM 2846 C C . ASP A 1 372 ? -7.697 37.420 -30.498 1.00 31.33 372 ASP A C 1
ATOM 2848 O O . ASP A 1 372 ? -7.461 37.347 -29.289 1.00 31.33 372 ASP A O 1
ATOM 2852 N N . GLU A 1 373 ? -8.056 36.329 -31.178 1.00 37.38 373 GLU A N 1
ATOM 2853 C CA . GLU A 1 373 ? -7.907 34.974 -30.641 1.00 37.38 373 GLU A CA 1
ATOM 2854 C C . GLU A 1 373 ? -6.415 34.599 -30.666 1.00 37.38 373 GLU A C 1
ATOM 2856 O O . GLU A 1 373 ? -5.885 34.085 -31.653 1.00 37.38 373 GLU A O 1
ATOM 2861 N N . LYS A 1 374 ? -5.700 34.887 -29.571 1.00 40.66 374 LYS A N 1
ATOM 2862 C CA . LYS A 1 374 ? -4.288 34.503 -29.408 1.00 40.66 374 LYS A CA 1
ATOM 2863 C C . LYS A 1 374 ? -4.123 32.980 -29.504 1.00 40.66 374 LYS A C 1
ATOM 2865 O O . LYS A 1 374 ? -4.770 32.226 -28.778 1.00 40.66 374 LYS A O 1
ATOM 2870 N N . ALA A 1 375 ? -3.194 32.530 -30.348 1.00 47.25 375 ALA A N 1
ATOM 2871 C CA . ALA A 1 375 ? -2.796 31.127 -30.443 1.00 47.25 375 ALA A CA 1
ATOM 2872 C C . ALA A 1 375 ? -2.331 30.578 -29.076 1.00 47.25 375 ALA A C 1
ATOM 2874 O O . ALA A 1 375 ? -1.532 31.201 -28.373 1.00 47.25 375 ALA A O 1
ATOM 2875 N N . ILE A 1 376 ? -2.819 29.393 -28.697 1.00 52.53 376 ILE A N 1
ATOM 2876 C CA . ILE A 1 376 ? -2.470 28.730 -27.431 1.00 52.53 376 ILE A CA 1
ATOM 2877 C C . ILE A 1 376 ? -1.064 28.114 -27.554 1.00 52.53 376 ILE A C 1
ATOM 2879 O O . ILE A 1 376 ? -0.872 27.092 -28.220 1.00 52.53 376 ILE A O 1
ATOM 2883 N N . THR A 1 377 ? -0.069 28.730 -26.912 1.00 59.75 377 THR A N 1
ATOM 2884 C CA . THR A 1 377 ? 1.308 28.215 -26.798 1.00 59.75 377 THR A CA 1
ATOM 2885 C C . THR A 1 377 ? 1.476 27.333 -25.551 1.00 59.75 377 THR A C 1
ATOM 2887 O O . THR A 1 377 ? 0.614 27.304 -24.676 1.00 59.75 377 THR A O 1
ATOM 2890 N N . SER A 1 378 ? 2.584 26.587 -25.455 1.00 58.53 378 SER A N 1
ATOM 2891 C CA . SER A 1 378 ? 2.903 25.767 -24.270 1.00 58.53 378 SER A CA 1
ATOM 2892 C C . SER A 1 378 ? 3.109 26.597 -23.003 1.00 58.53 378 SER A C 1
ATOM 2894 O O . SER A 1 378 ? 2.761 26.139 -21.919 1.00 58.53 378 SER A O 1
ATOM 2896 N N . ASP A 1 379 ? 3.640 27.812 -23.138 1.00 63.44 379 ASP A N 1
ATOM 2897 C CA . ASP A 1 379 ? 3.834 28.723 -22.008 1.00 63.44 379 ASP A CA 1
ATOM 2898 C C . ASP A 1 379 ? 2.491 29.272 -21.511 1.00 63.44 379 ASP A C 1
ATOM 2900 O O . ASP A 1 379 ? 2.224 29.217 -20.316 1.00 63.44 379 ASP A O 1
ATOM 2904 N N . ASN A 1 380 ? 1.571 29.618 -22.420 1.00 73.81 380 ASN A N 1
ATOM 2905 C CA . ASN A 1 380 ? 0.220 30.047 -22.043 1.00 73.81 380 ASN A CA 1
ATOM 2906 C C . ASN A 1 380 ? -0.572 28.941 -21.311 1.00 73.81 380 ASN A C 1
ATOM 2908 O O . ASN A 1 380 ? -1.375 29.240 -20.431 1.00 73.81 380 ASN A O 1
ATOM 2912 N N . ILE A 1 381 ? -0.362 27.661 -21.656 1.00 82.00 381 ILE A N 1
ATOM 2913 C CA . ILE A 1 381 ? -0.981 26.531 -20.935 1.00 82.00 381 ILE A CA 1
ATOM 2914 C C . ILE A 1 381 ? -0.384 26.398 -19.532 1.00 82.00 381 ILE A C 1
ATOM 2916 O O . ILE A 1 381 ? -1.125 26.202 -18.572 1.00 82.00 381 ILE A O 1
ATOM 2920 N N . GLN A 1 382 ? 0.939 26.511 -19.405 1.00 83.56 382 GLN A N 1
ATOM 2921 C CA . GLN A 1 382 ? 1.613 26.428 -18.111 1.00 83.56 382 GLN A CA 1
ATOM 2922 C C . GLN A 1 382 ? 1.144 27.540 -17.164 1.00 83.56 382 GLN A C 1
ATOM 2924 O O . GLN A 1 382 ? 0.843 27.261 -16.004 1.00 83.56 382 GLN A O 1
ATOM 2929 N N . ASP A 1 383 ? 1.014 28.769 -17.663 1.00 87.19 383 ASP A N 1
ATOM 2930 C CA . ASP A 1 383 ? 0.506 29.902 -16.887 1.00 87.19 383 ASP A CA 1
ATOM 2931 C C . ASP A 1 383 ? -0.939 29.670 -16.427 1.00 87.19 383 ASP A C 1
ATOM 2933 O O . ASP A 1 383 ? -1.280 29.956 -15.280 1.00 87.19 383 ASP A O 1
ATOM 2937 N N . GLN A 1 384 ? -1.778 29.074 -17.280 1.00 88.75 384 GLN A N 1
ATOM 2938 C CA . GLN A 1 384 ? -3.153 28.718 -16.925 1.00 88.75 384 GLN A CA 1
ATOM 2939 C C . GLN A 1 384 ? -3.216 27.657 -15.816 1.00 88.75 384 GLN A C 1
ATOM 2941 O O . GLN A 1 384 ? -4.005 27.792 -14.881 1.00 88.75 384 GLN A O 1
ATOM 2946 N N . LEU A 1 385 ? -2.389 26.609 -15.904 1.00 92.88 385 LEU A N 1
ATOM 2947 C CA . LEU A 1 385 ? -2.305 25.562 -14.879 1.00 92.88 385 LEU A CA 1
ATOM 2948 C C . LEU A 1 385 ? -1.833 26.149 -13.545 1.00 92.88 385 LEU A C 1
ATOM 2950 O O . LEU A 1 385 ? -2.430 25.884 -12.501 1.00 92.88 385 LEU A O 1
ATOM 2954 N N . ASN A 1 386 ? -0.810 27.003 -13.593 1.00 94.25 386 ASN A N 1
ATOM 2955 C CA . ASN A 1 386 ? -0.298 27.722 -12.434 1.00 94.25 386 ASN A CA 1
ATOM 2956 C C . ASN A 1 386 ? -1.374 28.616 -11.800 1.00 94.25 386 ASN A C 1
ATOM 2958 O O . ASN A 1 386 ? -1.523 28.619 -10.578 1.00 94.25 386 ASN A O 1
ATOM 2962 N N . ALA A 1 387 ? -2.157 29.324 -12.619 1.00 93.00 387 ALA A N 1
ATOM 2963 C CA . ALA A 1 387 ? -3.249 30.176 -12.161 1.00 93.00 387 ALA A CA 1
ATOM 2964 C C . ALA A 1 387 ? -4.363 29.376 -11.467 1.00 93.00 387 ALA A C 1
ATOM 2966 O O . ALA A 1 387 ? -4.801 29.766 -10.389 1.00 93.00 387 ALA A O 1
ATOM 2967 N N . TRP A 1 388 ? -4.782 28.234 -12.025 1.00 96.25 388 TRP A N 1
ATOM 2968 C CA . TRP A 1 388 ? -5.780 27.366 -11.383 1.00 96.25 388 TRP A CA 1
ATOM 2969 C C . TRP A 1 388 ? -5.298 26.794 -10.053 1.00 96.25 388 TRP A C 1
ATOM 2971 O O . TRP A 1 388 ? -6.063 26.741 -9.091 1.00 96.25 388 TRP A O 1
ATOM 2981 N N . CYS A 1 389 ? -4.031 26.382 -9.982 1.00 95.81 389 CYS A N 1
ATOM 2982 C CA . CYS A 1 389 ? -3.444 25.956 -8.721 1.00 95.81 389 CYS A CA 1
ATOM 2983 C C . CYS A 1 389 ? -3.454 27.101 -7.704 1.00 95.81 389 CYS A C 1
ATOM 2985 O O . CYS A 1 389 ? -3.894 26.906 -6.577 1.00 95.81 389 CYS A O 1
ATOM 2987 N N . LEU A 1 390 ? -3.011 28.298 -8.102 1.00 94.81 390 LEU A N 1
ATOM 2988 C CA . LEU A 1 390 ? -2.951 29.462 -7.222 1.00 94.81 390 LEU A CA 1
ATOM 2989 C C . LEU A 1 390 ? -4.337 29.863 -6.698 1.00 94.81 390 LEU A C 1
ATOM 2991 O O . LEU A 1 390 ? -4.477 30.105 -5.504 1.00 94.81 390 LEU A O 1
ATOM 2995 N N . GLU A 1 391 ? -5.357 29.856 -7.558 1.00 94.00 391 GLU A N 1
ATOM 2996 C CA . GLU A 1 391 ? -6.760 30.087 -7.191 1.00 94.00 391 GLU A CA 1
ATOM 2997 C C . GLU A 1 391 ? -7.227 29.095 -6.114 1.00 94.00 391 GLU A C 1
ATOM 2999 O O . GLU A 1 391 ? -7.774 29.496 -5.087 1.00 94.00 391 GLU A O 1
ATOM 3004 N N . GLY A 1 392 ? -6.966 27.797 -6.307 1.00 94.00 392 GLY A N 1
ATOM 3005 C CA . GLY A 1 392 ? -7.309 26.772 -5.320 1.00 94.00 392 GLY A CA 1
ATOM 3006 C C . GLY A 1 392 ? -6.577 26.970 -3.991 1.00 94.00 392 GLY A C 1
ATOM 3007 O O . GLY A 1 392 ? -7.188 26.881 -2.926 1.00 94.00 392 GLY A O 1
ATOM 3008 N N . LEU A 1 393 ? -5.284 27.291 -4.044 1.00 94.19 393 LEU A N 1
ATOM 3009 C CA . LEU A 1 393 ? -4.476 27.524 -2.850 1.00 94.19 393 LEU A CA 1
ATOM 3010 C C . LEU A 1 393 ? -4.934 28.763 -2.068 1.00 94.19 393 LEU A C 1
ATOM 3012 O O . LEU A 1 393 ? -4.991 28.724 -0.839 1.00 94.19 393 LEU A O 1
ATOM 3016 N N . GLN A 1 394 ? -5.287 29.843 -2.766 1.00 89.94 394 GLN A N 1
ATOM 3017 C CA . GLN A 1 394 ? -5.850 31.059 -2.169 1.00 89.94 394 GLN A CA 1
ATOM 3018 C C . GLN A 1 394 ? -7.226 30.801 -1.546 1.00 89.94 394 GLN A C 1
ATOM 3020 O O . GLN A 1 394 ? -7.540 31.361 -0.504 1.00 89.94 394 GLN A O 1
ATOM 3025 N N . ALA A 1 395 ? -8.010 29.885 -2.119 1.00 90.50 395 ALA A N 1
ATOM 3026 C CA . ALA A 1 395 ? -9.273 29.424 -1.547 1.00 90.50 395 ALA A CA 1
ATOM 3027 C C . ALA A 1 395 ? -9.110 28.423 -0.380 1.00 90.50 395 ALA A C 1
ATOM 3029 O O . ALA A 1 395 ? -10.100 27.867 0.095 1.00 90.50 395 ALA A O 1
ATOM 3030 N N . GLY A 1 396 ? -7.881 28.146 0.070 1.00 91.69 396 GLY A N 1
ATOM 3031 C CA . GLY A 1 396 ? -7.616 27.236 1.185 1.00 91.69 396 GLY A CA 1
ATOM 3032 C C . GLY A 1 396 ? -7.745 25.746 0.858 1.00 91.69 396 GLY A C 1
ATOM 3033 O O . GLY A 1 396 ? -7.798 24.927 1.778 1.00 91.69 396 GLY A O 1
ATOM 3034 N N . LYS A 1 397 ? -7.796 25.381 -0.430 1.00 94.56 397 LYS A N 1
ATOM 3035 C CA . LYS A 1 397 ? -7.931 23.994 -0.900 1.00 94.56 397 LYS A CA 1
ATOM 3036 C C . LYS A 1 397 ? -6.615 23.217 -0.794 1.00 94.56 397 LYS A C 1
ATOM 3038 O O . LYS A 1 397 ? -5.520 23.775 -0.906 1.00 94.56 397 LYS A O 1
ATOM 3043 N N . THR A 1 398 ? -6.727 21.900 -0.665 1.00 95.69 398 THR A N 1
ATOM 3044 C CA . THR A 1 398 ? -5.653 20.950 -0.970 1.00 95.69 398 THR A CA 1
ATOM 3045 C C . THR A 1 398 ? -5.608 20.743 -2.480 1.00 95.69 398 THR A C 1
ATOM 3047 O O . THR A 1 398 ? -6.495 20.116 -3.060 1.00 95.69 398 THR A O 1
ATOM 3050 N N . VAL A 1 399 ? -4.580 21.295 -3.119 1.00 97.44 399 VAL A N 1
ATOM 3051 C CA . VAL A 1 399 ? -4.384 21.269 -4.568 1.00 97.44 399 VAL A CA 1
ATOM 3052 C C . VAL A 1 399 ? -3.335 20.225 -4.932 1.00 97.44 399 VAL A C 1
ATOM 3054 O O . VAL A 1 399 ? -2.179 20.321 -4.517 1.00 97.44 399 VAL A O 1
ATOM 3057 N N . VAL A 1 400 ? -3.715 19.260 -5.764 1.00 98.25 400 VAL A N 1
ATOM 3058 C CA . VAL A 1 400 ? -2.784 18.331 -6.409 1.00 98.25 400 VAL A CA 1
ATOM 3059 C C . VAL A 1 400 ? -2.495 18.804 -7.828 1.00 98.25 400 VAL A C 1
ATOM 3061 O O . VAL A 1 400 ? -3.381 18.840 -8.677 1.00 98.25 400 VAL A O 1
ATOM 3064 N N . ARG A 1 401 ? -1.232 19.124 -8.110 1.00 97.44 401 ARG A N 1
ATOM 3065 C CA . ARG A 1 401 ? -0.716 19.325 -9.464 1.00 97.44 401 ARG A CA 1
ATOM 3066 C C . ARG A 1 401 ? -0.207 17.986 -9.987 1.00 97.44 401 ARG A C 1
ATOM 3068 O O . ARG A 1 401 ? 0.908 17.575 -9.668 1.00 97.44 401 ARG A O 1
ATOM 3075 N N . LEU A 1 402 ? -1.032 17.301 -10.771 1.00 96.69 402 LEU A N 1
ATOM 3076 C CA . LEU A 1 402 ? -0.727 15.982 -11.314 1.00 96.69 402 LEU A CA 1
ATOM 3077 C C . LEU A 1 402 ? -0.002 16.114 -12.657 1.00 96.69 402 LEU A C 1
ATOM 3079 O O . LEU A 1 402 ? -0.510 16.768 -13.568 1.00 96.69 402 LEU A O 1
ATOM 3083 N N . LYS A 1 403 ? 1.179 15.508 -12.777 1.00 94.88 403 LYS A N 1
ATOM 3084 C CA . LYS A 1 403 ? 2.093 15.644 -13.921 1.00 94.88 403 LYS A CA 1
ATOM 3085 C C . LYS A 1 403 ? 2.406 14.280 -14.519 1.00 94.88 403 LYS A C 1
ATOM 3087 O O . LYS A 1 403 ? 2.623 13.331 -13.773 1.00 94.88 403 LYS A O 1
ATOM 3092 N N . GLN A 1 404 ? 2.480 14.185 -15.845 1.00 92.44 404 GLN A N 1
ATOM 3093 C CA . GLN A 1 404 ? 2.859 12.931 -16.507 1.00 92.44 404 GLN A CA 1
ATOM 3094 C C . GLN A 1 404 ? 4.290 12.519 -16.133 1.00 92.44 404 GLN A C 1
ATOM 3096 O O . GLN A 1 404 ? 5.188 13.361 -16.099 1.00 92.44 404 GLN A O 1
ATOM 3101 N N . GLY A 1 405 ? 4.516 11.225 -15.904 1.00 94.56 405 GLY A N 1
ATOM 3102 C CA . GLY A 1 405 ? 5.823 10.690 -15.538 1.00 94.56 405 GLY A CA 1
ATOM 3103 C C . GLY A 1 405 ? 6.262 11.155 -14.153 1.00 94.56 405 GLY A C 1
ATOM 3104 O O . GLY A 1 405 ? 5.538 10.972 -13.173 1.00 94.56 405 GLY A O 1
ATOM 3105 N N . ASP A 1 406 ? 7.454 11.746 -14.080 1.00 96.75 406 ASP A N 1
ATOM 3106 C CA . ASP A 1 406 ? 8.026 12.310 -12.858 1.00 96.75 406 ASP A CA 1
ATOM 3107 C C . ASP A 1 406 ? 8.030 13.855 -12.907 1.00 96.75 406 ASP A C 1
ATOM 3109 O O . ASP A 1 406 ? 8.387 14.424 -13.944 1.00 96.75 406 ASP A O 1
ATOM 3113 N N . PRO A 1 407 ? 7.698 14.567 -11.808 1.00 96.00 407 PRO A N 1
ATOM 3114 C CA . PRO A 1 407 ? 7.656 16.031 -11.799 1.00 96.00 407 PRO A CA 1
ATOM 3115 C C . PRO A 1 407 ? 8.970 16.720 -12.191 1.00 96.00 407 PRO A C 1
ATOM 3117 O O . PRO A 1 407 ? 8.937 17.831 -12.734 1.00 96.00 407 PRO A O 1
ATOM 3120 N N . PHE A 1 408 ? 10.120 16.102 -11.909 1.00 95.62 408 PHE A N 1
ATOM 3121 C CA . PHE A 1 408 ? 11.446 16.704 -12.058 1.00 95.62 408 PHE A CA 1
ATOM 3122 C C . PHE A 1 408 ? 12.270 16.138 -13.215 1.00 95.62 408 PHE A C 1
ATOM 3124 O O . PHE A 1 408 ? 13.245 16.772 -13.618 1.00 95.62 408 PHE A O 1
ATOM 3131 N N . ILE A 1 409 ? 11.854 15.034 -13.835 1.00 94.88 409 ILE A N 1
ATOM 3132 C CA . ILE A 1 409 ? 12.462 14.544 -15.079 1.00 94.88 409 ILE A CA 1
ATOM 3133 C C . ILE A 1 409 ? 11.689 15.113 -16.271 1.00 94.88 409 ILE A C 1
ATOM 3135 O O . ILE A 1 409 ? 10.664 14.579 -16.677 1.00 94.88 409 ILE A O 1
ATOM 3139 N N . PHE A 1 410 ? 12.174 16.235 -16.818 1.00 92.06 410 PHE A N 1
ATOM 3140 C CA . PHE A 1 410 ? 11.563 16.967 -17.944 1.00 92.06 410 PHE A CA 1
ATOM 3141 C C . PHE A 1 410 ? 10.092 17.393 -17.738 1.00 92.06 410 PHE A C 1
ATOM 3143 O O . PHE A 1 410 ? 9.439 17.838 -18.678 1.00 92.06 410 PHE A O 1
ATOM 3150 N N . GLY A 1 411 ? 9.584 17.340 -16.502 1.00 90.31 411 GLY A N 1
ATOM 3151 C CA . GLY A 1 411 ? 8.220 17.736 -16.149 1.00 90.31 411 GLY A CA 1
ATOM 3152 C C . GLY A 1 411 ? 8.034 19.226 -15.840 1.00 90.31 411 GLY A C 1
ATOM 3153 O O . GLY A 1 411 ? 6.909 19.656 -15.618 1.00 90.31 411 GLY A O 1
ATOM 3154 N N . ARG A 1 412 ? 9.102 20.036 -15.806 1.00 91.44 412 ARG A N 1
ATOM 3155 C CA . ARG A 1 412 ? 9.080 21.461 -15.387 1.00 91.44 412 ARG A CA 1
ATOM 3156 C C . ARG A 1 412 ? 8.625 21.709 -13.937 1.00 91.44 412 ARG A C 1
ATOM 3158 O O . ARG A 1 412 ? 8.312 22.841 -13.584 1.00 91.44 412 ARG A O 1
ATOM 3165 N N . GLY A 1 413 ? 8.621 20.700 -13.060 1.00 93.00 413 GLY A N 1
ATOM 3166 C CA . GLY A 1 413 ? 8.171 20.866 -11.670 1.00 93.00 413 GLY A CA 1
ATOM 3167 C C . GLY A 1 413 ? 8.972 21.906 -10.875 1.00 93.00 413 GLY A C 1
ATOM 3168 O O . GLY A 1 413 ? 8.411 22.606 -10.039 1.00 93.00 413 GLY A O 1
ATOM 3169 N N . ALA A 1 414 ? 10.266 22.074 -11.166 1.00 92.12 414 ALA A N 1
ATOM 3170 C CA . ALA A 1 414 ? 11.086 23.105 -10.524 1.00 92.12 414 ALA A CA 1
ATOM 3171 C C . ALA A 1 414 ? 10.638 24.535 -10.889 1.00 92.12 414 ALA A C 1
ATOM 3173 O O . ALA A 1 414 ? 10.655 25.420 -10.037 1.00 92.12 414 ALA A O 1
ATOM 3174 N N . GLU A 1 415 ? 10.199 24.764 -12.132 1.00 92.50 415 GLU A N 1
ATOM 3175 C CA . GLU A 1 415 ? 9.650 26.060 -12.555 1.00 92.50 415 GLU A CA 1
ATOM 3176 C C . GLU A 1 415 ? 8.341 26.369 -11.820 1.00 92.50 415 GLU A C 1
ATOM 3178 O O . GLU A 1 415 ? 8.139 27.498 -11.376 1.00 92.50 415 GLU A O 1
ATOM 3183 N N . GLU A 1 416 ? 7.480 25.361 -11.649 1.00 94.00 416 GLU A N 1
ATOM 3184 C CA . GLU A 1 416 ? 6.229 25.481 -10.892 1.00 94.00 416 GLU A CA 1
ATOM 3185 C C . GLU A 1 416 ? 6.508 25.818 -9.417 1.00 94.00 416 GLU A C 1
ATOM 3187 O O . GLU A 1 416 ? 5.908 26.744 -8.880 1.00 94.00 416 GLU A O 1
ATOM 3192 N N . ILE A 1 417 ? 7.479 25.160 -8.774 1.00 93.81 417 ILE A N 1
ATOM 3193 C CA . ILE A 1 417 ? 7.882 25.489 -7.393 1.00 93.81 417 ILE A CA 1
ATOM 3194 C C . ILE A 1 417 ? 8.348 26.942 -7.283 1.00 93.81 417 ILE A C 1
ATOM 3196 O O . ILE A 1 417 ? 7.855 27.676 -6.428 1.00 93.81 417 ILE A O 1
ATOM 3200 N N . LEU A 1 418 ? 9.244 27.385 -8.171 1.00 93.06 418 LEU A N 1
ATOM 3201 C CA . LEU A 1 418 ? 9.719 28.773 -8.191 1.00 93.06 418 LEU A CA 1
ATOM 3202 C C . LEU A 1 418 ? 8.571 29.767 -8.421 1.00 93.06 418 LEU A C 1
ATOM 3204 O O . LEU A 1 418 ? 8.589 30.873 -7.877 1.00 93.06 418 LEU A O 1
ATOM 3208 N N . PHE A 1 419 ? 7.576 29.395 -9.230 1.00 94.38 419 PHE A N 1
ATOM 3209 C CA . PHE A 1 419 ? 6.371 30.193 -9.426 1.00 94.38 419 PHE A CA 1
ATOM 3210 C C . PHE A 1 419 ? 5.588 30.340 -8.115 1.00 94.38 419 PHE A C 1
ATOM 3212 O O . PHE A 1 419 ? 5.295 31.468 -7.722 1.00 94.38 419 PHE A O 1
ATOM 3219 N N . PHE A 1 420 ? 5.287 29.251 -7.403 1.00 93.94 420 PHE A N 1
ATOM 3220 C CA . PHE A 1 420 ? 4.505 29.322 -6.162 1.00 93.94 420 PHE A CA 1
ATOM 3221 C C . PHE A 1 420 ? 5.270 29.986 -5.008 1.00 93.94 420 PHE A C 1
ATOM 3223 O O . PHE A 1 420 ? 4.666 30.738 -4.244 1.00 93.94 420 PHE A O 1
ATOM 3230 N N . GLN A 1 421 ? 6.598 29.841 -4.956 1.00 90.94 421 GLN A N 1
ATOM 3231 C CA . GLN A 1 421 ? 7.458 30.593 -4.032 1.00 90.94 421 GLN A CA 1
ATOM 3232 C C . GLN A 1 421 ? 7.321 32.104 -4.207 1.00 90.94 421 GLN A C 1
ATOM 3234 O O . GLN A 1 421 ? 7.155 32.829 -3.229 1.00 90.94 421 GLN A O 1
ATOM 3239 N N . LYS A 1 422 ? 7.306 32.596 -5.452 1.00 91.81 422 LYS A N 1
ATOM 3240 C CA . LYS A 1 422 ? 7.081 34.026 -5.732 1.00 91.81 422 LYS A CA 1
ATOM 3241 C C . LYS A 1 422 ? 5.698 34.516 -5.295 1.00 91.81 422 LYS A C 1
ATOM 3243 O O . LYS A 1 422 ? 5.529 35.710 -5.081 1.00 91.81 422 LYS A O 1
ATOM 3248 N N . HIS A 1 423 ? 4.734 33.609 -5.147 1.00 90.94 423 HIS A N 1
ATOM 3249 C CA . HIS A 1 423 ? 3.379 33.895 -4.671 1.00 90.94 423 HIS A CA 1
ATOM 3250 C C . HIS A 1 423 ? 3.192 33.559 -3.180 1.00 90.94 423 HIS A C 1
ATOM 3252 O O . HIS A 1 423 ? 2.068 33.530 -2.680 1.00 90.94 423 HIS A O 1
ATOM 3258 N N . GLY A 1 424 ? 4.297 33.346 -2.457 1.00 87.50 424 GLY A N 1
ATOM 3259 C CA . GLY A 1 424 ? 4.330 33.227 -1.005 1.00 87.50 424 GLY A CA 1
ATOM 3260 C C . GLY A 1 424 ? 4.151 31.813 -0.452 1.00 87.50 424 GLY A C 1
ATOM 3261 O O . GLY A 1 424 ? 3.918 31.706 0.748 1.00 87.50 424 GLY A O 1
ATOM 3262 N N . PHE A 1 425 ? 4.238 30.762 -1.273 1.00 86.88 425 PHE A N 1
ATOM 3263 C CA . PHE A 1 425 ? 4.242 29.364 -0.818 1.00 86.88 425 PHE A CA 1
ATOM 3264 C C . PHE A 1 425 ? 5.676 28.838 -0.759 1.00 86.88 425 PHE A C 1
ATOM 3266 O O . PHE A 1 425 ? 6.304 28.632 -1.800 1.00 86.88 425 PHE A O 1
ATOM 3273 N N . ASP A 1 426 ? 6.205 28.625 0.442 1.00 84.56 426 ASP A N 1
ATOM 3274 C CA . ASP A 1 426 ? 7.597 28.210 0.606 1.00 84.56 426 ASP A CA 1
ATOM 3275 C C . ASP A 1 426 ? 7.836 26.811 0.021 1.00 84.56 426 ASP A C 1
ATOM 3277 O O . ASP A 1 426 ? 7.006 25.910 0.139 1.00 84.56 426 ASP A O 1
ATOM 3281 N N . ALA A 1 427 ? 9.004 26.582 -0.591 1.00 81.06 427 ALA A N 1
ATOM 3282 C CA . ALA A 1 427 ? 9.311 25.280 -1.199 1.00 81.06 427 ALA A CA 1
ATOM 3283 C C . ALA A 1 427 ? 9.312 24.129 -0.183 1.00 81.06 427 ALA A C 1
ATOM 3285 O O . ALA A 1 427 ? 9.038 22.995 -0.560 1.00 81.06 427 ALA A O 1
ATOM 3286 N N . SER A 1 428 ? 9.587 24.407 1.096 1.00 80.62 428 SER A N 1
ATOM 3287 C CA . SER A 1 428 ? 9.485 23.424 2.180 1.00 80.62 428 SER A CA 1
ATOM 3288 C C . SER A 1 428 ? 8.047 22.996 2.487 1.00 80.62 428 SER A C 1
ATOM 3290 O O . SER A 1 428 ? 7.846 21.956 3.108 1.00 80.62 428 SER A O 1
ATOM 3292 N N . GLU A 1 429 ? 7.052 23.780 2.069 1.00 84.31 429 GLU A N 1
ATOM 3293 C CA . GLU A 1 429 ? 5.626 23.498 2.266 1.00 84.31 429 GLU A CA 1
ATOM 3294 C C . GLU A 1 429 ? 5.004 22.765 1.069 1.00 84.31 429 GLU A C 1
ATOM 3296 O O . GLU A 1 429 ? 3.950 22.134 1.201 1.00 84.31 429 GLU A O 1
ATOM 3301 N N . ILE A 1 430 ? 5.663 22.815 -0.094 1.00 92.62 430 ILE A N 1
ATOM 3302 C CA . ILE A 1 430 ? 5.232 22.130 -1.312 1.00 92.62 430 ILE A CA 1
ATOM 3303 C C . ILE A 1 430 ? 5.697 20.674 -1.252 1.00 92.62 430 ILE A C 1
ATOM 3305 O O . ILE A 1 430 ? 6.885 20.362 -1.332 1.00 92.62 430 ILE A O 1
ATOM 3309 N N . GLU A 1 431 ? 4.745 19.751 -1.141 1.00 95.75 431 GLU A N 1
ATOM 3310 C CA . GLU A 1 431 ? 5.049 18.322 -1.153 1.00 95.75 431 GLU A CA 1
ATOM 3311 C C . GLU A 1 431 ? 5.253 17.844 -2.596 1.00 95.75 431 GLU A C 1
ATOM 3313 O O . GLU A 1 431 ? 4.354 17.965 -3.423 1.00 95.75 431 GLU A O 1
ATOM 3318 N N . VAL A 1 432 ? 6.412 17.257 -2.899 1.00 97.12 432 VAL A N 1
ATOM 3319 C CA . VAL A 1 432 ? 6.681 16.630 -4.202 1.00 97.12 432 VAL A CA 1
ATOM 3320 C C . VAL A 1 432 ? 6.671 15.116 -4.042 1.00 97.12 432 VAL A C 1
ATOM 3322 O O . VAL A 1 432 ? 7.368 14.559 -3.190 1.00 97.12 432 VAL A O 1
ATOM 3325 N N . ILE A 1 433 ? 5.864 14.440 -4.853 1.00 97.88 433 ILE A N 1
ATOM 3326 C CA . ILE A 1 433 ? 5.757 12.985 -4.898 1.00 97.88 433 ILE A CA 1
ATOM 3327 C C . ILE A 1 433 ? 6.321 12.510 -6.238 1.00 97.88 433 ILE A C 1
ATOM 3329 O O . ILE A 1 433 ? 5.781 12.895 -7.280 1.00 97.88 433 ILE A O 1
ATOM 3333 N N . PRO A 1 434 ? 7.380 11.680 -6.225 1.00 97.75 434 PRO A N 1
ATOM 3334 C CA . PRO A 1 434 ? 7.974 11.176 -7.452 1.00 97.75 434 PRO A CA 1
ATOM 3335 C C . PRO A 1 434 ? 7.001 10.254 -8.186 1.00 97.75 434 PRO A C 1
ATOM 3337 O O . PRO A 1 434 ? 6.162 9.587 -7.570 1.00 97.75 434 PRO A O 1
ATOM 3340 N N . GLY A 1 435 ? 7.155 10.203 -9.504 1.00 96.81 435 GLY A N 1
ATOM 3341 C CA . GLY A 1 435 ? 6.439 9.268 -10.366 1.00 96.81 435 GLY A CA 1
ATOM 3342 C C . GLY A 1 435 ? 7.402 8.388 -11.148 1.00 96.81 435 GLY A C 1
ATOM 3343 O O . GLY A 1 435 ? 8.596 8.669 -11.248 1.00 96.81 435 GLY A O 1
ATOM 3344 N N . ILE A 1 436 ? 6.890 7.300 -11.719 1.00 96.56 436 ILE A N 1
ATOM 3345 C CA . ILE A 1 436 ? 7.694 6.463 -12.609 1.00 96.56 436 ILE A CA 1
ATOM 3346 C C . ILE A 1 436 ? 7.866 7.209 -13.939 1.00 96.56 436 ILE A C 1
ATOM 3348 O O . ILE A 1 436 ? 6.916 7.388 -14.697 1.00 96.56 436 ILE A O 1
ATOM 3352 N N . SER A 1 437 ? 9.084 7.672 -14.223 1.00 96.00 437 SER A N 1
ATOM 3353 C CA . SER A 1 437 ? 9.375 8.381 -15.472 1.00 96.00 437 SER A CA 1
ATOM 3354 C C . SER A 1 437 ? 9.297 7.446 -16.679 1.00 96.00 437 SER A C 1
ATOM 3356 O O . SER A 1 437 ? 9.831 6.335 -16.642 1.00 96.00 437 SER A O 1
ATOM 3358 N N . SER A 1 438 ? 8.721 7.934 -17.783 1.00 94.94 438 SER A N 1
ATOM 3359 C CA . SER A 1 438 ? 8.709 7.225 -19.071 1.00 94.94 438 SER A CA 1
ATOM 3360 C C . SER A 1 438 ? 10.117 6.912 -19.573 1.00 94.94 438 SER A C 1
ATOM 3362 O O . SER A 1 438 ? 10.311 5.915 -20.258 1.00 94.94 438 SER A O 1
ATOM 3364 N N . ALA A 1 439 ? 11.118 7.699 -19.169 1.00 95.81 439 ALA A N 1
ATOM 3365 C CA . ALA A 1 439 ? 12.508 7.423 -19.495 1.00 95.81 439 ALA A CA 1
ATOM 3366 C C . ALA A 1 439 ? 13.020 6.092 -18.919 1.00 95.81 439 ALA A C 1
ATOM 3368 O O . ALA A 1 439 ? 13.956 5.515 -19.459 1.00 95.81 439 ALA A O 1
ATOM 3369 N N . LEU A 1 440 ? 12.424 5.621 -17.819 1.00 94.81 440 LEU A N 1
ATOM 3370 C CA . LEU A 1 440 ? 12.795 4.373 -17.151 1.00 94.81 440 LEU A CA 1
ATOM 3371 C C . LEU A 1 440 ? 11.833 3.236 -17.486 1.00 94.81 440 LEU A C 1
ATOM 3373 O O . LEU A 1 440 ? 12.262 2.093 -17.611 1.00 94.81 440 LEU A O 1
ATOM 3377 N N . SER A 1 441 ? 10.541 3.537 -17.623 1.00 94.69 441 SER A N 1
ATOM 3378 C CA . SER A 1 441 ? 9.518 2.515 -17.837 1.00 94.69 441 SER A CA 1
ATOM 3379 C C . SER A 1 441 ? 9.288 2.165 -19.301 1.00 94.69 441 SER A C 1
ATOM 3381 O O . SER A 1 441 ? 9.009 1.005 -19.584 1.00 94.69 441 SER A O 1
ATOM 3383 N N . ALA A 1 442 ? 9.421 3.101 -20.244 1.00 95.69 442 ALA A N 1
ATOM 3384 C CA . ALA A 1 442 ? 9.210 2.804 -21.660 1.00 95.69 442 ALA A CA 1
ATOM 3385 C C . ALA A 1 442 ? 10.156 1.712 -22.206 1.00 95.69 442 ALA A C 1
ATOM 3387 O O . ALA A 1 442 ? 9.660 0.795 -22.853 1.00 95.69 442 ALA A O 1
ATOM 3388 N N . PRO A 1 443 ? 11.466 1.690 -21.880 1.00 96.31 443 PRO A N 1
ATOM 3389 C CA . PRO A 1 443 ? 12.341 0.580 -22.268 1.00 96.31 443 PRO A CA 1
ATOM 3390 C C . PRO A 1 443 ? 11.834 -0.802 -21.812 1.00 96.31 443 PRO A C 1
ATOM 3392 O O . PRO A 1 443 ? 12.001 -1.786 -22.530 1.00 96.31 443 PRO A O 1
ATOM 3395 N N . LEU A 1 444 ? 11.162 -0.887 -20.654 1.00 93.25 444 LEU A N 1
ATOM 3396 C CA . LEU A 1 444 ? 10.627 -2.151 -20.128 1.00 93.25 444 LEU A CA 1
ATOM 3397 C C . LEU A 1 444 ? 9.522 -2.734 -21.013 1.00 93.25 444 LEU A C 1
ATOM 3399 O O . LEU A 1 444 ? 9.466 -3.950 -21.163 1.00 93.25 444 LEU A O 1
ATOM 3403 N N . ALA A 1 445 ? 8.693 -1.888 -21.629 1.00 90.62 445 ALA A N 1
ATOM 3404 C CA . ALA A 1 445 ? 7.667 -2.323 -22.579 1.00 90.62 445 ALA A CA 1
ATOM 3405 C C . ALA A 1 445 ? 8.275 -3.037 -23.798 1.00 90.62 445 ALA A C 1
ATOM 3407 O O . ALA A 1 445 ? 7.736 -4.016 -24.308 1.00 90.62 445 ALA A O 1
ATOM 3408 N N . ALA A 1 446 ? 9.463 -2.597 -24.215 1.00 91.38 446 ALA A N 1
ATOM 3409 C CA . ALA A 1 446 ? 10.241 -3.232 -25.271 1.00 91.38 446 ALA A CA 1
ATOM 3410 C C . ALA A 1 446 ? 11.128 -4.395 -24.780 1.00 91.38 446 ALA A C 1
ATOM 3412 O O . ALA A 1 446 ? 11.886 -4.956 -25.566 1.00 91.38 446 ALA A O 1
ATOM 3413 N N . ASN A 1 447 ? 11.074 -4.762 -23.492 1.00 93.75 447 ASN A N 1
ATOM 3414 C CA . ASN A 1 447 ? 12.019 -5.683 -22.846 1.00 93.75 447 ASN A CA 1
ATOM 3415 C C . ASN A 1 447 ? 13.497 -5.269 -23.009 1.00 93.75 447 ASN A C 1
ATOM 3417 O O . ASN A 1 447 ? 14.391 -6.116 -23.040 1.00 93.75 447 ASN A O 1
ATOM 3421 N N . VAL A 1 448 ? 13.764 -3.963 -23.083 1.00 94.81 448 VAL A N 1
ATOM 3422 C CA . VAL A 1 448 ? 15.110 -3.395 -23.191 1.00 94.81 448 VAL A CA 1
ATOM 3423 C C . VAL A 1 448 ? 15.551 -2.885 -21.817 1.00 94.81 448 VAL A C 1
ATOM 3425 O O . VAL A 1 448 ? 15.055 -1.858 -21.347 1.00 94.81 448 VAL A O 1
ATOM 3428 N N . PRO A 1 449 ? 16.479 -3.570 -21.126 1.00 95.06 449 PRO A N 1
ATOM 3429 C CA . PRO A 1 449 ? 17.035 -3.050 -19.889 1.00 95.06 449 PRO A CA 1
ATOM 3430 C C . PRO A 1 449 ? 17.973 -1.877 -20.194 1.00 95.06 449 PRO A C 1
ATOM 3432 O O . PRO A 1 449 ? 18.831 -1.961 -21.069 1.00 95.06 449 PRO A O 1
ATOM 3435 N N . LEU A 1 450 ? 17.855 -0.789 -19.432 1.00 96.31 450 LEU A N 1
ATOM 3436 C CA . LEU A 1 450 ? 18.710 0.390 -19.617 1.00 96.31 450 LEU A CA 1
ATOM 3437 C C . LEU A 1 450 ? 20.178 0.144 -19.252 1.00 96.31 450 LEU A C 1
ATOM 3439 O O . LEU A 1 450 ? 21.062 0.831 -19.758 1.00 96.31 450 LEU A O 1
ATOM 3443 N N . THR A 1 451 ? 20.439 -0.826 -18.376 1.00 96.62 451 THR A N 1
ATOM 3444 C CA . THR A 1 451 ? 21.785 -1.281 -18.030 1.00 96.62 451 THR A CA 1
ATOM 3445 C C . THR A 1 451 ? 21.854 -2.796 -18.121 1.00 96.62 451 THR A C 1
ATOM 3447 O O . THR A 1 451 ? 20.910 -3.511 -17.784 1.00 96.62 451 THR A O 1
ATOM 3450 N N . HIS A 1 452 ? 22.994 -3.304 -18.573 1.00 93.94 452 HIS A N 1
ATOM 3451 C CA . HIS A 1 452 ? 23.241 -4.736 -18.656 1.00 93.94 452 HIS A CA 1
ATOM 3452 C C . HIS A 1 452 ? 24.735 -4.999 -18.502 1.00 93.94 452 HIS A C 1
ATOM 3454 O O . HIS A 1 452 ? 25.565 -4.379 -19.171 1.00 93.94 452 HIS A O 1
ATOM 3460 N N . ARG A 1 453 ? 25.097 -5.919 -17.601 1.00 92.44 453 ARG A N 1
ATOM 3461 C CA . ARG A 1 453 ? 26.501 -6.212 -17.292 1.00 92.44 453 ARG A CA 1
ATOM 3462 C C . ARG A 1 453 ? 27.237 -6.640 -18.563 1.00 92.44 453 ARG A C 1
ATOM 3464 O O . ARG A 1 453 ? 26.852 -7.604 -19.210 1.00 92.44 453 ARG A O 1
ATOM 3471 N N . GLY A 1 454 ? 28.329 -5.944 -18.874 1.00 86.81 454 GLY A N 1
ATOM 3472 C CA . GLY A 1 454 ? 29.133 -6.212 -20.069 1.00 86.81 454 GLY A CA 1
ATOM 3473 C C . GLY A 1 454 ? 28.601 -5.573 -21.356 1.00 86.81 454 GLY A C 1
ATOM 3474 O O . GLY A 1 454 ? 29.262 -5.704 -22.381 1.00 86.81 454 GLY A O 1
ATOM 3475 N N . SER A 1 455 ? 27.469 -4.861 -21.305 1.00 88.25 455 SER A N 1
ATOM 3476 C CA . SER A 1 455 ? 26.889 -4.151 -22.454 1.00 88.25 455 SER A CA 1
ATOM 3477 C C . SER A 1 455 ? 26.707 -2.661 -22.174 1.00 88.25 455 SER A C 1
ATOM 3479 O O . SER A 1 455 ? 27.246 -1.859 -22.918 1.00 88.25 455 SER A O 1
ATOM 3481 N N . SER A 1 456 ? 26.026 -2.282 -21.087 1.00 92.25 456 SER A N 1
ATOM 3482 C CA . SER A 1 456 ? 25.865 -0.879 -20.690 1.00 92.25 456 SER A CA 1
ATOM 3483 C C . SER A 1 456 ? 25.954 -0.687 -19.176 1.00 92.25 456 SER A C 1
ATOM 3485 O O . SER A 1 456 ? 25.265 -1.373 -18.414 1.00 92.25 456 SER A O 1
ATOM 3487 N N . ASP A 1 457 ? 26.801 0.254 -18.753 1.00 94.69 457 ASP A N 1
ATOM 3488 C CA . ASP A 1 457 ? 26.999 0.678 -17.359 1.00 94.69 457 ASP A CA 1
ATOM 3489 C C . ASP A 1 457 ? 26.610 2.150 -17.114 1.00 94.69 457 ASP A C 1
ATOM 3491 O O . ASP A 1 457 ? 26.666 2.624 -15.977 1.00 94.69 457 ASP A O 1
ATOM 3495 N N . GLN A 1 458 ? 26.143 2.853 -18.152 1.00 96.00 458 GLN A N 1
ATOM 3496 C CA . GLN A 1 458 ? 25.725 4.249 -18.083 1.00 96.00 458 GLN A CA 1
ATOM 3497 C C . GLN A 1 458 ? 24.405 4.491 -18.820 1.00 96.00 458 GLN A C 1
ATOM 3499 O O . GLN A 1 458 ? 24.222 4.056 -19.954 1.00 96.00 458 GLN A O 1
ATOM 3504 N N . VAL A 1 459 ? 23.522 5.278 -18.200 1.00 97.44 459 VAL A N 1
ATOM 3505 C CA . VAL A 1 459 ? 22.267 5.754 -18.799 1.00 97.44 459 VAL A CA 1
ATOM 3506 C C . VAL A 1 459 ? 22.293 7.274 -18.873 1.00 97.44 459 VAL A C 1
ATOM 3508 O O . VAL A 1 459 ? 22.581 7.937 -17.875 1.00 97.44 459 VAL A O 1
ATOM 3511 N N . VAL A 1 460 ? 21.964 7.835 -20.035 1.00 96.81 460 VAL A N 1
ATOM 3512 C CA . VAL A 1 460 ? 21.745 9.277 -20.209 1.00 96.81 460 VAL A CA 1
ATOM 3513 C C . VAL A 1 460 ? 20.309 9.510 -20.644 1.00 96.81 460 VAL A C 1
ATOM 3515 O O . VAL A 1 460 ? 19.878 8.976 -21.659 1.00 96.81 460 VAL A O 1
ATOM 3518 N N . ILE A 1 461 ? 19.575 10.335 -19.898 1.00 96.75 461 ILE A N 1
ATOM 3519 C CA . ILE A 1 461 ? 18.230 10.776 -20.277 1.00 96.75 461 ILE A CA 1
ATOM 3520 C C . ILE A 1 461 ? 18.345 12.199 -20.821 1.00 96.75 461 ILE A C 1
ATOM 3522 O O . ILE A 1 461 ? 18.848 13.091 -20.138 1.00 96.75 461 ILE A O 1
ATOM 3526 N N . THR A 1 462 ? 17.878 12.414 -22.046 1.00 94.88 462 THR A N 1
ATOM 3527 C CA . THR A 1 462 ? 17.906 13.708 -22.731 1.00 94.88 462 THR A CA 1
ATOM 3528 C C . THR A 1 462 ? 16.554 14.031 -23.372 1.00 94.88 462 THR A C 1
ATOM 3530 O O . THR A 1 462 ? 15.632 13.216 -23.389 1.00 94.88 462 THR A O 1
ATOM 3533 N N . THR A 1 463 ? 16.418 15.246 -23.892 1.00 92.88 463 THR A N 1
ATOM 3534 C CA . THR A 1 463 ? 15.229 15.735 -24.598 1.00 92.88 463 THR A CA 1
ATOM 3535 C C . THR A 1 463 ? 15.602 16.131 -26.019 1.00 92.88 463 THR A C 1
ATOM 3537 O O . THR A 1 463 ? 16.691 16.639 -26.257 1.00 92.88 463 THR A O 1
ATOM 3540 N N . ALA A 1 464 ? 14.694 15.964 -26.974 1.00 91.19 464 ALA A N 1
ATOM 3541 C CA . ALA A 1 464 ? 14.837 16.574 -28.293 1.00 91.19 464 ALA A CA 1
ATOM 3542 C C . ALA A 1 464 ? 14.274 18.007 -28.352 1.00 91.19 464 ALA A C 1
ATOM 3544 O O . ALA A 1 464 ? 14.360 18.681 -29.381 1.00 91.19 464 ALA A O 1
ATOM 3545 N N . GLN A 1 465 ? 13.690 18.504 -27.262 1.00 84.62 465 GLN A N 1
ATOM 3546 C CA . GLN A 1 465 ? 13.011 19.792 -27.212 1.00 84.62 465 GLN A CA 1
ATOM 3547 C C . GLN A 1 465 ? 13.587 20.681 -26.104 1.00 84.62 465 GLN A C 1
ATOM 3549 O O . GLN A 1 465 ? 13.321 20.477 -24.920 1.00 84.62 465 GLN A O 1
ATOM 3554 N N . ALA A 1 466 ? 14.375 21.682 -26.506 1.00 79.06 466 ALA A N 1
ATOM 3555 C CA . ALA A 1 466 ? 14.803 22.786 -25.652 1.00 79.06 466 ALA A CA 1
ATOM 3556 C C . ALA A 1 466 ? 13.781 23.937 -25.665 1.00 79.06 466 ALA A C 1
ATOM 3558 O O . ALA A 1 466 ? 12.819 23.952 -26.444 1.00 79.06 466 ALA A O 1
ATOM 3559 N N . LYS A 1 467 ? 14.034 24.957 -24.835 1.00 70.56 467 LYS A N 1
ATOM 3560 C CA . LYS A 1 467 ? 13.303 26.230 -24.872 1.00 70.56 467 LYS A CA 1
ATOM 3561 C C . LYS A 1 467 ? 13.340 26.815 -26.292 1.00 70.56 467 LYS A C 1
ATOM 3563 O O . LYS A 1 467 ? 14.396 26.868 -26.912 1.00 70.56 467 LYS A O 1
ATOM 3568 N N . GLY A 1 468 ? 12.183 27.223 -26.814 1.00 68.38 468 GLY A N 1
ATOM 3569 C CA . GLY A 1 468 ? 12.048 27.702 -28.198 1.00 68.38 468 GLY A CA 1
ATOM 3570 C C . GLY A 1 468 ? 11.875 26.598 -29.247 1.00 68.38 468 GLY A C 1
ATOM 3571 O O . GLY A 1 468 ? 11.789 26.896 -30.431 1.00 68.38 468 GLY A O 1
ATOM 3572 N N . GLY A 1 469 ? 11.790 25.328 -28.835 1.00 70.62 469 GLY A N 1
ATOM 3573 C CA . GLY A 1 469 ? 11.488 24.223 -29.741 1.00 70.62 469 GLY A CA 1
ATOM 3574 C C . GLY A 1 469 ? 12.672 23.757 -30.585 1.00 70.62 469 GLY A C 1
ATOM 3575 O O . GLY A 1 469 ? 12.456 22.978 -31.504 1.00 70.62 469 GLY A O 1
ATOM 3576 N N . VAL A 1 470 ? 13.905 24.159 -30.266 1.00 80.69 470 VAL A N 1
ATOM 3577 C CA . VAL A 1 470 ? 15.143 23.734 -30.953 1.00 80.69 470 VAL A CA 1
ATOM 3578 C C . VAL A 1 470 ? 15.736 22.462 -30.344 1.00 80.69 470 VAL A C 1
ATOM 3580 O O . VAL A 1 470 ? 15.363 22.066 -29.236 1.00 80.69 470 VAL A O 1
ATOM 3583 N N . LEU A 1 471 ? 16.552 21.740 -31.117 1.00 85.88 471 LEU A N 1
ATOM 3584 C CA . LEU A 1 471 ? 17.248 20.542 -30.645 1.00 85.88 471 LEU A CA 1
ATOM 3585 C C . LEU A 1 471 ? 18.378 20.972 -29.685 1.00 85.88 471 LEU A C 1
ATOM 3587 O O . LEU A 1 471 ? 19.109 21.898 -30.032 1.00 85.88 471 LEU A O 1
ATOM 3591 N N . PRO A 1 472 ? 18.527 20.370 -28.490 1.00 85.44 472 PRO A N 1
ATOM 3592 C CA . PRO A 1 472 ? 19.619 20.733 -27.591 1.00 85.44 472 PRO A CA 1
ATOM 3593 C C . PRO A 1 472 ? 20.999 20.422 -28.175 1.00 85.44 472 PRO A C 1
ATOM 3595 O O . PRO A 1 472 ? 21.180 19.423 -28.869 1.00 85.44 472 PRO A O 1
ATOM 3598 N N . ASP A 1 473 ? 22.000 21.231 -27.828 1.00 83.81 473 ASP A N 1
ATOM 3599 C CA . ASP A 1 473 ? 23.371 21.028 -28.306 1.00 83.81 473 ASP A CA 1
ATOM 3600 C C . ASP A 1 473 ? 24.183 20.001 -27.501 1.00 83.81 473 ASP A C 1
ATOM 3602 O O . ASP A 1 473 ? 25.294 19.648 -27.894 1.00 83.81 473 ASP A O 1
ATOM 3606 N N . ASN A 1 474 ? 23.632 19.501 -26.395 1.00 84.06 474 ASN A N 1
ATOM 3607 C CA . ASN A 1 474 ? 24.318 18.686 -25.393 1.00 84.06 474 ASN A CA 1
ATOM 3608 C C . ASN A 1 474 ? 24.061 17.173 -25.523 1.00 84.06 474 ASN A C 1
ATOM 3610 O O . ASN A 1 474 ? 24.130 16.455 -24.523 1.00 84.06 474 ASN A O 1
ATOM 3614 N N . PHE A 1 475 ? 23.754 16.672 -26.723 1.00 92.31 475 PHE A N 1
ATOM 3615 C CA . PHE A 1 475 ? 23.747 15.224 -26.950 1.00 92.31 475 PHE A CA 1
ATOM 3616 C C . PHE A 1 475 ? 25.144 14.638 -26.684 1.00 92.31 475 PHE A C 1
ATOM 3618 O O . PHE A 1 475 ? 26.142 15.258 -27.059 1.00 92.31 475 PHE A O 1
ATOM 3625 N N . PRO A 1 476 ? 25.239 13.465 -26.036 1.00 93.50 476 PRO A N 1
ATOM 3626 C CA . PRO A 1 476 ? 26.526 12.875 -25.700 1.00 93.50 476 PRO A CA 1
ATOM 3627 C C . PRO A 1 476 ? 27.234 12.313 -26.942 1.00 93.50 476 PRO A C 1
ATOM 3629 O O . PRO A 1 476 ? 26.593 11.808 -27.868 1.00 93.50 476 PRO A O 1
ATOM 3632 N N . GLU A 1 477 ? 28.570 12.341 -26.939 1.00 95.31 477 GLU A N 1
ATOM 3633 C CA . GLU A 1 477 ? 29.376 11.579 -27.904 1.00 95.31 477 GLU A CA 1
ATOM 3634 C C . GLU A 1 477 ? 29.063 10.078 -27.813 1.00 95.31 477 GLU A C 1
ATOM 3636 O O . GLU A 1 477 ? 28.610 9.591 -26.771 1.00 95.31 477 GLU A O 1
ATOM 3641 N N . TYR A 1 478 ? 29.304 9.339 -28.895 1.00 96.38 478 TYR A N 1
ATOM 3642 C CA . TYR A 1 478 ? 29.080 7.898 -28.910 1.00 96.38 478 TYR A CA 1
ATOM 3643 C C . TYR A 1 478 ? 29.968 7.166 -27.898 1.00 96.38 478 TYR A C 1
ATOM 3645 O O . TYR A 1 478 ? 31.182 7.364 -27.840 1.00 96.38 478 TYR A O 1
ATOM 3653 N N . ASP A 1 479 ? 29.347 6.275 -27.133 1.00 95.06 479 ASP A N 1
ATOM 3654 C CA . ASP A 1 479 ? 30.010 5.327 -26.249 1.00 95.06 479 ASP A CA 1
ATOM 3655 C C . ASP A 1 479 ? 29.225 4.015 -26.298 1.00 95.06 479 ASP A C 1
ATOM 3657 O O . ASP A 1 479 ? 28.039 3.986 -25.975 1.00 95.06 479 ASP A O 1
ATOM 3661 N N . ALA A 1 480 ? 29.888 2.925 -26.690 1.00 93.12 480 ALA A N 1
ATOM 3662 C CA . ALA A 1 480 ? 29.262 1.611 -26.819 1.00 93.12 480 ALA A CA 1
ATOM 3663 C C . ALA A 1 480 ? 28.718 1.058 -25.487 1.00 93.12 480 ALA A C 1
ATOM 3665 O O . ALA A 1 480 ? 27.953 0.099 -25.503 1.00 93.12 480 ALA A O 1
ATOM 3666 N N . LYS A 1 481 ? 29.112 1.639 -24.343 1.00 95.19 481 LYS A N 1
ATOM 3667 C CA . LYS A 1 481 ? 28.641 1.256 -23.003 1.00 95.19 481 LYS A CA 1
ATOM 3668 C C . LYS A 1 481 ? 27.509 2.136 -22.467 1.00 95.19 481 LYS A C 1
ATOM 3670 O O . LYS A 1 481 ? 27.080 1.968 -21.321 1.00 95.19 481 LYS A O 1
ATOM 3675 N N . ARG A 1 482 ? 26.997 3.070 -23.269 1.00 95.81 482 ARG A N 1
ATOM 3676 C CA . ARG A 1 482 ? 25.978 4.036 -22.852 1.00 95.81 482 ARG A CA 1
ATOM 3677 C C . ARG A 1 482 ? 24.647 3.784 -23.551 1.00 95.81 482 ARG A C 1
ATOM 3679 O O . ARG A 1 482 ? 24.573 3.834 -24.772 1.00 95.81 482 ARG A O 1
ATOM 3686 N N . THR A 1 483 ? 23.589 3.646 -22.762 1.00 97.50 483 THR A N 1
ATOM 3687 C CA . THR A 1 483 ? 22.205 3.720 -23.246 1.00 97.50 483 THR A CA 1
ATOM 3688 C C . THR A 1 483 ? 21.734 5.174 -23.197 1.00 97.50 483 THR A C 1
ATOM 3690 O O . THR A 1 483 ? 21.929 5.854 -22.182 1.00 97.50 483 THR A O 1
ATOM 3693 N N . VAL A 1 484 ? 21.122 5.678 -24.274 1.00 97.56 484 VAL A N 1
ATOM 3694 C CA . VAL A 1 484 ? 20.637 7.066 -24.350 1.00 97.56 484 VAL A CA 1
ATOM 3695 C C . VAL A 1 484 ? 19.139 7.083 -24.589 1.00 97.56 484 VAL A C 1
ATOM 3697 O O . VAL A 1 484 ? 18.664 6.709 -25.646 1.00 97.56 484 VAL A O 1
ATOM 3700 N N . VAL A 1 485 ? 18.399 7.610 -23.622 1.00 98.06 485 VAL A N 1
ATOM 3701 C CA . VAL A 1 485 ? 16.950 7.753 -23.707 1.00 98.06 485 VAL A CA 1
ATOM 3702 C C . VAL A 1 485 ? 16.608 9.176 -24.134 1.00 98.06 485 VAL A C 1
ATOM 3704 O O . VAL A 1 485 ? 16.934 10.133 -23.428 1.00 98.06 485 VAL A O 1
ATOM 3707 N N . VAL A 1 486 ? 15.938 9.333 -25.273 1.00 97.25 486 VAL A N 1
ATOM 3708 C CA . VAL A 1 486 ? 15.534 10.630 -25.829 1.00 97.25 486 VAL A CA 1
ATOM 3709 C C . VAL A 1 486 ? 14.025 10.815 -25.683 1.00 97.25 486 VAL A C 1
ATOM 3711 O O . VAL A 1 486 ? 13.218 10.125 -26.308 1.00 97.25 486 VAL A O 1
ATOM 3714 N N . LEU A 1 487 ? 13.631 11.796 -24.872 1.00 95.50 487 LEU A N 1
ATOM 3715 C CA . LEU A 1 487 ? 12.240 12.214 -24.714 1.00 95.50 487 LEU A CA 1
ATOM 3716 C C . LEU A 1 487 ? 11.856 13.270 -25.759 1.00 95.50 487 LEU A C 1
ATOM 3718 O O . LEU A 1 487 ? 12.695 14.043 -26.223 1.00 95.50 487 LEU A O 1
ATOM 3722 N N . MET A 1 488 ? 10.560 13.346 -26.086 1.00 91.56 488 MET A N 1
ATOM 3723 C CA . MET A 1 488 ? 9.991 14.364 -26.990 1.00 91.56 488 MET A CA 1
ATOM 3724 C C . MET A 1 488 ? 10.591 14.338 -28.414 1.00 91.56 488 MET A C 1
ATOM 3726 O O . MET A 1 488 ? 10.667 15.369 -29.080 1.00 91.56 488 MET A O 1
ATOM 3730 N N . GLY A 1 489 ? 11.013 13.158 -28.888 1.00 92.75 489 GLY A N 1
ATOM 3731 C CA . GLY A 1 489 ? 11.780 12.993 -30.130 1.00 92.75 489 GLY A CA 1
ATOM 3732 C C . GLY A 1 489 ? 10.984 12.908 -31.435 1.00 92.75 489 GLY A C 1
ATOM 3733 O O . GLY A 1 489 ? 11.539 13.212 -32.487 1.00 92.75 489 GLY A O 1
ATOM 3734 N N . VAL A 1 490 ? 9.695 12.538 -31.393 1.00 93.19 490 VAL A N 1
ATOM 3735 C CA . VAL A 1 490 ? 8.888 12.177 -32.585 1.00 93.19 490 VAL A CA 1
ATOM 3736 C C . VAL A 1 490 ? 8.977 13.207 -33.713 1.00 93.19 490 VAL A C 1
ATOM 3738 O O . VAL A 1 490 ? 9.347 12.865 -34.831 1.00 93.19 490 VAL A O 1
ATOM 3741 N N . GLY A 1 491 ? 8.714 14.483 -33.421 1.00 90.69 491 GLY A N 1
ATOM 3742 C CA . GLY A 1 491 ? 8.725 15.549 -34.432 1.00 90.69 491 GLY A CA 1
ATOM 3743 C C . GLY A 1 491 ? 10.112 15.930 -34.960 1.00 90.69 491 GLY A C 1
ATOM 3744 O O . GLY A 1 491 ? 10.204 16.792 -35.823 1.00 90.69 491 GLY A O 1
ATOM 3745 N N . LYS A 1 492 ? 11.183 15.328 -34.429 1.00 93.31 492 LYS A N 1
ATOM 3746 C CA . LYS A 1 492 ? 12.584 15.664 -34.718 1.00 93.31 492 LYS A CA 1
ATOM 3747 C C . LYS A 1 492 ? 13.448 14.446 -35.012 1.00 93.31 492 LYS A C 1
ATOM 3749 O O . LYS A 1 492 ? 14.671 14.534 -34.962 1.00 93.31 492 LYS A O 1
ATOM 3754 N N . ALA A 1 493 ? 12.829 13.314 -35.330 1.00 95.25 493 ALA A N 1
ATOM 3755 C CA . ALA A 1 493 ? 13.519 12.054 -35.581 1.00 95.25 493 ALA A CA 1
ATOM 3756 C C . ALA A 1 493 ? 14.685 12.207 -36.578 1.00 95.25 493 ALA A C 1
ATOM 3758 O O . ALA A 1 493 ? 15.788 11.725 -36.319 1.00 95.25 493 ALA A O 1
ATOM 3759 N N . LYS A 1 494 ? 14.471 12.963 -37.666 1.00 94.88 494 LYS A N 1
ATOM 3760 C CA . LYS A 1 494 ? 15.515 13.261 -38.654 1.00 94.88 494 LYS A CA 1
ATOM 3761 C C . LYS A 1 494 ? 16.655 14.107 -38.078 1.00 94.88 494 LYS A C 1
ATOM 3763 O O . LYS A 1 494 ? 17.812 13.736 -38.226 1.00 94.88 494 LYS A O 1
ATOM 3768 N N . GLU A 1 495 ? 16.342 15.211 -37.400 1.00 95.06 495 GLU A N 1
ATOM 3769 C CA . GLU A 1 495 ? 17.356 16.091 -36.801 1.00 95.06 495 GLU A CA 1
ATOM 3770 C C . GLU A 1 495 ? 18.195 15.363 -35.742 1.00 95.06 495 GLU A C 1
ATOM 3772 O O . GLU A 1 495 ? 19.405 15.559 -35.676 1.00 95.06 495 GLU A O 1
ATOM 3777 N N . ILE A 1 496 ? 17.566 14.502 -34.933 1.00 95.69 496 ILE A N 1
ATOM 3778 C CA . ILE A 1 496 ? 18.248 13.666 -33.937 1.00 95.69 496 ILE A CA 1
ATOM 3779 C C . ILE A 1 496 ? 19.223 12.715 -34.635 1.00 95.69 496 ILE A C 1
ATOM 3781 O O . ILE A 1 496 ? 20.394 12.660 -34.260 1.00 95.69 496 ILE A O 1
ATOM 3785 N N . SER A 1 497 ? 18.754 12.003 -35.665 1.00 95.69 497 SER A N 1
ATOM 3786 C CA . SER A 1 497 ? 19.573 11.069 -36.441 1.00 95.69 497 SER A CA 1
ATOM 3787 C C . SER A 1 497 ? 20.776 11.767 -37.088 1.00 95.69 497 SER A C 1
ATOM 3789 O O . SER A 1 497 ? 21.914 11.339 -36.885 1.00 95.69 497 SER A O 1
ATOM 3791 N N . ASP A 1 498 ? 20.550 12.894 -37.772 1.00 94.50 498 ASP A N 1
ATOM 3792 C CA . ASP A 1 498 ? 21.606 13.687 -38.410 1.00 94.50 498 ASP A CA 1
ATOM 3793 C C . ASP A 1 498 ? 22.614 14.222 -37.371 1.00 94.50 498 ASP A C 1
ATOM 3795 O O . ASP A 1 498 ? 23.830 14.189 -37.586 1.00 94.50 498 ASP A O 1
ATOM 3799 N N . ARG A 1 499 ? 22.130 14.707 -36.216 1.00 94.19 499 ARG A N 1
ATOM 3800 C CA . ARG A 1 499 ? 22.980 15.277 -35.160 1.00 94.19 499 ARG A CA 1
ATOM 3801 C C . ARG A 1 499 ? 23.854 14.214 -34.508 1.00 94.19 499 ARG A C 1
ATOM 3803 O O . ARG A 1 499 ? 25.051 14.454 -34.349 1.00 94.19 499 ARG A O 1
ATOM 3810 N N . LEU A 1 500 ? 23.300 13.061 -34.144 1.00 95.81 500 LEU A N 1
ATOM 3811 C CA . LEU A 1 500 ? 24.060 11.979 -33.509 1.00 95.81 500 LEU A CA 1
ATOM 3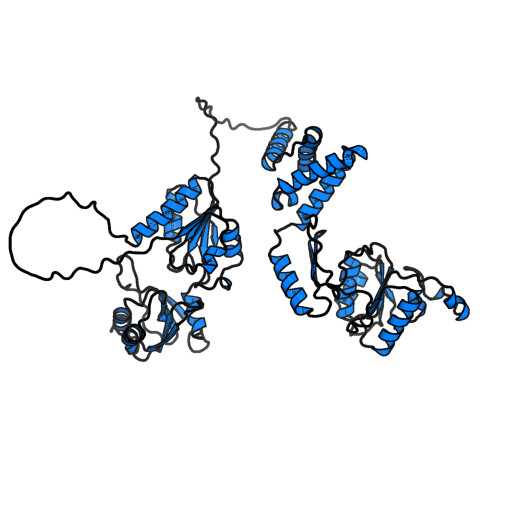812 C C . LEU A 1 500 ? 25.129 11.401 -34.455 1.00 95.81 500 LEU A C 1
ATOM 3814 O O . LEU A 1 500 ? 26.249 11.128 -34.022 1.00 95.81 500 LEU A O 1
ATOM 3818 N N . GLN A 1 501 ? 24.836 11.318 -35.755 1.00 95.00 501 GLN A N 1
ATOM 3819 C CA . GLN A 1 501 ? 25.789 10.872 -36.783 1.00 95.00 501 GLN A CA 1
ATOM 3820 C C . GLN A 1 501 ? 26.816 11.939 -37.200 1.00 95.00 501 GLN A C 1
ATOM 3822 O O . GLN A 1 501 ? 27.745 11.645 -37.954 1.00 95.00 501 GLN A O 1
ATOM 3827 N N . SER A 1 502 ? 26.672 13.186 -36.741 1.00 93.94 502 SER A N 1
ATOM 3828 C CA . SER A 1 502 ? 27.587 14.273 -37.098 1.00 93.94 502 SER A CA 1
ATOM 3829 C C . SER A 1 502 ? 29.040 13.967 -36.719 1.00 93.94 502 SER A C 1
ATOM 3831 O O . SER A 1 502 ? 29.323 13.221 -35.778 1.00 93.94 502 SER A O 1
ATOM 3833 N N . ALA A 1 503 ? 29.982 14.629 -37.397 1.00 89.50 503 ALA A N 1
ATOM 3834 C CA . ALA A 1 503 ? 31.415 14.476 -37.139 1.00 89.50 503 ALA A CA 1
ATOM 3835 C C . ALA A 1 503 ? 31.821 14.769 -35.679 1.00 89.50 503 ALA A C 1
ATOM 3837 O O . ALA A 1 503 ? 32.845 14.264 -35.225 1.00 89.50 503 ALA A O 1
ATOM 3838 N N . SER A 1 504 ? 31.027 15.556 -34.942 1.00 90.56 504 SER A N 1
ATOM 3839 C CA . SER A 1 504 ? 31.265 15.847 -33.526 1.00 90.56 504 SER A CA 1
ATOM 3840 C C . SER A 1 504 ? 30.812 14.731 -32.582 1.00 90.56 504 SER A C 1
ATOM 3842 O O . SER A 1 504 ? 31.471 14.515 -31.574 1.00 90.56 504 SER A O 1
ATOM 3844 N N . LEU A 1 505 ? 29.719 14.015 -32.884 1.00 93.75 505 LEU A N 1
ATOM 3845 C CA . LEU A 1 505 ? 29.139 13.014 -31.969 1.00 93.75 505 LEU A CA 1
ATOM 3846 C C . LEU A 1 505 ? 29.442 11.563 -32.371 1.00 93.75 505 LEU A C 1
ATOM 3848 O O . LEU A 1 505 ? 29.532 10.709 -31.490 1.00 93.75 505 LEU A O 1
ATOM 3852 N N . ARG A 1 506 ? 29.687 11.304 -33.664 1.00 95.12 506 ARG A N 1
ATOM 3853 C CA . ARG A 1 506 ? 30.269 10.062 -34.212 1.00 95.12 506 ARG A CA 1
ATOM 3854 C C . ARG A 1 506 ? 29.503 8.774 -33.877 1.00 95.12 506 ARG A C 1
ATOM 3856 O O . ARG A 1 506 ? 30.122 7.724 -33.712 1.00 95.12 506 ARG A O 1
ATOM 3863 N N . TRP A 1 507 ? 28.176 8.831 -33.789 1.00 97.69 507 TRP A N 1
ATOM 3864 C CA . TRP A 1 507 ? 27.363 7.627 -33.606 1.00 97.69 507 TRP A CA 1
ATOM 3865 C C . TRP A 1 507 ? 27.332 6.769 -34.883 1.00 97.69 507 TRP A C 1
ATOM 3867 O O . TRP A 1 507 ? 27.075 7.315 -35.960 1.00 97.69 507 TRP A O 1
ATOM 3877 N N . PRO A 1 508 ? 27.567 5.444 -34.792 1.00 97.81 508 PRO A N 1
ATOM 3878 C CA . PRO A 1 508 ? 27.390 4.532 -35.918 1.00 97.81 508 PRO A CA 1
ATOM 3879 C C . PRO A 1 508 ? 25.934 4.478 -36.396 1.00 97.81 508 PRO A C 1
ATOM 3881 O O . PRO A 1 508 ? 24.994 4.611 -35.613 1.00 97.81 508 PRO A O 1
ATOM 3884 N N . LYS A 1 509 ? 25.749 4.238 -37.693 1.00 97.62 509 LYS A N 1
ATOM 3885 C CA . LYS A 1 509 ? 24.434 4.184 -38.352 1.00 97.62 509 LYS A CA 1
ATOM 3886 C C . LYS A 1 509 ? 23.586 3.003 -37.897 1.00 97.62 509 LYS A C 1
ATOM 3888 O O . LYS A 1 509 ? 22.360 3.083 -37.861 1.00 97.62 509 LYS A O 1
ATOM 3893 N N . GLU A 1 510 ? 24.266 1.918 -37.553 1.00 97.56 510 GLU A N 1
ATOM 3894 C CA . GLU A 1 510 ? 23.709 0.615 -37.215 1.00 97.56 510 GLU A CA 1
ATOM 3895 C C . GLU A 1 510 ? 23.327 0.507 -35.736 1.00 97.56 510 GLU A C 1
ATOM 3897 O O . GLU A 1 510 ? 22.827 -0.538 -35.323 1.00 97.56 510 GLU A O 1
ATOM 3902 N N . VAL A 1 511 ? 23.565 1.557 -34.933 1.00 97.38 511 VAL A N 1
ATOM 3903 C CA . VAL A 1 511 ? 23.161 1.574 -33.521 1.00 97.38 511 VAL A CA 1
ATOM 3904 C C . VAL A 1 511 ? 21.661 1.275 -33.443 1.00 97.38 511 VAL A C 1
ATOM 3906 O O . VAL A 1 511 ? 20.884 1.981 -34.097 1.00 97.38 511 VAL A O 1
ATOM 3909 N N . PRO A 1 512 ? 21.252 0.233 -32.695 1.00 97.31 512 PRO A N 1
ATOM 3910 C CA . PRO A 1 512 ? 19.847 -0.110 -32.552 1.00 97.31 512 PRO A CA 1
ATOM 3911 C C . PRO A 1 512 ? 19.124 1.008 -31.807 1.00 97.31 512 PRO A C 1
ATOM 3913 O O . PRO A 1 512 ? 19.661 1.571 -30.856 1.00 97.31 512 PRO A O 1
ATOM 3916 N N . VAL A 1 513 ? 17.911 1.313 -32.254 1.00 98.25 513 VAL A N 1
ATOM 3917 C CA . VAL A 1 513 ? 17.012 2.264 -31.605 1.00 98.25 513 VAL A CA 1
ATOM 3918 C C . VAL A 1 513 ? 15.668 1.583 -31.444 1.00 98.25 513 VAL A C 1
ATOM 3920 O O . VAL A 1 513 ? 15.149 1.019 -32.407 1.00 98.25 513 VAL A O 1
ATOM 3923 N N . VAL A 1 514 ? 15.077 1.669 -30.259 1.00 98.19 514 VAL A N 1
ATOM 3924 C CA . VAL A 1 514 ? 13.681 1.269 -30.069 1.00 98.19 514 VAL A CA 1
ATOM 3925 C C . VAL A 1 514 ? 12.817 2.489 -29.791 1.00 98.19 514 VAL A C 1
ATOM 3927 O O . VAL A 1 514 ? 13.167 3.376 -29.013 1.00 98.19 514 VAL A O 1
ATOM 3930 N N . ILE A 1 515 ? 11.672 2.545 -30.460 1.00 98.38 515 ILE A N 1
ATOM 3931 C CA . ILE A 1 515 ? 10.664 3.583 -30.286 1.00 98.38 515 ILE A CA 1
ATOM 3932 C C . ILE A 1 515 ? 9.509 2.966 -29.518 1.00 98.38 515 ILE A C 1
ATOM 3934 O O . ILE A 1 515 ? 8.875 2.030 -30.001 1.00 98.38 515 ILE A O 1
ATOM 3938 N N . VAL A 1 516 ? 9.215 3.512 -28.346 1.00 97.56 516 VAL A N 1
ATOM 3939 C CA . VAL A 1 516 ? 8.114 3.050 -27.503 1.00 97.56 516 VAL A CA 1
ATOM 3940 C C . VAL A 1 516 ? 7.087 4.161 -27.389 1.00 97.56 516 VAL A C 1
ATOM 3942 O O . VAL A 1 516 ? 7.335 5.202 -26.779 1.00 97.56 516 VAL A O 1
ATOM 3945 N N . GLU A 1 517 ? 5.934 3.945 -28.002 1.00 95.12 517 GLU A N 1
ATOM 3946 C CA . GLU A 1 517 ? 4.789 4.843 -27.997 1.00 95.12 517 GLU A CA 1
ATOM 3947 C C . GLU A 1 517 ? 3.755 4.388 -26.965 1.00 95.12 517 GLU A C 1
ATOM 3949 O O . GLU A 1 517 ? 3.449 3.200 -26.896 1.00 95.12 517 GLU A O 1
ATOM 3954 N N . ASN A 1 518 ? 3.191 5.335 -26.204 1.00 91.44 518 ASN A N 1
ATOM 3955 C CA . ASN A 1 518 ? 2.160 5.081 -25.188 1.00 91.44 518 ASN A CA 1
ATOM 3956 C C . ASN A 1 518 ? 2.522 3.931 -24.230 1.00 91.44 518 ASN A C 1
ATOM 3958 O O . ASN A 1 518 ? 1.703 3.055 -23.967 1.00 91.44 518 ASN A O 1
ATOM 3962 N N . ALA A 1 519 ? 3.762 3.925 -23.730 1.00 92.31 519 ALA A N 1
ATOM 3963 C CA . ALA A 1 519 ? 4.253 2.874 -22.842 1.00 92.31 519 ALA A CA 1
ATOM 3964 C C . ALA A 1 519 ? 3.302 2.622 -21.657 1.00 92.31 519 ALA A C 1
ATOM 3966 O O . ALA A 1 519 ? 2.912 3.564 -20.960 1.00 92.31 519 ALA A O 1
ATOM 3967 N N . HIS A 1 520 ? 2.999 1.351 -21.403 1.00 90.88 520 HIS A N 1
ATOM 3968 C CA . HIS A 1 520 ? 2.093 0.845 -20.370 1.00 90.88 520 HIS A CA 1
ATOM 3969 C C . HIS A 1 520 ? 0.636 1.318 -20.522 1.00 90.88 520 HIS A C 1
ATOM 3971 O O . HIS A 1 520 ? -0.112 1.339 -19.554 1.00 90.88 520 HIS A O 1
ATOM 3977 N N . CYS A 1 521 ? 0.211 1.724 -21.719 1.00 86.12 521 CYS A N 1
ATOM 3978 C CA . CYS A 1 521 ? -1.194 2.028 -22.024 1.00 86.12 521 CYS A CA 1
ATOM 3979 C C . CYS A 1 521 ? -1.791 0.954 -22.950 1.00 86.12 521 CYS A C 1
ATOM 3981 O O . CYS A 1 521 ? -1.062 0.236 -23.630 1.00 86.12 521 CYS A O 1
ATOM 3983 N N . GLU A 1 522 ? -3.123 0.875 -23.054 1.00 84.00 522 GLU A N 1
ATOM 3984 C CA . GLU A 1 522 ? -3.799 -0.118 -23.916 1.00 84.00 522 GLU A CA 1
ATOM 3985 C C . GLU A 1 522 ? -3.383 -0.045 -25.397 1.00 84.00 522 GLU A C 1
ATOM 3987 O O . GLU A 1 522 ? -3.409 -1.045 -26.112 1.00 84.00 522 GLU A O 1
ATOM 3992 N N . ASN A 1 523 ? -3.000 1.144 -25.868 1.00 88.00 523 ASN A N 1
ATOM 3993 C CA . ASN A 1 523 ? -2.565 1.412 -27.237 1.00 88.00 523 ASN A CA 1
ATOM 3994 C C . ASN A 1 523 ? -1.035 1.532 -27.368 1.00 88.00 523 ASN A C 1
ATOM 3996 O O . ASN A 1 523 ? -0.550 2.264 -28.238 1.00 88.00 523 ASN A O 1
ATOM 4000 N N . GLU A 1 524 ? -0.289 0.841 -26.503 1.00 93.56 524 GLU A N 1
ATOM 4001 C CA . GLU A 1 524 ? 1.166 0.736 -26.573 1.00 93.56 524 GLU A CA 1
ATOM 4002 C C . GLU A 1 524 ? 1.629 0.202 -27.938 1.00 93.56 524 GLU A C 1
ATOM 4004 O O . GLU A 1 524 ? 1.073 -0.756 -28.487 1.00 93.56 524 GLU A O 1
ATOM 4009 N N . ARG A 1 525 ? 2.672 0.822 -28.500 1.00 96.31 525 ARG A N 1
ATOM 4010 C CA . ARG A 1 525 ? 3.322 0.355 -29.731 1.00 96.31 525 ARG A CA 1
ATOM 4011 C C . ARG A 1 525 ? 4.836 0.411 -29.586 1.00 96.31 525 ARG A C 1
ATOM 4013 O O . ARG A 1 525 ? 5.382 1.424 -29.156 1.00 96.31 525 ARG A O 1
ATOM 4020 N N . VAL A 1 526 ? 5.508 -0.657 -30.008 1.00 97.62 526 VAL A N 1
ATOM 4021 C CA . VAL A 1 526 ? 6.972 -0.759 -30.021 1.00 97.62 526 VAL A CA 1
ATOM 4022 C C . VAL A 1 526 ? 7.447 -0.918 -31.461 1.00 97.62 526 VAL A C 1
ATOM 4024 O O . VAL A 1 526 ? 6.913 -1.744 -32.207 1.00 97.62 526 VAL A O 1
ATOM 4027 N N . PHE A 1 527 ? 8.434 -0.119 -31.862 1.00 97.38 527 PHE A N 1
ATOM 4028 C CA . PHE A 1 527 ? 9.036 -0.179 -33.192 1.00 97.38 527 PHE A CA 1
ATOM 4029 C C . PHE A 1 527 ? 10.553 -0.285 -33.094 1.00 97.38 527 PHE A C 1
ATOM 4031 O O . PHE A 1 527 ? 11.196 0.566 -32.479 1.00 97.38 527 PHE A O 1
ATOM 4038 N N . ASP A 1 528 ? 11.113 -1.289 -33.759 1.00 97.69 528 ASP A N 1
ATOM 4039 C CA . ASP A 1 528 ? 12.554 -1.427 -33.931 1.00 97.69 528 ASP A CA 1
ATOM 4040 C C . ASP A 1 528 ? 13.045 -0.560 -35.093 1.00 97.69 528 ASP A C 1
ATOM 4042 O O . ASP A 1 528 ? 12.420 -0.489 -36.157 1.00 97.69 528 ASP A O 1
ATOM 4046 N N . ALA A 1 529 ? 14.188 0.082 -34.889 1.00 97.88 529 ALA A N 1
ATOM 4047 C CA . ALA A 1 529 ? 14.887 0.884 -35.873 1.00 97.88 529 ALA A CA 1
ATOM 4048 C C . ALA A 1 529 ? 16.405 0.794 -35.652 1.00 97.88 529 ALA A C 1
ATOM 4050 O O . ALA A 1 529 ? 16.917 0.191 -34.708 1.00 97.88 529 ALA A O 1
ATOM 4051 N N . THR A 1 530 ? 17.138 1.441 -36.540 1.00 98.44 530 THR A N 1
ATOM 4052 C CA . THR A 1 530 ? 18.531 1.836 -36.342 1.00 98.44 530 THR A CA 1
ATOM 4053 C C . THR A 1 530 ? 18.612 3.353 -36.350 1.00 98.44 530 THR A C 1
ATOM 4055 O O . THR A 1 530 ? 17.673 4.028 -36.785 1.00 98.44 530 THR A O 1
ATOM 4058 N N . LEU A 1 531 ? 19.743 3.917 -35.931 1.00 97.81 531 LEU A N 1
ATOM 4059 C CA . LEU A 1 531 ? 19.937 5.362 -35.991 1.00 97.81 531 LEU A CA 1
ATOM 4060 C C . LEU A 1 531 ? 19.722 5.917 -37.412 1.00 97.81 531 LEU A C 1
ATOM 4062 O O . LEU A 1 531 ? 19.110 6.973 -37.561 1.00 97.81 531 LEU A O 1
ATOM 4066 N N . GLU A 1 532 ? 20.151 5.195 -38.451 1.00 97.62 532 GLU A N 1
ATOM 4067 C CA . GLU A 1 532 ? 19.929 5.569 -39.858 1.00 97.62 532 GLU A CA 1
ATOM 4068 C C . GLU A 1 532 ? 18.453 5.502 -40.284 1.00 97.62 532 GLU A C 1
ATOM 4070 O O . GLU A 1 532 ? 17.989 6.365 -41.028 1.00 97.62 532 GLU A O 1
ATOM 4075 N N . THR A 1 533 ? 17.695 4.517 -39.796 1.00 97.88 533 THR A N 1
ATOM 4076 C CA . THR A 1 533 ? 16.297 4.287 -40.213 1.00 97.88 533 THR A CA 1
ATOM 4077 C C . THR A 1 533 ? 15.263 4.973 -39.316 1.00 97.88 533 THR A C 1
ATOM 4079 O O . THR A 1 533 ? 14.084 5.004 -39.663 1.00 97.88 533 THR A O 1
ATOM 4082 N N . LEU A 1 534 ? 15.680 5.585 -38.202 1.00 98.00 534 LEU A N 1
ATOM 4083 C CA . LEU A 1 534 ? 14.811 6.222 -37.204 1.00 98.00 534 LEU A CA 1
ATOM 4084 C C . LEU A 1 534 ? 13.739 7.141 -37.816 1.00 98.00 534 LEU A C 1
ATOM 4086 O O . LEU A 1 534 ? 12.556 7.007 -37.508 1.00 98.00 534 LEU A O 1
ATOM 4090 N N . ALA 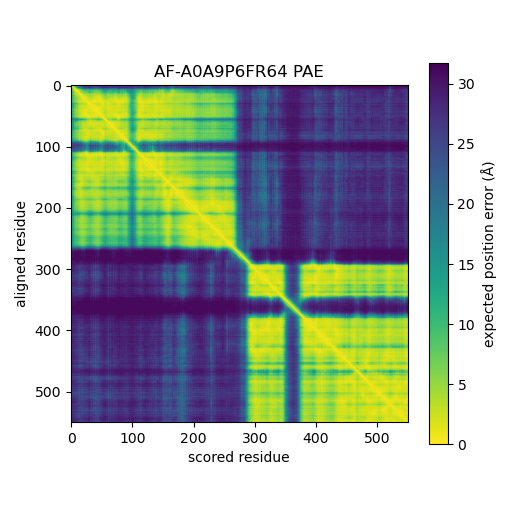A 1 535 ? 14.132 8.066 -38.697 1.00 97.25 535 ALA A N 1
ATOM 4091 C CA . ALA A 1 535 ? 13.196 9.008 -39.314 1.00 97.25 535 ALA A CA 1
ATOM 4092 C C . ALA A 1 535 ? 12.175 8.309 -40.227 1.00 97.25 535 ALA A C 1
ATOM 4094 O O . ALA A 1 535 ? 10.987 8.620 -40.169 1.00 97.25 535 ALA A O 1
ATOM 4095 N N . GLN A 1 536 ? 12.639 7.334 -41.013 1.00 97.75 536 GLN A N 1
ATOM 4096 C CA . GLN A 1 536 ? 11.796 6.535 -41.897 1.00 97.75 536 GLN A CA 1
ATOM 4097 C C . GLN A 1 536 ? 10.776 5.722 -41.091 1.00 97.75 536 GLN A C 1
ATOM 4099 O O . GLN A 1 536 ? 9.589 5.759 -41.399 1.00 97.75 536 GLN A O 1
ATOM 4104 N N . VAL A 1 537 ? 11.205 5.043 -40.022 1.00 98.00 537 VAL A N 1
ATOM 4105 C CA . VAL A 1 537 ? 10.311 4.235 -39.176 1.00 98.00 537 VAL A CA 1
ATOM 4106 C C . VAL A 1 537 ? 9.247 5.106 -38.504 1.00 98.00 537 VAL A C 1
ATOM 4108 O O . VAL A 1 537 ? 8.075 4.729 -38.489 1.00 98.00 537 VAL A O 1
ATOM 4111 N N . VAL A 1 538 ? 9.614 6.289 -37.994 1.00 97.31 538 VAL A N 1
ATOM 4112 C CA . VAL A 1 538 ? 8.654 7.243 -37.408 1.00 97.31 538 VAL A CA 1
ATOM 4113 C C . VAL A 1 538 ? 7.582 7.656 -38.422 1.00 97.31 538 VAL A C 1
ATOM 4115 O O . VAL A 1 538 ? 6.396 7.682 -38.078 1.00 97.31 538 VAL A O 1
ATOM 4118 N N . GLU A 1 539 ? 7.976 7.940 -39.665 1.00 96.88 539 GLU A N 1
ATOM 4119 C CA . GLU A 1 539 ? 7.064 8.330 -40.745 1.00 96.88 539 GLU A CA 1
ATOM 4120 C C . GLU A 1 539 ? 6.170 7.163 -41.199 1.00 96.88 539 GLU A C 1
ATOM 4122 O O . GLU A 1 539 ? 4.943 7.285 -41.208 1.00 96.88 539 GLU A O 1
ATOM 4127 N N . GLU A 1 540 ? 6.760 6.003 -41.500 1.00 96.94 540 GLU A N 1
ATOM 4128 C CA . GLU A 1 540 ? 6.052 4.810 -41.980 1.00 96.94 540 GLU A CA 1
ATOM 4129 C C . GLU A 1 540 ? 5.040 4.279 -40.962 1.00 96.94 540 GLU A C 1
ATOM 4131 O O . GLU A 1 540 ? 3.907 3.932 -41.312 1.00 96.94 540 GLU A O 1
ATOM 4136 N N . LYS A 1 541 ? 5.430 4.222 -39.683 1.00 96.25 541 LYS A N 1
ATOM 4137 C CA . LYS A 1 541 ? 4.567 3.744 -38.592 1.00 96.25 541 LYS A CA 1
ATOM 4138 C C . LYS A 1 541 ? 3.587 4.805 -38.105 1.00 96.25 541 LYS A C 1
ATOM 4140 O O . LYS A 1 541 ? 2.702 4.483 -37.301 1.00 96.25 541 LYS A O 1
ATOM 4145 N N . LYS A 1 542 ? 3.719 6.043 -38.600 1.00 95.12 542 LYS A N 1
ATOM 4146 C CA . LYS A 1 542 ? 2.962 7.215 -38.147 1.00 95.12 542 LYS A CA 1
ATOM 4147 C C . LYS A 1 542 ? 2.999 7.295 -36.622 1.00 95.12 542 LYS A C 1
ATOM 4149 O O . LYS A 1 542 ? 1.955 7.296 -35.963 1.00 95.12 542 LYS A O 1
ATOM 4154 N N . ALA A 1 543 ? 4.207 7.237 -36.066 1.00 92.38 543 ALA A N 1
ATOM 4155 C CA . ALA A 1 543 ? 4.399 7.304 -34.626 1.00 92.38 543 ALA A CA 1
ATOM 4156 C C . ALA A 1 543 ? 3.916 8.666 -34.113 1.00 92.38 543 ALA A C 1
ATOM 4158 O O . ALA A 1 543 ? 4.167 9.701 -34.739 1.00 92.38 543 ALA A O 1
ATOM 4159 N N . VAL A 1 544 ? 3.207 8.673 -32.988 1.00 91.81 544 VAL A N 1
ATOM 4160 C CA . VAL A 1 544 ? 2.651 9.898 -32.396 1.00 91.81 544 VAL A CA 1
ATOM 4161 C C . VAL A 1 544 ? 3.137 10.081 -30.960 1.00 91.81 544 VAL A C 1
ATOM 4163 O O . VAL A 1 544 ? 3.446 9.106 -30.285 1.00 91.81 544 VAL A O 1
ATOM 4166 N N . PRO A 1 545 ? 3.228 11.321 -30.450 1.00 89.44 545 PRO A N 1
ATOM 4167 C CA . PRO A 1 545 ? 3.482 11.538 -29.032 1.00 89.44 545 PRO A CA 1
ATOM 4168 C C . PRO A 1 545 ? 2.310 11.041 -28.162 1.00 89.44 545 PRO A C 1
ATOM 4170 O O . PRO A 1 545 ? 1.159 11.203 -28.576 1.00 89.44 545 PRO A O 1
ATOM 4173 N N . PRO A 1 546 ? 2.572 10.580 -26.925 1.00 91.06 546 PRO A N 1
ATOM 4174 C CA . PRO A 1 546 ? 3.886 10.432 -26.295 1.00 91.06 546 PRO A CA 1
ATOM 4175 C C . PRO A 1 546 ? 4.653 9.187 -26.780 1.00 91.06 546 PRO A C 1
ATOM 4177 O O . PRO A 1 546 ? 4.147 8.071 -26.724 1.00 91.06 546 PRO A O 1
ATOM 4180 N N . ALA A 1 547 ? 5.916 9.379 -27.178 1.00 94.44 547 ALA A N 1
ATOM 4181 C CA . ALA A 1 547 ? 6.839 8.284 -27.471 1.00 94.44 547 ALA A CA 1
ATOM 4182 C C . ALA A 1 547 ? 8.257 8.590 -26.970 1.00 94.44 547 ALA A C 1
ATOM 4184 O O . ALA A 1 547 ? 8.672 9.756 -26.907 1.00 94.44 547 ALA A O 1
ATOM 4185 N N . VAL A 1 548 ? 8.977 7.530 -26.613 1.00 97.00 548 VAL A N 1
ATOM 4186 C CA . VAL A 1 548 ? 10.352 7.538 -26.104 1.00 97.00 548 VAL A CA 1
ATOM 4187 C C . VAL A 1 548 ? 11.242 6.800 -27.094 1.00 97.00 548 VAL A C 1
ATOM 4189 O O . VAL A 1 548 ? 10.866 5.728 -27.562 1.00 97.00 548 VAL A O 1
ATOM 4192 N N . PHE A 1 549 ? 12.404 7.368 -27.413 1.00 98.06 549 PHE A N 1
ATOM 4193 C CA . PHE A 1 549 ? 13.446 6.664 -28.163 1.00 98.06 549 PHE A CA 1
ATOM 4194 C C . PHE A 1 549 ? 14.514 6.189 -27.181 1.00 98.06 549 PHE A C 1
ATOM 4196 O O . PHE A 1 549 ? 14.889 6.952 -26.287 1.00 98.06 549 PHE A O 1
ATOM 4203 N N . VAL A 1 550 ? 14.975 4.953 -27.334 1.00 97.19 550 VAL A N 1
ATOM 4204 C CA . VAL A 1 550 ? 16.006 4.326 -26.493 1.00 97.19 550 VAL A CA 1
ATOM 4205 C C . VAL A 1 550 ? 17.112 3.782 -27.373 1.00 97.19 550 VAL A C 1
ATOM 4207 O O . VAL A 1 550 ? 16.755 3.185 -28.417 1.00 97.19 550 VAL A O 1
#